Protein AF-0000000084541317 (afdb_homodimer)

Secondary structure (DSSP, 8-state):
--TTTTTTTT----------PPP--PPP-PPPPS-HHHHHHHHHHHHHHHHHTTT--SEEEEES--EE--TT---TTTSPPPSEEEEESS-----SSEEGGGTTTPPPSEEEEEP-TTTHHHHHTHHHHIIIIII--SEEEEE-TTT--EEEEEEETTEEEEPPP-TTS-EEETTTTEEEEEETTEEEEE-TTSPBPPPHHHHHHHHHHHHHHHHHHHHHHHHHHHHHHHHHHHTT--GGG-/--TTGGGSTT----------PPP--PPP-PPPPS-HHHHHHHHHHHHHHHHHTTT--SEEEEES--EE--TT---TTTSPPPSEEEEESS-----SSEEGGGTTTPPPSEEEEEP-TTTHHHHHTHHHHHIIIII--SEEEEE-TTT--EEEEEEETTEEEEPPP-TTS-EEETTTTEEEEEETTEEEEE-TTSPBPPPHHHHHHHHHHHHHHHHHHHHHHHHHHHHHHHHHHHTT--GGG-

Organism: NCBI:txid376219

Structure (mmCIF, N/CA/C/O backbone):
data_AF-0000000084541317-model_v1
#
loop_
_entity.id
_entity.type
_entity.pdbx_description
1 polymer 'Putative restriction endonuclease domain-containing protein'
#
loop_
_atom_site.group_PDB
_atom_site.id
_atom_site.type_symbol
_atom_site.label_atom_id
_atom_site.label_alt_id
_atom_site.label_comp_id
_atom_site.label_asym_id
_atom_site.label_entity_id
_atom_site.label_seq_id
_atom_site.pdbx_PDB_ins_code
_atom_site.Cartn_x
_atom_site.Cartn_y
_atom_site.Cartn_z
_atom_site.occupancy
_atom_site.B_iso_or_equiv
_atom_site.auth_seq_id
_atom_site.auth_comp_id
_atom_site.auth_asym_id
_atom_site.auth_atom_id
_atom_site.pdbx_PDB_model_num
ATOM 1 N N . MET A 1 1 ? 57.562 1.769 51.062 1 34.16 1 MET A N 1
ATOM 2 C CA . MET A 1 1 ? 56.156 1.991 50.75 1 34.16 1 MET A CA 1
ATOM 3 C C . MET A 1 1 ? 55.938 2.207 49.25 1 34.16 1 MET A C 1
ATOM 5 O O . MET A 1 1 ? 56.438 3.178 48.688 1 34.16 1 MET A O 1
ATOM 9 N N . THR A 1 2 ? 55.688 1.133 48.312 1 41.94 2 THR A N 1
ATOM 10 C CA . THR A 1 2 ? 55.938 0.982 46.875 1 41.94 2 THR A CA 1
ATOM 11 C C . THR A 1 2 ? 54.875 1.698 46.062 1 41.94 2 THR A C 1
ATOM 13 O O . THR A 1 2 ? 53.75 1.873 46.531 1 41.94 2 THR A O 1
ATOM 16 N N . VAL A 1 3 ? 55.281 2.383 44.969 1 52.28 3 VAL A N 1
ATOM 17 C CA . VAL A 1 3 ? 54.562 3.154 43.938 1 52.28 3 VAL A CA 1
ATOM 18 C C . VAL A 1 3 ? 53.281 2.406 43.531 1 52.28 3 VAL A C 1
ATOM 20 O O . VAL A 1 3 ? 52.344 3.006 43 1 52.28 3 VAL A O 1
ATOM 23 N N . THR A 1 4 ? 53.188 1.137 43.75 1 49.69 4 THR A N 1
ATOM 24 C CA . THR A 1 4 ? 52.031 0.348 43.312 1 49.69 4 THR A CA 1
ATOM 25 C C . THR A 1 4 ? 50.781 0.716 44.125 1 49.69 4 THR A C 1
ATOM 27 O O . THR A 1 4 ? 49.688 0.708 43.594 1 49.69 4 THR A O 1
ATOM 30 N N . GLU A 1 5 ? 50.938 1.056 45.406 1 45.59 5 GLU A N 1
ATOM 31 C CA . GLU A 1 5 ? 49.781 1.326 46.25 1 45.59 5 GLU A CA 1
ATOM 32 C C . GLU A 1 5 ? 49.125 2.652 45.875 1 45.59 5 GLU A C 1
ATOM 34 O O . GLU A 1 5 ? 47.938 2.852 46.125 1 45.59 5 GLU A O 1
ATOM 39 N N . GLN A 1 6 ? 49.938 3.633 45.344 1 43.5 6 GLN A N 1
ATOM 40 C CA . GLN A 1 6 ? 49.375 4.945 45.031 1 43.5 6 GLN A CA 1
ATOM 41 C C . GLN A 1 6 ? 48.5 4.902 43.812 1 43.5 6 GLN A C 1
ATOM 43 O O . GLN A 1 6 ? 47.719 5.82 43.562 1 43.5 6 GLN A O 1
ATOM 48 N N . LEU A 1 7 ? 48.781 3.881 42.875 1 42.06 7 LEU A N 1
ATOM 49 C CA . LEU A 1 7 ? 47.969 3.941 41.656 1 42.06 7 LEU A CA 1
ATOM 50 C C . LEU A 1 7 ? 46.562 3.459 41.938 1 42.06 7 LEU A C 1
ATOM 52 O O . LEU A 1 7 ? 45.656 3.605 41.094 1 42.06 7 LEU A O 1
ATOM 56 N N . ALA A 1 8 ? 46.312 2.744 43 1 47.12 8 ALA A N 1
ATOM 57 C CA . ALA A 1 8 ? 44.969 2.248 43.281 1 47.12 8 ALA A CA 1
ATOM 58 C C . ALA A 1 8 ? 44 3.398 43.562 1 47.12 8 ALA A C 1
ATOM 60 O O . ALA A 1 8 ? 42.781 3.256 43.406 1 47.12 8 ALA A O 1
ATOM 61 N N . SER A 1 9 ? 44.469 4.465 44.25 1 43.25 9 SER A N 1
ATOM 62 C CA . SER A 1 9 ? 43.5 5.48 44.594 1 43.25 9 SER A CA 1
ATOM 63 C C . SER A 1 9 ? 43 6.207 43.344 1 43.25 9 SER A C 1
ATOM 65 O O . SER A 1 9 ? 41.969 6.91 43.406 1 43.25 9 SER A O 1
ATOM 67 N N . LEU A 1 10 ? 43.906 6.312 42.375 1 39.75 10 LEU A N 1
ATOM 68 C CA . LEU A 1 10 ? 43.438 7.105 41.219 1 39.75 10 LEU A CA 1
ATOM 69 C C . LEU A 1 10 ? 42.406 6.344 40.406 1 39.75 10 LEU A C 1
ATOM 71 O O . LEU A 1 10 ? 42.031 6.766 39.312 1 39.75 10 LEU A O 1
ATOM 75 N N . GLU A 1 11 ? 42.125 5.098 40.781 1 40.47 11 GLU A N 1
ATOM 76 C CA . GLU A 1 11 ? 41.062 4.441 40.031 1 40.47 11 GLU A CA 1
ATOM 77 C C . GLU A 1 11 ? 39.719 5.168 40.188 1 40.47 11 GLU A C 1
ATOM 79 O O . GLU A 1 11 ? 38.688 4.535 40.375 1 40.47 11 GLU A O 1
ATOM 84 N N . THR A 1 12 ? 39.719 6.312 40.875 1 39.41 12 THR A N 1
ATOM 85 C CA . THR A 1 12 ? 38.375 6.891 40.812 1 39.41 12 THR A CA 1
ATOM 86 C C . THR A 1 12 ? 37.938 7.074 39.344 1 39.41 12 THR A C 1
ATOM 88 O O . THR A 1 12 ? 38.531 7.875 38.625 1 39.41 12 THR A O 1
ATOM 91 N N . SER A 1 13 ? 37.625 6 38.688 1 41.31 13 SER A N 1
ATOM 92 C CA . SER A 1 13 ? 37 6.16 37.406 1 41.31 13 SER A CA 1
ATOM 93 C C . SER A 1 13 ? 36.094 7.387 37.375 1 41.31 13 SER A C 1
ATOM 95 O O . SER A 1 13 ? 35.344 7.621 38.312 1 41.31 13 SER A O 1
ATOM 97 N N . PRO A 1 14 ? 36.5 8.555 36.875 1 41.47 14 PRO A N 1
ATOM 98 C CA . PRO A 1 14 ? 35.531 9.641 36.719 1 41.47 14 PRO A CA 1
ATOM 99 C C . PRO A 1 14 ? 34.094 9.141 36.531 1 41.47 14 PRO A C 1
ATOM 101 O O . PRO A 1 14 ? 33.875 8.133 35.875 1 41.47 14 PRO A O 1
ATOM 104 N N . GLU A 1 15 ? 33.312 9.016 37.562 1 40.59 15 GLU A N 1
ATOM 105 C CA . GLU A 1 15 ? 31.875 8.82 37.375 1 40.59 15 GLU A CA 1
ATOM 106 C C . GLU A 1 15 ? 31.359 9.555 36.125 1 40.59 15 GLU A C 1
ATOM 108 O O . GLU A 1 15 ? 31.5 10.773 36.031 1 40.59 15 GLU A O 1
ATOM 113 N N . TRP A 1 16 ? 31.656 9.078 34.938 1 38.72 16 TRP A N 1
ATOM 114 C CA . TRP A 1 16 ? 30.953 9.617 33.781 1 38.72 16 TRP A CA 1
ATOM 115 C C . TRP A 1 16 ? 29.594 10.164 34.156 1 38.72 16 TRP A C 1
ATOM 117 O O . TRP A 1 16 ? 28.797 9.469 34.812 1 38.72 16 TRP A O 1
ATOM 127 N N . GLU A 1 17 ? 29.453 11.328 34.656 1 40.94 17 GLU A N 1
ATOM 128 C CA . GLU A 1 17 ? 28.188 12.016 34.812 1 40.94 17 GLU A CA 1
ATOM 129 C C . GLU A 1 17 ? 27.141 11.5 33.844 1 40.94 17 GLU A C 1
ATOM 131 O O . GLU A 1 17 ? 27.453 11.203 32.688 1 40.94 17 GLU A O 1
ATOM 136 N N . ASP A 1 18 ? 26.094 10.938 34.344 1 40.31 18 ASP A N 1
ATOM 137 C CA . ASP A 1 18 ? 24.922 10.477 33.625 1 40.31 18 ASP A CA 1
ATOM 138 C C . ASP A 1 18 ? 24.484 11.5 32.594 1 40.31 18 ASP A C 1
ATOM 140 O O . ASP A 1 18 ? 24.172 12.648 32.906 1 40.31 18 ASP A O 1
ATOM 144 N N . ILE A 1 19 ? 25.219 11.648 31.484 1 47.38 19 ILE A N 1
ATOM 145 C CA . ILE A 1 19 ? 24.766 12.484 30.391 1 47.38 19 ILE A CA 1
ATOM 146 C C . ILE A 1 19 ? 23.266 12.32 30.203 1 47.38 19 ILE A C 1
ATOM 148 O O . ILE A 1 19 ? 22.75 11.195 30.109 1 47.38 19 ILE A O 1
ATOM 152 N N . GLU A 1 20 ? 22.531 13.312 30.688 1 51.38 20 GLU A N 1
ATOM 153 C CA . GLU A 1 20 ? 21.094 13.336 30.422 1 51.38 20 GLU A CA 1
ATOM 154 C C . GLU A 1 20 ? 20.812 13.336 28.922 1 51.38 20 GLU A C 1
ATOM 156 O O . GLU A 1 20 ? 21.234 14.242 28.203 1 51.38 20 GLU A O 1
ATOM 161 N N . PHE A 1 21 ? 20.5 12.219 28.484 1 57.28 21 PHE A N 1
ATOM 162 C CA . PHE A 1 21 ? 20.125 12.156 27.078 1 57.28 21 PHE A CA 1
ATOM 163 C C . PHE A 1 21 ? 18.766 12.812 26.844 1 57.28 21 PHE A C 1
ATOM 165 O O . PHE A 1 21 ? 17.906 12.797 27.734 1 57.28 21 PHE A O 1
ATOM 172 N N . PRO A 1 22 ? 18.688 13.609 25.797 1 62.09 22 PRO A N 1
ATOM 173 C CA . PRO A 1 22 ? 17.375 14.188 25.484 1 62.09 22 PRO A CA 1
ATOM 174 C C . PRO A 1 22 ? 16.281 13.141 25.328 1 62.09 22 PRO A C 1
ATOM 176 O O . PRO A 1 22 ? 16.578 11.953 25.141 1 62.09 22 PRO A O 1
ATOM 179 N N . PRO A 1 23 ? 15.008 13.594 25.562 1 64.69 23 PRO A N 1
ATOM 180 C CA . PRO A 1 23 ? 13.914 12.633 25.406 1 64.69 23 PRO A CA 1
ATOM 181 C C . PRO A 1 23 ? 13.938 11.945 24.031 1 64.69 23 PRO A C 1
ATOM 183 O O . PRO A 1 23 ? 14.344 12.555 23.047 1 64.69 23 PRO A O 1
ATOM 186 N N . GLY A 1 24 ? 13.805 10.641 24.047 1 67.38 24 GLY A N 1
ATOM 187 C CA . GLY A 1 24 ? 13.906 9.852 22.828 1 67.38 24 GLY A CA 1
ATOM 188 C C . GLY A 1 24 ? 12.555 9.5 22.234 1 67.38 24 GLY A C 1
ATOM 189 O O . GLY A 1 24 ? 12.469 9.125 21.062 1 67.38 24 GLY A O 1
ATOM 190 N N . ASP A 1 25 ? 11.516 9.547 22.922 1 68.38 25 ASP A N 1
ATOM 191 C CA . ASP A 1 25 ? 10.195 9.188 22.406 1 68.38 25 ASP A CA 1
ATOM 192 C C . ASP A 1 25 ? 9.492 10.406 21.812 1 68.38 25 ASP A C 1
ATOM 194 O O . ASP A 1 25 ? 8.602 10.984 22.453 1 68.38 25 ASP A O 1
ATOM 198 N N . LEU A 1 26 ? 10.031 10.844 20.625 1 70.69 26 LEU A N 1
ATOM 199 C CA . LEU A 1 26 ? 9.531 12.047 19.969 1 70.69 26 LEU A CA 1
ATOM 200 C C . LEU A 1 26 ? 8.578 11.703 18.828 1 70.69 26 LEU A C 1
ATOM 202 O O . LEU A 1 26 ? 8.852 10.789 18.047 1 70.69 26 LEU A O 1
ATOM 206 N N . GLU A 1 27 ? 7.445 12.391 18.844 1 67.19 27 GLU A N 1
ATOM 207 C CA . GLU A 1 27 ? 6.469 12.227 17.766 1 67.19 27 GLU A CA 1
ATOM 208 C C . GLU A 1 27 ? 6.926 12.938 16.5 1 67.19 27 GLU A C 1
ATOM 210 O O . GLU A 1 27 ? 7.504 14.023 16.562 1 67.19 27 GLU A O 1
ATOM 215 N N . SER A 1 28 ? 6.699 12.234 15.375 1 68.62 28 SER A N 1
ATOM 216 C CA . SER A 1 28 ? 6.941 12.906 14.102 1 68.62 28 SER A CA 1
ATOM 217 C C . SER A 1 28 ? 6.121 14.188 13.984 1 68.62 28 SER A C 1
ATOM 219 O O . SER A 1 28 ? 4.957 14.227 14.398 1 68.62 28 SER A O 1
ATOM 221 N N . GLN A 1 29 ? 6.738 15.242 13.445 1 63.72 29 GLN A N 1
ATOM 222 C CA . GLN A 1 29 ? 6.082 16.531 13.312 1 63.72 29 GLN A CA 1
ATOM 223 C C . GLN A 1 29 ? 5.82 16.875 11.852 1 63.72 29 GLN A C 1
ATOM 225 O O . GLN A 1 29 ? 5.598 18.047 11.508 1 63.72 29 GLN A O 1
ATOM 230 N N . GLU A 1 30 ? 5.949 15.812 11.07 1 61.16 30 GLU A N 1
ATOM 231 C CA . GLU A 1 30 ? 5.801 16.078 9.641 1 61.16 30 GLU A CA 1
ATOM 232 C C . GLU A 1 30 ? 4.371 16.5 9.305 1 61.16 30 GLU A C 1
ATOM 234 O O . GLU A 1 30 ? 3.416 16 9.906 1 61.16 30 GLU A O 1
ATOM 239 N N . LEU A 1 31 ? 4.305 17.578 8.461 1 56.78 31 LEU A N 1
ATOM 240 C CA . LEU A 1 31 ? 3.01 18.047 7.977 1 56.78 31 LEU A CA 1
ATOM 241 C C . LEU A 1 31 ? 2.422 17.062 6.969 1 56.78 31 LEU A C 1
ATOM 243 O O . LEU A 1 31 ? 3.143 16.234 6.402 1 56.78 31 LEU A O 1
ATOM 247 N N . PRO A 1 32 ? 1.072 17.281 6.859 1 56.97 32 PRO A N 1
ATOM 248 C CA . PRO A 1 32 ? 0.408 16.453 5.848 1 56.97 32 PRO A CA 1
ATOM 249 C C . PRO A 1 32 ? 1.089 16.531 4.484 1 56.97 32 PRO A C 1
ATOM 251 O O . PRO A 1 32 ? 1.666 17.562 4.137 1 56.97 32 PRO A O 1
ATOM 254 N N . LEU A 1 33 ? 1.168 15.469 3.936 1 57.31 33 LEU A N 1
ATOM 255 C CA . LEU A 1 33 ? 1.811 15.367 2.629 1 57.31 33 LEU A CA 1
ATOM 256 C C . LEU A 1 33 ? 1.279 16.438 1.678 1 57.31 33 LEU A C 1
ATOM 258 O O . LEU A 1 33 ? 0.141 16.891 1.818 1 57.31 33 LEU A O 1
ATOM 262 N N . GLU A 1 34 ? 2.164 17.047 0.888 1 56.44 34 GLU A N 1
ATOM 263 C CA . GLU A 1 34 ? 1.919 18.141 -0.046 1 56.44 34 GLU A CA 1
ATOM 264 C C . GLU A 1 34 ? 0.723 17.844 -0.945 1 56.44 34 GLU A C 1
ATOM 266 O O . GLU A 1 34 ? -0.094 18.719 -1.214 1 56.44 34 GLU A O 1
ATOM 271 N N . SER A 1 35 ? 0.787 16.625 -1.48 1 68.69 35 SER A N 1
ATOM 272 C CA . SER A 1 35 ? -0.271 16.219 -2.4 1 68.69 35 SER A CA 1
ATOM 273 C C . SER A 1 35 ? -0.503 14.711 -2.348 1 68.69 35 SER A C 1
ATOM 275 O O . SER A 1 35 ? 0.321 13.969 -1.811 1 68.69 35 SER A O 1
ATOM 277 N N . TYR A 1 36 ? -1.607 14.375 -2.82 1 72.88 36 TYR A N 1
ATOM 278 C CA . TYR A 1 36 ? -1.908 12.953 -2.939 1 72.88 36 TYR A CA 1
ATOM 279 C C . TYR A 1 36 ? -0.879 12.25 -3.816 1 72.88 36 TYR A C 1
ATOM 281 O O . TYR A 1 36 ? -0.5 11.109 -3.545 1 72.88 36 TYR A O 1
ATOM 289 N N . LEU A 1 37 ? -0.427 12.969 -4.797 1 79.88 37 LEU A N 1
ATOM 290 C CA . LEU A 1 37 ? 0.583 12.414 -5.695 1 79.88 37 LEU A CA 1
ATOM 291 C C . LEU A 1 37 ? 1.885 12.148 -4.949 1 79.88 37 LEU A C 1
ATOM 293 O O . LEU A 1 37 ? 2.545 11.133 -5.191 1 79.88 37 LEU A O 1
ATOM 297 N N . HIS A 1 38 ? 2.242 12.93 -4.02 1 84.75 38 HIS A N 1
ATOM 298 C CA . HIS A 1 38 ? 3.43 12.742 -3.195 1 84.75 38 HIS A CA 1
ATOM 299 C C . HIS A 1 38 ? 3.281 11.523 -2.291 1 84.75 38 HIS A C 1
ATOM 301 O O . HIS A 1 38 ? 4.203 10.711 -2.182 1 84.75 38 HIS A O 1
ATOM 307 N N . LEU A 1 39 ? 2.145 11.508 -1.729 1 82.06 39 LEU A N 1
ATOM 308 C CA . LEU A 1 39 ? 1.882 10.367 -0.858 1 82.06 39 LEU A CA 1
ATOM 309 C C . LEU A 1 39 ? 1.967 9.055 -1.638 1 82.06 39 LEU A C 1
ATOM 311 O O . LEU A 1 39 ? 2.6 8.102 -1.185 1 82.06 39 LEU A O 1
ATOM 315 N N . GLN A 1 40 ? 1.367 9.008 -2.818 1 85.5 40 GLN A N 1
ATOM 316 C CA . GLN A 1 40 ? 1.369 7.805 -3.65 1 85.5 40 GLN A CA 1
ATOM 317 C C . GLN A 1 40 ? 2.793 7.383 -4.004 1 85.5 40 GLN A C 1
ATOM 319 O O . GLN A 1 40 ? 3.119 6.195 -3.971 1 85.5 40 GLN A O 1
ATOM 324 N N . GLN A 1 41 ? 3.596 8.352 -4.316 1 92.75 41 GLN A N 1
ATOM 325 C CA . GLN A 1 41 ? 4.977 8.055 -4.68 1 92.75 41 GLN A CA 1
ATOM 326 C C . GLN A 1 41 ? 5.754 7.508 -3.488 1 92.75 41 GLN A C 1
ATOM 328 O O . GLN A 1 41 ? 6.52 6.551 -3.629 1 92.75 41 GLN A O 1
ATOM 333 N N . ILE A 1 42 ? 5.555 8.086 -2.344 1 92.56 42 ILE A N 1
ATOM 334 C CA . ILE A 1 42 ? 6.23 7.637 -1.13 1 92.56 42 ILE A CA 1
ATOM 335 C C . ILE A 1 42 ? 5.832 6.195 -0.825 1 92.56 42 ILE A C 1
ATOM 337 O O . ILE A 1 42 ? 6.691 5.336 -0.615 1 92.56 42 ILE A O 1
ATOM 341 N N . LEU A 1 43 ? 4.578 5.961 -0.872 1 90.5 43 LEU A N 1
ATOM 342 C CA . LEU A 1 43 ? 4.062 4.637 -0.546 1 90.5 43 LEU A CA 1
ATOM 343 C C . LEU A 1 43 ? 4.547 3.6 -1.555 1 90.5 43 LEU A C 1
ATOM 345 O O . LEU A 1 43 ? 4.809 2.449 -1.194 1 90.5 43 LEU A O 1
ATOM 349 N N . LEU A 1 44 ? 4.637 4.027 -2.764 1 95.69 44 LEU A N 1
ATOM 350 C CA . LEU A 1 44 ? 5.133 3.139 -3.809 1 95.69 44 LEU A CA 1
ATOM 351 C C . LEU A 1 44 ? 6.555 2.68 -3.506 1 95.69 44 LEU A C 1
ATOM 353 O O . LEU A 1 44 ? 6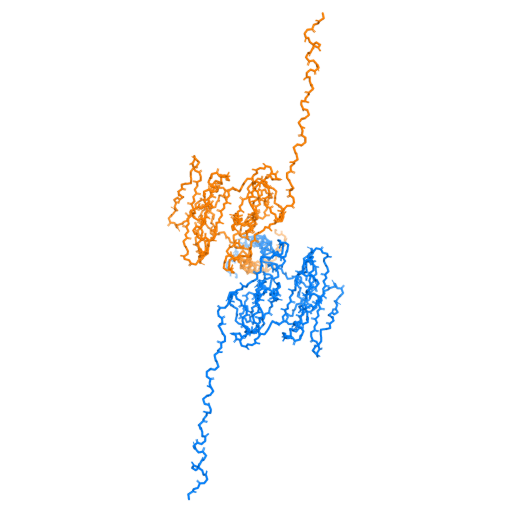.863 1.49 -3.607 1 95.69 44 LEU A O 1
ATOM 357 N N . LEU A 1 45 ? 7.383 3.566 -3.113 1 97.75 45 LEU A N 1
ATOM 358 C CA . LEU A 1 45 ? 8.766 3.225 -2.793 1 97.75 45 LEU A CA 1
ATOM 359 C C . LEU A 1 45 ? 8.828 2.293 -1.587 1 97.75 45 LEU A C 1
ATOM 361 O O . LEU A 1 45 ? 9.539 1.289 -1.609 1 97.75 45 LEU A O 1
ATOM 365 N N . ILE A 1 46 ? 8.055 2.607 -0.638 1 95.69 46 ILE A N 1
ATOM 366 C CA . ILE A 1 46 ? 8.055 1.817 0.588 1 95.69 46 ILE A CA 1
ATOM 367 C C . ILE A 1 46 ? 7.559 0.405 0.292 1 95.69 46 ILE A C 1
ATOM 369 O O . ILE A 1 46 ? 8.211 -0.578 0.656 1 95.69 46 ILE A O 1
ATOM 373 N N . LYS A 1 47 ? 6.453 0.288 -0.397 1 95.06 47 LYS A N 1
ATOM 374 C CA . LYS A 1 47 ? 5.852 -1.021 -0.636 1 95.06 47 LYS A CA 1
ATOM 375 C C . LYS A 1 47 ? 6.758 -1.89 -1.507 1 95.06 47 LYS A C 1
ATOM 377 O O . LYS A 1 47 ? 6.863 -3.098 -1.287 1 95.06 47 LYS A O 1
ATOM 382 N N . CYS A 1 48 ? 7.41 -1.319 -2.5 1 97.88 48 CYS A N 1
ATOM 383 C CA . CYS A 1 48 ? 8.305 -2.07 -3.375 1 97.88 48 CYS A CA 1
ATOM 384 C C . CYS A 1 48 ? 9.508 -2.596 -2.605 1 97.88 48 CYS A C 1
ATOM 386 O O . CYS A 1 48 ? 9.859 -3.771 -2.721 1 97.88 48 CYS A O 1
ATOM 388 N N . LEU A 1 49 ? 10.07 -1.745 -1.834 1 98.12 49 LEU A N 1
ATOM 389 C CA . LEU A 1 49 ? 11.266 -2.146 -1.101 1 98.12 49 LEU A CA 1
ATOM 390 C C . LEU A 1 49 ? 10.922 -3.182 -0.033 1 98.12 49 LEU A C 1
ATOM 392 O O . LEU A 1 49 ? 11.625 -4.184 0.113 1 98.12 49 LEU A O 1
ATOM 396 N N . ASP A 1 50 ? 9.828 -2.949 0.659 1 96.44 50 ASP A N 1
ATOM 397 C CA . ASP A 1 50 ? 9.398 -3.885 1.693 1 96.44 50 ASP A CA 1
ATOM 398 C C . ASP A 1 50 ? 9.102 -5.262 1.1 1 96.44 50 ASP A C 1
ATOM 400 O O . ASP A 1 50 ? 9.375 -6.285 1.729 1 96.44 50 ASP A O 1
ATOM 404 N N . TRP A 1 51 ? 8.5 -5.188 -0.037 1 97 51 TRP A N 1
ATOM 405 C CA . TRP A 1 51 ? 8.188 -6.449 -0.7 1 97 51 TRP A CA 1
ATOM 406 C C . TRP A 1 51 ? 9.461 -7.156 -1.151 1 97 51 TRP A C 1
ATOM 408 O O . TRP A 1 51 ? 9.625 -8.359 -0.93 1 97 51 TRP A O 1
ATOM 418 N N . LEU A 1 52 ? 10.375 -6.441 -1.722 1 97.81 52 LEU A N 1
ATOM 419 C CA . LEU A 1 52 ? 11.641 -6.996 -2.188 1 97.81 52 LEU A CA 1
ATOM 420 C C . LEU A 1 52 ? 12.438 -7.578 -1.025 1 97.81 52 LEU A C 1
ATOM 422 O O . LEU A 1 52 ? 13.039 -8.648 -1.152 1 97.81 52 LEU A O 1
ATOM 426 N N . TRP A 1 53 ? 12.406 -6.848 0.09 1 97.75 53 TRP A N 1
ATOM 427 C CA . TRP A 1 53 ? 13.227 -7.211 1.244 1 97.75 53 TRP A CA 1
ATOM 428 C C . TRP A 1 53 ? 12.367 -7.824 2.346 1 97.75 53 TRP A C 1
ATOM 430 O O . TRP A 1 53 ? 12.633 -7.625 3.533 1 97.75 53 TRP A O 1
ATOM 440 N N . GLN A 1 54 ? 11.32 -8.484 2.004 1 94.81 54 GLN A N 1
ATOM 441 C CA . GLN A 1 54 ? 10.336 -8.969 2.965 1 94.81 54 GLN A CA 1
ATOM 442 C C . GLN A 1 54 ? 10.953 -9.969 3.939 1 94.81 54 GLN A C 1
ATOM 444 O O . GLN A 1 54 ? 10.477 -10.117 5.066 1 94.81 54 GLN A O 1
ATOM 449 N N . ASP A 1 55 ? 12.062 -10.609 3.584 1 95.44 55 ASP A N 1
ATOM 450 C CA . ASP A 1 55 ? 12.703 -11.602 4.438 1 95.44 55 ASP A CA 1
ATOM 451 C C . ASP A 1 55 ? 13.836 -10.984 5.25 1 95.44 55 ASP A C 1
ATOM 453 O O . ASP A 1 55 ? 14.492 -11.672 6.039 1 95.44 55 ASP A O 1
ATOM 457 N N . ARG A 1 56 ? 14.07 -9.688 5.059 1 96.19 56 ARG A N 1
ATOM 458 C CA . ARG A 1 56 ? 15.133 -8.984 5.766 1 96.19 56 ARG A CA 1
ATOM 459 C C . ARG A 1 56 ? 14.602 -8.305 7.023 1 96.19 56 ARG A C 1
ATOM 461 O O . ARG A 1 56 ? 13.461 -7.832 7.043 1 96.19 56 ARG A O 1
ATOM 468 N N . ASN A 1 57 ? 15.453 -8.188 8.039 1 96.62 57 ASN A N 1
ATOM 469 C CA . ASN A 1 57 ? 15.094 -7.504 9.273 1 96.62 57 ASN A CA 1
ATOM 470 C C . ASN A 1 57 ? 16.156 -6.488 9.68 1 96.62 57 ASN A C 1
ATOM 472 O O . ASN A 1 57 ? 16.172 -6.023 10.82 1 96.62 57 ASN A O 1
ATOM 476 N N . ASP A 1 58 ? 17.016 -6.137 8.781 1 98.19 58 ASP A N 1
ATOM 477 C CA . ASP A 1 58 ? 18.188 -5.32 9.117 1 98.19 58 ASP A CA 1
ATOM 478 C C . ASP A 1 58 ? 18.109 -3.957 8.438 1 98.19 58 ASP A C 1
ATOM 480 O O . ASP A 1 58 ? 19.141 -3.42 8 1 98.19 58 ASP A O 1
ATOM 484 N N . TYR A 1 59 ? 16.938 -3.473 8.281 1 98.12 59 TYR A N 1
ATOM 485 C CA . TYR A 1 59 ? 16.781 -2.137 7.715 1 98.12 59 TYR A CA 1
ATOM 486 C C . TYR A 1 59 ? 15.523 -1.463 8.242 1 98.12 59 TYR A C 1
ATOM 488 O O . TYR A 1 59 ? 14.703 -2.102 8.898 1 98.12 59 TYR A O 1
ATOM 496 N N . PHE A 1 60 ? 15.469 -0.179 8 1 96.62 60 PHE A N 1
ATOM 497 C CA . PHE A 1 60 ? 14.289 0.633 8.281 1 96.62 60 PHE A CA 1
ATOM 498 C C . PHE A 1 60 ? 14.055 1.65 7.172 1 96.62 60 PHE A C 1
ATOM 500 O O . PHE A 1 60 ? 15 2.293 6.703 1 96.62 60 PHE A O 1
ATOM 507 N N . ASP A 1 61 ? 12.867 1.63 6.633 1 96.31 61 ASP A N 1
ATOM 508 C CA . ASP A 1 61 ? 12.484 2.668 5.68 1 96.31 61 ASP A CA 1
ATOM 509 C C . ASP A 1 61 ? 11.227 3.406 6.145 1 96.31 61 ASP A C 1
ATOM 511 O O . ASP A 1 61 ? 10.43 2.863 6.91 1 96.31 61 ASP A O 1
ATOM 515 N N . ALA A 1 62 ? 11.195 4.629 5.762 1 90.38 62 ALA A N 1
ATOM 516 C CA . ALA A 1 62 ? 10.047 5.441 6.156 1 90.38 62 ALA A CA 1
ATOM 517 C C . ALA A 1 62 ? 9.805 6.57 5.156 1 90.38 62 ALA A C 1
ATOM 519 O O . ALA A 1 62 ? 10.695 6.926 4.387 1 90.38 62 ALA A O 1
ATOM 520 N N . GLY A 1 63 ? 8.547 6.926 5.152 1 87.75 63 GLY A N 1
ATOM 521 C CA . GLY A 1 63 ? 8.125 8.094 4.387 1 87.75 63 GLY A CA 1
ATOM 522 C C . GLY A 1 63 ? 7.574 9.211 5.254 1 87.75 63 GLY A C 1
ATOM 523 O O . GLY A 1 63 ? 6.754 8.969 6.137 1 87.75 63 GLY A O 1
ATOM 524 N N . ASN A 1 64 ? 8.117 10.359 4.961 1 83 64 ASN A N 1
ATOM 525 C CA . ASN A 1 64 ? 7.59 11.539 5.645 1 83 64 ASN A CA 1
ATOM 526 C C . ASN A 1 64 ? 7.699 11.406 7.16 1 83 64 ASN A C 1
ATOM 528 O O . ASN A 1 64 ? 6.719 11.617 7.875 1 83 64 ASN A O 1
ATOM 532 N N . LEU A 1 65 ? 8.773 11.039 7.668 1 84.12 65 LEU A N 1
ATOM 533 C CA . LEU A 1 65 ? 9.07 10.859 9.086 1 84.12 65 LEU A CA 1
ATOM 534 C C . LEU A 1 65 ? 10.18 11.812 9.539 1 84.12 65 LEU A C 1
ATOM 536 O O . LEU A 1 65 ? 11.219 11.906 8.883 1 84.12 65 LEU A O 1
ATOM 540 N N . THR A 1 66 ? 9.953 12.398 10.633 1 84.25 66 THR A N 1
ATOM 541 C CA . THR A 1 66 ? 10.922 13.375 11.133 1 84.25 66 THR A CA 1
ATOM 542 C C . THR A 1 66 ? 12.203 12.672 11.586 1 84.25 66 THR A C 1
ATOM 544 O O . THR A 1 66 ? 12.156 11.617 12.219 1 84.25 66 THR A O 1
ATOM 547 N N . ILE A 1 67 ? 13.305 13.258 11.219 1 88.62 67 ILE A N 1
ATOM 548 C CA . ILE A 1 67 ? 14.609 12.844 11.734 1 88.62 67 ILE A CA 1
ATOM 549 C C . ILE A 1 67 ? 15.117 13.883 12.734 1 88.62 67 ILE A C 1
ATOM 551 O O . ILE A 1 67 ? 15.359 15.039 12.367 1 88.62 67 ILE A O 1
ATOM 555 N N . TYR A 1 68 ? 15.203 13.492 13.945 1 84.69 68 TYR A N 1
ATOM 556 C CA . TYR A 1 68 ? 15.789 14.344 14.977 1 84.69 68 TYR A CA 1
ATOM 557 C C . TYR A 1 68 ? 17.281 14.094 15.109 1 84.69 68 TYR A C 1
ATOM 559 O O . TYR A 1 68 ? 17.703 13.008 15.484 1 84.69 68 TYR A O 1
ATOM 567 N N . TYR A 1 69 ? 18.094 15.094 14.797 1 86.56 69 TYR A N 1
ATOM 568 C CA . TYR A 1 69 ? 19.547 14.891 14.805 1 86.56 69 TYR A CA 1
ATOM 569 C C . TYR A 1 69 ? 20.219 15.805 15.82 1 86.56 69 TYR A C 1
ATOM 571 O O . TYR A 1 69 ? 21.406 15.656 16.109 1 86.56 69 TYR A O 1
ATOM 579 N N . SER A 1 70 ? 19.484 16.766 16.391 1 77.56 70 SER A N 1
ATOM 580 C CA . SER A 1 70 ? 20.016 17.641 17.438 1 77.56 70 SER A CA 1
ATOM 581 C C . SER A 1 70 ? 18.953 17.984 18.469 1 77.56 70 SER A C 1
ATOM 583 O O . SER A 1 70 ? 17.797 18.266 18.094 1 77.56 70 SER A O 1
ATOM 585 N N . PRO A 1 71 ? 19.312 17.906 19.719 1 69.12 71 PRO A N 1
ATOM 586 C CA . PRO A 1 71 ? 18.344 18.344 20.734 1 69.12 71 PRO A CA 1
ATOM 587 C C . PRO A 1 71 ? 17.984 19.828 20.594 1 69.12 71 PRO A C 1
ATOM 589 O O . PRO A 1 71 ? 16.953 20.266 21.141 1 69.12 71 PRO A O 1
ATOM 592 N N . HIS A 1 72 ? 18.891 20.562 20.016 1 65.81 72 HIS A N 1
ATOM 593 C CA . HIS A 1 72 ? 18.703 22 19.891 1 65.81 72 HIS A CA 1
ATOM 594 C C . HIS A 1 72 ? 18.094 22.359 18.531 1 65.81 72 HIS A C 1
ATOM 596 O O . HIS A 1 72 ? 18.047 23.547 18.156 1 65.81 72 HIS A O 1
ATOM 602 N N . GLN A 1 73 ? 17.859 21.188 17.875 1 61 73 GLN A N 1
ATOM 603 C CA . GLN A 1 73 ? 17.297 21.422 16.547 1 61 73 GLN A CA 1
ATOM 604 C C . GLN A 1 73 ? 16.031 22.281 16.641 1 61 73 GLN A C 1
ATOM 606 O O . GLN A 1 73 ? 15.234 22.125 17.562 1 61 73 GLN A O 1
ATOM 611 N N . LYS A 1 74 ? 16.156 23.5 16.062 1 51.38 74 LYS A N 1
ATOM 612 C CA . LYS A 1 74 ? 14.969 24.344 15.992 1 51.38 74 LYS A CA 1
ATOM 613 C C . LYS A 1 74 ? 13.727 23.516 15.664 1 51.38 74 LYS A C 1
ATOM 615 O O . LYS A 1 74 ? 13.828 22.453 15.055 1 51.38 74 LYS A O 1
ATOM 620 N N . LYS A 1 75 ? 12.633 24 16.078 1 51.38 75 LYS A N 1
ATOM 621 C CA . LYS A 1 75 ? 11.312 23.406 15.867 1 51.38 75 LYS A CA 1
ATOM 622 C C . LYS A 1 75 ? 11.188 22.828 14.461 1 51.38 75 LYS A C 1
ATOM 624 O O . LYS A 1 75 ? 11.859 23.281 13.531 1 51.38 75 LYS A O 1
ATOM 629 N N . SER A 1 76 ? 10.672 21.641 14.32 1 49.94 76 SER A N 1
ATOM 630 C CA . SER A 1 76 ? 10.359 20.844 13.141 1 49.94 76 SER A CA 1
ATOM 631 C C . SER A 1 76 ? 10.055 21.734 11.938 1 49.94 76 SER A C 1
ATOM 633 O O . SER A 1 76 ? 10.234 21.328 10.789 1 49.94 76 SER A O 1
ATOM 635 N N . SER A 1 77 ? 9.609 22.953 12.328 1 49.25 77 SER A N 1
ATOM 636 C CA . SER A 1 77 ? 9.234 23.828 11.227 1 49.25 77 SER A CA 1
ATOM 637 C C . SER A 1 77 ? 10.43 24.141 10.328 1 49.25 77 SER A C 1
ATOM 639 O O . SER A 1 77 ? 10.266 24.422 9.141 1 49.25 77 SER A O 1
ATOM 641 N N . ASP A 1 78 ? 11.523 24.078 10.93 1 53.66 78 ASP A N 1
ATOM 642 C CA . ASP A 1 78 ? 12.633 24.547 10.109 1 53.66 78 ASP A CA 1
ATOM 643 C C . ASP A 1 78 ? 13.242 23.406 9.305 1 53.66 78 ASP A C 1
ATOM 645 O O . ASP A 1 78 ? 13.961 23.625 8.328 1 53.66 78 ASP A O 1
ATOM 649 N N . PHE A 1 79 ? 13.094 22.203 9.859 1 60.41 79 PHE A N 1
ATOM 650 C CA . PHE A 1 79 ? 13.594 21.109 9.016 1 60.41 79 PHE A CA 1
ATOM 651 C C . PHE A 1 79 ? 12.594 19.969 8.961 1 60.41 79 PHE A C 1
ATOM 653 O O . PHE A 1 79 ? 12.461 19.203 9.922 1 60.41 79 PHE A O 1
ATOM 660 N N . ARG A 1 80 ? 11.883 20.016 7.879 1 66.94 80 ARG A N 1
ATOM 661 C CA . ARG A 1 80 ? 10.961 18.922 7.621 1 66.94 80 ARG A CA 1
ATOM 662 C C . ARG A 1 80 ? 11.711 17.641 7.23 1 66.94 80 ARG A C 1
ATOM 664 O O . ARG A 1 80 ? 12.773 17.719 6.605 1 66.94 80 ARG A O 1
ATOM 671 N N . GLY A 1 81 ? 11.281 16.531 7.777 1 80.5 81 GLY A N 1
ATOM 672 C CA . GLY A 1 81 ? 11.875 15.242 7.457 1 80.5 81 GLY A CA 1
ATOM 673 C C . GLY A 1 81 ? 11.789 14.891 5.984 1 80.5 81 GLY A C 1
ATOM 674 O O . GLY A 1 81 ? 11.062 15.539 5.227 1 80.5 81 GLY A O 1
ATOM 675 N N . PRO A 1 82 ? 12.664 14.016 5.551 1 91.44 82 PRO A N 1
ATOM 676 C CA . PRO A 1 82 ? 12.664 13.586 4.148 1 91.44 82 PRO A CA 1
ATOM 677 C C . PRO A 1 82 ? 11.383 12.867 3.748 1 91.44 82 PRO A C 1
ATOM 679 O O . PRO A 1 82 ? 10.688 12.312 4.602 1 91.44 82 PRO A O 1
ATOM 682 N N . ASP A 1 83 ? 11.086 12.906 2.455 1 90.81 83 ASP A N 1
ATOM 683 C CA . ASP A 1 83 ? 9.914 12.219 1.927 1 90.81 83 ASP A CA 1
ATOM 684 C C . ASP A 1 83 ? 10.094 10.703 1.979 1 90.81 83 ASP A C 1
ATOM 686 O O . ASP A 1 83 ? 9.133 9.961 2.189 1 90.81 83 ASP A O 1
ATOM 690 N N . PHE A 1 84 ? 11.227 10.266 1.736 1 95.75 84 PHE A N 1
ATOM 691 C CA . PHE A 1 84 ? 11.555 8.852 1.82 1 95.75 84 PHE A CA 1
ATOM 692 C C . PHE A 1 84 ? 13.008 8.648 2.227 1 95.75 84 PHE A C 1
ATOM 694 O O . PHE A 1 84 ? 13.891 9.359 1.743 1 95.75 84 PHE A O 1
ATOM 701 N N . PHE A 1 85 ? 13.242 7.66 3.176 1 97.44 85 PHE A N 1
ATOM 702 C CA . PHE A 1 85 ? 14.633 7.348 3.49 1 97.44 85 PHE A CA 1
ATOM 703 C C . PHE A 1 85 ? 14.766 5.91 3.973 1 97.44 85 PHE A C 1
ATOM 705 O O . PHE A 1 85 ? 13.781 5.281 4.355 1 97.44 85 PHE A O 1
ATOM 712 N N . VAL A 1 86 ? 15.969 5.422 3.84 1 98.5 86 VAL A N 1
ATOM 713 C CA . VAL A 1 86 ? 16.297 4.066 4.266 1 98.5 86 VAL A CA 1
ATOM 714 C C . VAL A 1 86 ? 17.531 4.098 5.172 1 98.5 86 VAL A C 1
ATOM 716 O O . VAL A 1 86 ? 18.5 4.809 4.895 1 98.5 86 VAL A O 1
ATOM 719 N N . VAL A 1 87 ? 17.406 3.412 6.25 1 98.38 87 VAL A N 1
ATOM 720 C CA . VAL A 1 87 ? 18.562 3.166 7.125 1 98.38 87 VAL A CA 1
ATOM 721 C C . VAL A 1 87 ? 18.891 1.678 7.121 1 98.38 87 VAL A C 1
ATOM 723 O O . VAL A 1 87 ? 18.031 0.833 7.355 1 98.38 87 VAL A O 1
ATOM 726 N N . LEU A 1 88 ? 20.141 1.38 6.801 1 98.44 88 LEU A N 1
ATOM 727 C CA . LEU A 1 88 ? 20.578 -0.008 6.777 1 98.44 88 LEU A CA 1
ATOM 728 C C . LEU A 1 88 ? 21.219 -0.399 8.109 1 98.44 88 LEU A C 1
ATOM 730 O O . LEU A 1 88 ? 21.562 0.469 8.914 1 98.44 88 LEU A O 1
ATOM 734 N N . ASP A 1 89 ? 21.297 -1.717 8.391 1 97.5 89 ASP A N 1
ATOM 735 C CA . ASP A 1 89 ? 21.906 -2.291 9.586 1 97.5 89 ASP A CA 1
ATOM 736 C C . ASP A 1 89 ? 21.219 -1.778 10.852 1 97.5 89 ASP A C 1
ATOM 738 O O . ASP A 1 89 ? 21.891 -1.296 11.766 1 97.5 89 ASP A O 1
ATOM 742 N N . THR A 1 90 ? 19.984 -1.729 10.82 1 97.44 90 THR A N 1
ATOM 743 C CA . THR A 1 90 ? 19.125 -1.43 11.961 1 97.44 90 THR A CA 1
ATOM 744 C C . THR A 1 90 ? 17.938 -2.391 12.023 1 97.44 90 THR A C 1
ATOM 746 O O . THR A 1 90 ? 17.719 -3.166 11.094 1 97.44 90 THR A O 1
ATOM 749 N N . GLU A 1 91 ? 17.203 -2.33 13.086 1 96 91 GLU A N 1
ATOM 750 C CA . GLU A 1 91 ? 16.078 -3.242 13.266 1 96 91 GLU A CA 1
ATOM 751 C C . GLU A 1 91 ? 14.852 -2.775 12.484 1 96 91 GLU A C 1
ATOM 753 O O . GLU A 1 91 ? 14.523 -1.589 12.484 1 96 91 GLU A O 1
ATOM 758 N N . ARG A 1 92 ? 14.312 -3.742 11.812 1 94.12 92 ARG A N 1
ATOM 759 C CA . ARG A 1 92 ? 13.062 -3.471 11.109 1 94.12 92 ARG A CA 1
ATOM 760 C C . ARG A 1 92 ? 11.883 -3.443 12.078 1 94.12 92 ARG A C 1
ATOM 762 O O . ARG A 1 92 ? 11.312 -4.488 12.398 1 94.12 92 ARG A O 1
ATOM 769 N N . ARG A 1 93 ? 11.539 -2.312 12.508 1 89.38 93 ARG A N 1
ATOM 770 C CA . ARG A 1 93 ? 10.422 -2.117 13.43 1 89.38 93 ARG A CA 1
ATOM 771 C C . ARG A 1 93 ? 9.766 -0.755 13.219 1 89.38 93 ARG A C 1
ATOM 773 O O . ARG A 1 93 ? 10.383 0.151 12.648 1 89.38 93 ARG A O 1
ATOM 780 N N . SER A 1 94 ? 8.602 -0.604 13.672 1 82.81 94 SER A N 1
ATOM 781 C CA . SER A 1 94 ? 7.891 0.664 13.555 1 82.81 94 SER A CA 1
ATOM 782 C C . SER A 1 94 ? 8.492 1.721 14.477 1 82.81 94 SER A C 1
ATOM 784 O O . SER A 1 94 ? 9.008 1.396 15.547 1 82.81 94 SER A O 1
ATOM 786 N N . ARG A 1 95 ? 8.492 2.979 13.984 1 83.5 95 ARG A N 1
ATOM 787 C CA . ARG A 1 95 ? 8.961 4.121 14.758 1 83.5 95 ARG A CA 1
ATOM 788 C C . ARG A 1 95 ? 8.023 5.312 14.602 1 83.5 95 ARG A C 1
ATOM 790 O O . ARG A 1 95 ? 7.434 5.512 13.539 1 83.5 95 ARG A O 1
ATOM 797 N N . LYS A 1 96 ? 7.957 6.121 15.609 1 75.69 96 LYS A N 1
ATOM 798 C CA . LYS A 1 96 ? 7.227 7.383 15.539 1 75.69 96 LYS A CA 1
ATOM 799 C C . LYS A 1 96 ? 8.047 8.453 14.812 1 75.69 96 LYS A C 1
ATOM 801 O O . LYS A 1 96 ? 7.484 9.383 14.234 1 75.69 96 LYS A O 1
ATOM 806 N N . SER A 1 97 ? 9.242 8.336 14.945 1 83.31 97 SER A N 1
ATOM 807 C CA . SER A 1 97 ? 10.242 9.211 14.344 1 83.31 97 SER A CA 1
ATOM 808 C C . SER A 1 97 ? 11.617 8.547 14.328 1 83.31 97 SER A C 1
ATOM 810 O O . SER A 1 97 ? 11.797 7.473 14.898 1 83.31 97 SER A O 1
ATOM 812 N N . TRP A 1 98 ? 12.516 9.141 13.625 1 89.06 98 TRP A N 1
ATOM 813 C CA . TRP A 1 98 ? 13.898 8.672 13.695 1 89.06 98 TRP A CA 1
ATOM 814 C C . TRP A 1 98 ? 14.742 9.609 14.547 1 89.06 98 TRP A C 1
ATOM 816 O O . TRP A 1 98 ? 15.125 10.695 14.109 1 89.06 98 TRP A O 1
ATOM 826 N N . VAL A 1 99 ? 14.977 9.148 15.742 1 88 99 VAL A N 1
ATOM 827 C CA . VAL A 1 99 ? 15.789 9.922 16.672 1 88 99 VAL A CA 1
ATOM 828 C C . VAL A 1 99 ? 17.219 9.414 16.656 1 88 99 VAL A C 1
ATOM 830 O O . VAL A 1 99 ? 17.531 8.391 17.266 1 88 99 VAL A O 1
ATOM 833 N N . VAL A 1 100 ? 18.141 10.164 16.109 1 90.06 100 VAL A N 1
ATOM 834 C CA . VAL A 1 100 ? 19.484 9.719 15.781 1 90.06 100 VAL A CA 1
ATOM 835 C C . VAL A 1 100 ? 20.188 9.211 17.031 1 90.06 100 VAL A C 1
ATOM 837 O O . VAL A 1 100 ? 20.828 8.148 17.016 1 90.06 100 VAL A O 1
ATOM 840 N N . TRP A 1 101 ? 20.062 9.867 18.188 1 87.44 101 TRP A N 1
ATOM 841 C CA . TRP A 1 101 ? 20.781 9.477 19.391 1 87.44 101 TRP A CA 1
ATOM 842 C C . TRP A 1 101 ? 20.125 8.281 20.062 1 87.44 101 TRP A C 1
ATOM 844 O O . TRP A 1 101 ? 20.719 7.621 20.906 1 87.44 101 TRP A O 1
ATOM 854 N N . GLU A 1 102 ? 18.922 7.984 19.641 1 88.81 102 GLU A N 1
ATOM 855 C CA . GLU A 1 102 ? 18.266 6.781 20.156 1 88.81 102 GLU A CA 1
ATOM 856 C C . GLU A 1 102 ? 18.5 5.594 19.219 1 88.81 102 GLU A C 1
ATOM 858 O O . GLU A 1 102 ? 18.188 4.453 19.562 1 88.81 102 GLU A O 1
ATOM 863 N N . GLU A 1 103 ? 19.094 5.957 18.047 1 93.44 103 GLU A N 1
ATOM 864 C CA . GLU A 1 103 ? 19.328 4.938 17.031 1 93.44 103 GLU A CA 1
ATOM 865 C C . GLU A 1 103 ? 20.812 4.707 16.812 1 93.44 103 GLU A C 1
ATOM 867 O O . GLU A 1 103 ? 21.25 4.469 15.68 1 93.44 103 GLU A O 1
ATOM 872 N N . GLY A 1 104 ? 21.562 4.883 17.891 1 91.94 104 GLY A N 1
ATOM 873 C CA . GLY A 1 104 ? 22.984 4.613 17.859 1 91.94 104 GLY A CA 1
ATOM 874 C C . GLY A 1 104 ? 23.766 5.621 17.031 1 91.94 104 GLY A C 1
ATOM 875 O O . GLY A 1 104 ? 24.828 5.309 16.5 1 91.94 104 GLY A O 1
ATOM 876 N N . GLY A 1 105 ? 23.141 6.742 16.781 1 92.31 105 GLY A N 1
ATOM 877 C CA . GLY A 1 105 ? 23.812 7.785 16.016 1 92.31 105 GLY A CA 1
ATOM 878 C C . GLY A 1 105 ? 23.703 7.598 14.516 1 92.31 105 GLY A C 1
ATOM 879 O O . GLY A 1 105 ? 24.359 8.305 13.75 1 92.31 105 GLY A O 1
ATOM 880 N N . LYS A 1 106 ? 22.859 6.711 14.062 1 95.69 106 LYS A N 1
ATOM 881 C CA . LYS A 1 106 ? 22.797 6.363 12.641 1 95.69 106 LYS A CA 1
ATOM 882 C C . LYS A 1 106 ? 21.922 7.355 11.875 1 95.69 106 LYS A C 1
ATOM 884 O O . LYS A 1 106 ? 20.859 7.75 12.344 1 95.69 106 LYS A O 1
ATOM 889 N N . TYR A 1 107 ? 22.469 7.734 10.812 1 96.19 107 TYR A N 1
ATOM 890 C CA . TYR A 1 107 ? 21.734 8.539 9.844 1 96.19 107 TYR A CA 1
ATOM 891 C C . TYR A 1 107 ? 21.297 7.695 8.648 1 96.19 107 TYR A C 1
ATOM 893 O O . TYR A 1 107 ? 21.766 6.57 8.477 1 96.19 107 TYR A O 1
ATOM 901 N N . PRO A 1 108 ? 20.422 8.219 7.824 1 97.81 108 PRO A N 1
ATOM 902 C CA . PRO A 1 108 ? 19.969 7.457 6.66 1 97.81 108 PRO A CA 1
ATOM 903 C C . PRO A 1 108 ? 21.094 7.172 5.668 1 97.81 108 PRO A C 1
ATOM 905 O O . PRO A 1 108 ? 21.984 8 5.484 1 97.81 108 PRO A O 1
ATOM 908 N N . ASN A 1 109 ? 20.953 6.023 5.078 1 98.69 109 ASN A N 1
ATOM 909 C CA . ASN A 1 109 ? 21.891 5.656 4.012 1 98.69 109 ASN A CA 1
ATOM 910 C C . ASN A 1 109 ? 21.484 6.281 2.68 1 98.69 109 ASN A C 1
ATOM 912 O O . ASN A 1 109 ? 22.328 6.586 1.846 1 98.69 109 ASN A O 1
ATOM 916 N N . ILE A 1 110 ? 20.172 6.41 2.508 1 98.75 110 ILE A N 1
ATOM 917 C CA . ILE A 1 110 ? 19.641 7.023 1.301 1 98.75 110 ILE A CA 1
ATOM 918 C C . ILE A 1 110 ? 18.438 7.902 1.659 1 98.75 110 ILE A C 1
ATOM 920 O O . ILE A 1 110 ? 17.656 7.559 2.541 1 98.75 110 ILE A O 1
ATOM 924 N N . ILE A 1 111 ? 18.344 9.016 1.003 1 98.44 111 ILE A N 1
ATOM 925 C CA . ILE A 1 111 ? 17.203 9.914 1.116 1 98.44 111 ILE A CA 1
ATOM 926 C C . ILE A 1 111 ? 16.672 10.266 -0.275 1 98.44 111 ILE A C 1
ATOM 928 O O . ILE A 1 111 ? 17.469 10.516 -1.194 1 98.44 111 ILE A O 1
ATOM 932 N N . VAL A 1 112 ? 15.383 10.211 -0.449 1 98.44 112 VAL A N 1
ATOM 933 C CA . VAL A 1 112 ? 14.695 10.672 -1.654 1 98.44 112 VAL A CA 1
ATOM 934 C C . VAL A 1 112 ? 13.711 11.781 -1.297 1 98.44 112 VAL A C 1
ATOM 936 O O . VAL A 1 112 ? 12.828 11.594 -0.456 1 98.44 112 VAL A O 1
ATOM 939 N N . GLU A 1 113 ? 13.883 12.945 -1.845 1 96.38 113 GLU A N 1
ATOM 940 C CA . GLU A 1 113 ? 12.922 14.039 -1.698 1 96.38 113 GLU A CA 1
ATOM 941 C C . GLU A 1 113 ? 12 14.133 -2.908 1 96.38 113 GLU A C 1
ATOM 943 O O . GLU A 1 113 ? 12.438 13.961 -4.047 1 96.38 113 GLU A O 1
ATOM 948 N N . LEU A 1 114 ? 10.805 14.297 -2.691 1 94.69 114 LEU A N 1
ATOM 949 C CA . LEU A 1 114 ? 9.844 14.57 -3.75 1 94.69 114 LEU A CA 1
ATOM 950 C C . LEU A 1 114 ? 9.594 16.078 -3.889 1 94.69 114 LEU A C 1
ATOM 952 O O . LEU A 1 114 ? 9.078 16.703 -2.969 1 94.69 114 LEU A O 1
ATOM 956 N N . LEU A 1 115 ? 9.945 16.547 -5.023 1 93.75 115 LEU A N 1
ATOM 957 C CA . LEU A 1 115 ? 9.867 17.984 -5.258 1 93.75 115 LEU A CA 1
ATOM 958 C C . LEU A 1 115 ? 8.414 18.406 -5.469 1 93.75 115 LEU A C 1
ATOM 960 O O . LEU A 1 115 ? 7.594 17.625 -5.949 1 93.75 115 LEU A O 1
ATOM 964 N N . SER A 1 116 ? 8.156 19.594 -5.027 1 86.5 116 SER A N 1
ATOM 965 C CA . SER A 1 116 ? 6.906 20.312 -5.309 1 86.5 116 SER A CA 1
ATOM 966 C C . SER A 1 116 ? 7.156 21.797 -5.527 1 86.5 116 SER A C 1
ATOM 968 O O . SER A 1 116 ? 8.273 22.281 -5.352 1 86.5 116 SER A O 1
ATOM 970 N N . SER A 1 117 ? 6.09 22.484 -5.93 1 83.38 117 SER A N 1
ATOM 971 C CA . SER A 1 117 ? 6.238 23.922 -6.121 1 83.38 117 SER A CA 1
ATOM 972 C C . SER A 1 117 ? 6.641 24.625 -4.824 1 83.38 117 SER A C 1
ATOM 974 O O . SER A 1 117 ? 7.391 25.594 -4.844 1 83.38 117 SER A O 1
ATOM 976 N N . SER A 1 118 ? 6.238 24.078 -3.707 1 79 118 SER A N 1
ATOM 977 C CA . SER A 1 118 ? 6.449 24.734 -2.418 1 79 118 SER A CA 1
ATOM 978 C C . SER A 1 118 ? 7.789 24.328 -1.81 1 79 118 SER A C 1
ATOM 980 O O . SER A 1 118 ? 8.359 25.078 -1.006 1 79 118 SER A O 1
ATOM 982 N N . THR A 1 119 ? 8.383 23.172 -2.262 1 83.69 119 THR A N 1
ATOM 983 C CA . THR A 1 119 ? 9.531 22.672 -1.502 1 83.69 119 THR A CA 1
ATOM 984 C C . THR A 1 119 ? 10.75 22.516 -2.404 1 83.69 119 THR A C 1
ATOM 986 O O . THR A 1 119 ? 11.867 22.328 -1.92 1 83.69 119 THR A O 1
ATOM 989 N N . ALA A 1 120 ? 10.555 22.672 -3.66 1 90.25 120 ALA A N 1
ATOM 990 C CA . ALA A 1 120 ? 11.609 22.375 -4.617 1 90.25 120 ALA A CA 1
ATOM 991 C C . ALA A 1 120 ? 12.883 23.156 -4.297 1 90.25 120 ALA A C 1
ATOM 993 O O . ALA A 1 120 ? 13.977 22.594 -4.281 1 90.25 120 ALA A O 1
ATOM 994 N N . LYS A 1 121 ? 12.766 24.406 -4.102 1 91.44 121 LYS A N 1
ATOM 995 C CA . LYS A 1 121 ? 13.938 25.234 -3.814 1 91.44 121 LYS A CA 1
ATOM 996 C C . LYS A 1 121 ? 14.641 24.766 -2.543 1 91.44 121 LYS A C 1
ATOM 998 O O . LYS A 1 121 ? 15.859 24.594 -2.531 1 91.44 121 LYS A O 1
ATOM 1003 N N . THR A 1 122 ? 13.922 24.562 -1.505 1 90.62 122 THR A N 1
ATOM 1004 C CA . THR A 1 122 ? 14.469 24.141 -0.225 1 90.62 122 THR A CA 1
ATOM 1005 C C . THR A 1 122 ? 15.148 22.781 -0.36 1 90.62 122 THR A C 1
ATOM 1007 O O . THR A 1 122 ? 16.219 22.547 0.199 1 90.62 122 THR A O 1
ATOM 1010 N N . ASP A 1 123 ? 14.617 21.844 -1.135 1 92 123 ASP A N 1
ATOM 1011 C CA . ASP A 1 123 ? 15.141 20.5 -1.307 1 92 123 ASP A CA 1
ATOM 1012 C C . ASP A 1 123 ? 16.422 20.5 -2.131 1 92 123 ASP A C 1
ATOM 1014 O O . ASP A 1 123 ? 17.344 19.734 -1.858 1 92 123 ASP A O 1
ATOM 1018 N N . ARG A 1 124 ? 16.453 21.422 -2.994 1 94.69 124 ARG A N 1
ATOM 1019 C CA . ARG A 1 124 ? 17.594 21.5 -3.891 1 94.69 124 ARG A CA 1
ATOM 1020 C C . ARG A 1 124 ? 18.766 22.219 -3.229 1 94.69 124 ARG A C 1
ATOM 1022 O O . ARG A 1 124 ? 19.906 22.109 -3.691 1 94.69 124 ARG A O 1
ATOM 1029 N N . THR A 1 125 ? 18.469 22.969 -2.182 1 94 125 THR A N 1
ATOM 1030 C CA . THR A 1 125 ? 19.516 23.797 -1.62 1 94 125 THR A CA 1
ATOM 1031 C C . THR A 1 125 ? 19.75 23.469 -0.151 1 94 125 THR A C 1
ATOM 1033 O O . THR A 1 125 ? 20.531 22.547 0.166 1 94 125 THR A O 1
ATOM 1036 N N . GLU A 1 126 ? 18.859 23.984 0.706 1 91.69 126 GLU A N 1
ATOM 1037 C CA . GLU A 1 126 ? 19.078 23.875 2.146 1 91.69 126 GLU A CA 1
ATOM 1038 C C . GLU A 1 126 ? 19.109 22.422 2.6 1 91.69 126 GLU A C 1
ATOM 1040 O O . GLU A 1 126 ? 20 22.016 3.354 1 91.69 126 GLU A O 1
ATOM 1045 N N . LYS A 1 127 ? 18.172 21.688 2.133 1 93.94 127 LYS A N 1
ATOM 1046 C CA . LYS A 1 127 ? 18.125 20.281 2.566 1 93.94 127 LYS A CA 1
ATOM 1047 C C . LYS A 1 127 ? 19.312 19.5 2.02 1 93.94 127 LYS A C 1
ATOM 1049 O O . LYS A 1 127 ? 19.922 18.688 2.73 1 93.94 127 LYS A O 1
ATOM 1054 N N . LYS A 1 128 ? 19.594 19.766 0.796 1 96 128 LYS A N 1
ATOM 1055 C CA . LYS A 1 128 ? 20.75 19.109 0.222 1 96 128 LYS A CA 1
ATOM 1056 C C . LYS A 1 128 ? 22.016 19.406 1.041 1 96 128 LYS A C 1
ATOM 1058 O O . LYS A 1 128 ? 22.812 18.5 1.294 1 96 128 LYS A O 1
ATOM 1063 N N . LYS A 1 129 ? 22.156 20.609 1.467 1 94.94 129 LYS A N 1
ATOM 1064 C CA . LYS A 1 129 ? 23.297 21 2.275 1 94.94 129 LYS A CA 1
ATOM 1065 C C . LYS A 1 129 ? 23.312 20.266 3.611 1 94.94 129 LYS A C 1
ATOM 1067 O O . LYS A 1 129 ? 24.359 19.797 4.055 1 94.94 129 LYS A O 1
ATOM 1072 N N . ILE A 1 130 ? 22.219 20.141 4.223 1 93.25 130 ILE A N 1
ATOM 1073 C CA . ILE A 1 130 ? 22.094 19.453 5.504 1 93.25 130 ILE A CA 1
ATOM 1074 C C . ILE A 1 130 ? 22.453 17.984 5.34 1 93.25 130 ILE A C 1
ATOM 1076 O O . ILE A 1 130 ? 23.219 17.438 6.133 1 93.25 130 ILE A O 1
ATOM 1080 N N . TYR A 1 131 ? 21.984 17.375 4.262 1 97 131 TYR A N 1
ATOM 1081 C CA . TYR A 1 131 ? 22.234 15.953 4.023 1 97 131 TYR A CA 1
ATOM 1082 C C . TYR A 1 131 ? 23.688 15.711 3.674 1 97 131 TYR A C 1
ATOM 1084 O O . TYR A 1 131 ? 24.25 14.664 4.02 1 97 131 TYR A O 1
ATOM 1092 N N . GLN A 1 132 ? 24.25 16.75 3.076 1 97.31 132 GLN A N 1
ATOM 1093 C CA . GLN A 1 132 ? 25.656 16.641 2.703 1 97.31 132 GLN A CA 1
ATOM 1094 C C . GLN A 1 132 ? 26.562 16.891 3.906 1 97.31 132 GLN A C 1
ATOM 1096 O O . GLN A 1 132 ? 27.469 16.094 4.18 1 97.31 132 GLN A O 1
ATOM 1101 N N . GLU A 1 133 ? 26.297 17.875 4.691 1 95.69 133 GLU A N 1
ATOM 1102 C CA . GLU A 1 133 ? 27.266 18.391 5.645 1 95.69 133 GLU A CA 1
ATOM 1103 C C . GLU A 1 133 ? 27.016 17.859 7.047 1 95.69 133 GLU A C 1
ATOM 1105 O O . GLU A 1 133 ? 27.938 17.672 7.832 1 95.69 133 GLU A O 1
ATOM 1110 N N . ILE A 1 134 ? 25.797 17.672 7.297 1 92.19 134 ILE A N 1
ATOM 1111 C CA . ILE A 1 134 ? 25.438 17.297 8.656 1 92.19 134 ILE A CA 1
ATOM 1112 C C . ILE A 1 134 ? 25.156 15.789 8.719 1 92.19 134 ILE A C 1
ATOM 1114 O O . ILE A 1 134 ? 25.859 15.039 9.391 1 92.19 134 ILE A O 1
ATOM 1118 N N . PHE A 1 135 ? 24.219 15.344 7.879 1 95.44 135 PHE A N 1
ATOM 1119 C CA . PHE A 1 135 ? 23.844 13.938 7.914 1 95.44 135 PHE A CA 1
ATOM 1120 C C . PHE A 1 135 ? 24.938 13.07 7.297 1 95.44 135 PHE A C 1
ATOM 1122 O O . PHE A 1 135 ? 25.125 11.922 7.703 1 95.44 135 PHE A O 1
ATOM 1129 N N . ARG A 1 136 ? 25.562 13.68 6.262 1 97.5 136 ARG A N 1
ATOM 1130 C CA . ARG A 1 136 ? 26.516 12.945 5.441 1 97.5 136 ARG A CA 1
ATOM 1131 C C . ARG A 1 136 ? 25.891 11.68 4.867 1 97.5 136 ARG A C 1
ATOM 1133 O O . ARG A 1 136 ? 26.484 10.602 4.926 1 97.5 136 ARG A O 1
ATOM 1140 N N . THR A 1 137 ? 24.719 11.844 4.441 1 98.38 137 THR A N 1
ATOM 1141 C CA . THR A 1 137 ? 24 10.75 3.803 1 98.38 137 THR A CA 1
ATOM 1142 C C . THR A 1 137 ? 24.719 10.289 2.539 1 98.38 137 THR A C 1
ATOM 1144 O O . THR A 1 137 ? 25 11.094 1.651 1 98.38 137 THR A O 1
ATOM 1147 N N . PRO A 1 138 ? 24.969 9.055 2.406 1 98.75 138 PRO A N 1
ATOM 1148 C CA . PRO A 1 138 ? 25.766 8.562 1.281 1 98.75 138 PRO A CA 1
ATOM 1149 C C . PRO A 1 138 ? 25.141 8.867 -0.072 1 98.75 138 PRO A C 1
ATOM 1151 O O . PRO A 1 138 ? 25.844 9.172 -1.036 1 98.75 138 PRO A O 1
ATOM 1154 N N . GLU A 1 139 ? 23.828 8.797 -0.149 1 98.88 139 GLU A N 1
ATOM 1155 C CA . GLU A 1 139 ? 23.156 9.016 -1.425 1 98.88 139 GLU A CA 1
ATOM 1156 C C . GLU A 1 139 ? 21.906 9.875 -1.248 1 98.88 139 GLU A C 1
ATOM 1158 O O . GLU A 1 139 ? 21.078 9.609 -0.373 1 98.88 139 GLU A O 1
ATOM 1163 N N . TYR A 1 140 ? 21.766 10.883 -2.066 1 98.81 140 TYR A N 1
ATOM 1164 C CA . TYR A 1 140 ? 20.625 11.797 -2.062 1 98.81 140 TYR A CA 1
ATOM 1165 C C . TYR A 1 140 ? 20 11.875 -3.445 1 98.81 140 TYR A C 1
ATOM 1167 O O . TYR A 1 140 ? 20.688 12.094 -4.441 1 98.81 140 TYR A O 1
ATOM 1175 N N . PHE A 1 141 ? 18.672 11.602 -3.51 1 98.81 141 PHE A N 1
ATOM 1176 C CA . PHE A 1 141 ? 17.922 11.711 -4.754 1 98.81 141 PHE A CA 1
ATOM 1177 C C . PHE A 1 141 ? 16.766 12.703 -4.605 1 98.81 141 PHE A C 1
ATOM 1179 O O . PHE A 1 141 ? 16.234 12.883 -3.506 1 98.81 141 PHE A O 1
ATOM 1186 N N . TRP A 1 142 ? 16.406 13.336 -5.668 1 98.25 142 TRP A N 1
ATOM 1187 C CA . TRP A 1 142 ? 15.117 14.008 -5.691 1 98.25 142 TRP A CA 1
ATOM 1188 C C . TRP A 1 142 ? 14.336 13.656 -6.957 1 98.25 142 TRP A C 1
ATOM 1190 O O . TRP A 1 142 ? 14.922 13.211 -7.945 1 98.25 142 TRP A O 1
ATOM 1200 N N . PHE A 1 143 ? 13.055 13.719 -6.879 1 98.31 143 PHE A N 1
ATOM 1201 C CA . PHE A 1 143 ? 12.141 13.398 -7.961 1 98.31 143 PHE A CA 1
ATOM 1202 C C . PHE A 1 143 ? 10.914 14.305 -7.926 1 98.31 143 PHE A C 1
ATOM 1204 O O . PHE A 1 143 ? 10.352 14.555 -6.855 1 98.31 143 PHE A O 1
ATOM 1211 N N . ASP A 1 144 ? 10.57 14.812 -9.047 1 96.38 144 ASP A N 1
ATOM 1212 C CA . ASP A 1 144 ? 9.359 15.602 -9.188 1 96.38 144 ASP A CA 1
ATOM 1213 C C . ASP A 1 144 ? 8.242 14.797 -9.844 1 96.38 144 ASP A C 1
ATOM 1215 O O . ASP A 1 144 ? 8.289 14.531 -11.047 1 96.38 144 ASP A O 1
ATOM 1219 N N . PRO A 1 145 ? 7.262 14.5 -9.102 1 92.69 145 PRO A N 1
ATOM 1220 C CA . PRO A 1 145 ? 6.199 13.664 -9.672 1 92.69 145 PRO A CA 1
ATOM 1221 C C . PRO A 1 145 ? 5.441 14.359 -10.797 1 92.69 145 PRO A C 1
ATOM 1223 O O . PRO A 1 145 ? 4.777 13.695 -11.602 1 92.69 145 PRO A O 1
ATOM 1226 N N . GLU A 1 146 ? 5.488 15.648 -10.891 1 89.62 146 GLU A N 1
ATOM 1227 C CA . GLU A 1 146 ? 4.766 16.391 -11.922 1 89.62 146 GLU A CA 1
ATOM 1228 C C . GLU A 1 146 ? 5.621 16.562 -13.172 1 89.62 146 GLU A C 1
ATOM 1230 O O . GLU A 1 146 ? 5.262 16.094 -14.25 1 89.62 146 GLU A O 1
ATOM 1235 N N . SER A 1 147 ? 6.746 17.109 -13.039 1 94.5 147 SER A N 1
ATOM 1236 C CA . SER A 1 147 ? 7.605 17.391 -14.18 1 94.5 147 SER A CA 1
ATOM 1237 C C . SER A 1 147 ? 8.484 16.203 -14.539 1 94.5 147 SER A C 1
ATOM 1239 O O . SER A 1 147 ? 9.086 16.172 -15.609 1 94.5 147 SER A O 1
ATOM 1241 N N . LEU A 1 148 ? 8.688 15.242 -13.68 1 96.75 148 LEU A N 1
ATOM 1242 C CA . LEU A 1 148 ? 9.484 14.031 -13.82 1 96.75 148 LEU A CA 1
ATOM 1243 C C . LEU A 1 148 ? 10.977 14.352 -13.781 1 96.75 148 LEU A C 1
ATOM 1245 O O . LEU A 1 148 ? 11.805 13.547 -14.219 1 96.75 148 LEU A O 1
ATOM 1249 N N . GLU A 1 149 ? 11.281 15.531 -13.328 1 97.25 149 GLU A N 1
ATOM 1250 C CA . GLU A 1 149 ? 12.688 15.797 -13.031 1 97.25 149 GLU A CA 1
ATOM 1251 C C . GLU A 1 149 ? 13.234 14.789 -12.023 1 97.25 149 GLU A C 1
ATOM 1253 O O . GLU A 1 149 ? 12.594 14.508 -11.008 1 97.25 149 GLU A O 1
ATOM 1258 N N . PHE A 1 150 ? 14.391 14.219 -12.344 1 98.31 150 PHE A N 1
ATOM 1259 C CA . PHE A 1 150 ? 14.992 13.195 -11.5 1 98.31 150 PHE A CA 1
ATOM 1260 C C . PHE A 1 150 ? 16.516 13.336 -11.477 1 98.31 150 PHE A C 1
ATOM 1262 O O . PHE A 1 150 ? 17.156 13.383 -12.531 1 98.31 150 PHE A O 1
ATOM 1269 N N . GLN A 1 151 ? 17.047 13.43 -10.234 1 98.38 151 GLN A N 1
ATOM 1270 C CA . GLN A 1 151 ? 18.484 13.539 -10.055 1 98.38 151 GLN A CA 1
ATOM 1271 C C . GLN A 1 151 ? 18.953 12.789 -8.812 1 98.38 151 GLN A C 1
ATOM 1273 O O . GLN A 1 151 ? 18.188 12.633 -7.855 1 98.38 151 GLN A O 1
ATOM 1278 N N . GLY A 1 152 ? 20.141 12.32 -8.875 1 98.75 152 GLY A N 1
ATOM 1279 C CA . GLY A 1 152 ? 20.766 11.633 -7.75 1 98.75 152 GLY A CA 1
ATOM 1280 C C . GLY A 1 152 ? 22.203 12.055 -7.516 1 98.75 152 GLY A C 1
ATOM 1281 O O . GLY A 1 152 ? 22.906 12.422 -8.461 1 98.75 152 GLY A O 1
ATOM 1282 N N . PHE A 1 153 ? 22.609 11.969 -6.285 1 98.88 153 PHE A N 1
ATOM 1283 C CA . PHE A 1 153 ? 23.953 12.367 -5.879 1 98.88 153 PHE A CA 1
ATOM 1284 C C . PHE A 1 153 ? 24.547 11.344 -4.93 1 98.88 153 PHE A C 1
ATOM 1286 O O . PHE A 1 153 ? 23.859 10.812 -4.062 1 98.88 153 PHE A O 1
ATOM 1293 N N . ALA A 1 154 ? 25.812 11.133 -5.102 1 98.81 154 ALA A N 1
ATOM 1294 C CA . ALA A 1 154 ? 26.594 10.328 -4.172 1 98.81 154 ALA A CA 1
ATOM 1295 C C . ALA A 1 154 ? 27.578 11.195 -3.389 1 98.81 154 ALA A C 1
ATOM 1297 O O . ALA A 1 154 ? 28.203 12.094 -3.949 1 98.81 154 ALA A O 1
ATOM 1298 N N . LEU A 1 155 ? 27.656 10.906 -2.129 1 98.75 155 LEU A N 1
ATOM 1299 C CA . LEU A 1 155 ? 28.609 11.641 -1.309 1 98.75 155 LEU A CA 1
ATOM 1300 C C . LEU A 1 155 ? 30.016 11.109 -1.517 1 98.75 155 LEU A C 1
ATOM 1302 O O . LEU A 1 155 ? 30.328 9.977 -1.123 1 98.75 155 LEU A O 1
ATOM 1306 N N . ILE A 1 156 ? 30.859 11.891 -2.131 1 98.06 156 ILE A N 1
ATOM 1307 C CA . ILE A 1 156 ? 32.25 11.531 -2.396 1 98.06 156 ILE A CA 1
ATOM 1308 C C . ILE A 1 156 ? 33.188 12.547 -1.734 1 98.06 156 ILE A C 1
ATOM 1310 O O . ILE A 1 156 ? 33.188 13.727 -2.088 1 98.06 156 ILE A O 1
ATOM 1314 N N . GLN A 1 157 ? 33.938 12.078 -0.771 1 96.88 157 GLN A N 1
ATOM 1315 C CA . GLN A 1 157 ? 34.875 12.914 -0.03 1 96.88 157 GLN A CA 1
ATOM 1316 C C . GLN A 1 157 ? 34.188 14.172 0.504 1 96.88 157 GLN A C 1
ATOM 1318 O O . GLN A 1 157 ? 34.688 15.281 0.329 1 96.88 157 GLN A O 1
ATOM 1323 N N . GLY A 1 158 ? 33 14.047 0.898 1 96.94 158 GLY A N 1
ATOM 1324 C CA . GLY A 1 158 ? 32.312 15.086 1.637 1 96.94 158 GLY A CA 1
ATOM 1325 C C . GLY A 1 158 ? 31.469 15.984 0.748 1 96.94 158 GLY A C 1
ATOM 1326 O O . GLY A 1 158 ? 30.812 16.906 1.233 1 96.94 158 GLY A O 1
ATOM 1327 N N . THR A 1 159 ? 31.484 15.648 -0.511 1 98.12 159 THR A N 1
ATOM 1328 C CA . THR A 1 159 ? 30.719 16.484 -1.432 1 98.12 159 THR A CA 1
ATOM 1329 C C . THR A 1 159 ? 29.812 15.625 -2.32 1 98.12 159 THR A C 1
ATOM 1331 O O . THR A 1 159 ? 30.25 14.586 -2.828 1 98.12 159 THR A O 1
ATOM 1334 N N . TYR A 1 160 ? 28.609 16.094 -2.488 1 98.56 160 TYR A N 1
ATOM 1335 C CA . TYR A 1 160 ? 27.688 15.391 -3.375 1 98.56 160 TYR A CA 1
ATOM 1336 C C . TYR A 1 160 ? 28.109 15.547 -4.832 1 98.56 160 TYR A C 1
ATOM 1338 O O . TYR A 1 160 ? 28.312 16.672 -5.312 1 98.56 160 TYR A O 1
ATOM 1346 N N . GLN A 1 161 ? 28.312 14.453 -5.469 1 98.75 161 GLN A N 1
ATOM 1347 C CA . GLN A 1 161 ? 28.578 14.406 -6.902 1 98.75 161 GLN A CA 1
ATOM 1348 C C . GLN A 1 161 ? 27.422 13.734 -7.648 1 98.75 161 GLN A C 1
ATOM 1350 O O . GLN A 1 161 ? 26.875 12.734 -7.18 1 98.75 161 GLN A O 1
ATOM 1355 N N . PRO A 1 162 ? 27.078 14.289 -8.781 1 98.62 162 PRO A N 1
ATOM 1356 C CA . PRO A 1 162 ? 25.984 13.672 -9.531 1 98.62 162 PRO A CA 1
ATOM 1357 C C . PRO A 1 162 ? 26.266 12.227 -9.93 1 98.62 162 PRO A C 1
ATOM 1359 O O . PRO A 1 162 ? 27.406 11.906 -10.297 1 98.62 162 PRO A O 1
ATOM 1362 N N . ILE A 1 163 ? 25.266 11.383 -9.773 1 98.75 163 ILE A N 1
ATOM 1363 C CA . ILE A 1 163 ? 25.359 10 -10.227 1 98.75 163 ILE A CA 1
ATOM 1364 C C . ILE A 1 163 ? 25.125 9.93 -11.727 1 98.75 163 ILE A C 1
ATOM 1366 O O . ILE A 1 163 ? 24.156 10.516 -12.234 1 98.75 163 ILE A O 1
ATOM 1370 N N . THR A 1 164 ? 25.984 9.25 -12.445 1 98.19 164 THR A N 1
ATOM 1371 C CA . THR A 1 164 ? 25.844 9.109 -13.891 1 98.19 164 THR A CA 1
ATOM 1372 C C . THR A 1 164 ? 24.781 8.062 -14.234 1 98.19 164 THR A C 1
ATOM 1374 O O . THR A 1 164 ? 24.844 6.934 -13.742 1 98.19 164 THR A O 1
ATOM 1377 N N . PRO A 1 165 ? 23.859 8.422 -15.016 1 98.19 165 PRO A N 1
ATOM 1378 C CA . PRO A 1 165 ? 22.844 7.445 -15.398 1 98.19 165 PRO A CA 1
ATOM 1379 C C . PRO A 1 165 ? 23.375 6.367 -16.344 1 98.19 165 PRO A C 1
ATOM 1381 O O . PRO A 1 165 ? 24.344 6.605 -17.062 1 98.19 165 PRO A O 1
ATOM 1384 N N . ASN A 1 166 ? 22.766 5.258 -16.266 1 97.75 166 ASN A N 1
ATOM 1385 C CA . ASN A 1 166 ? 23.047 4.254 -17.281 1 97.75 166 ASN A CA 1
ATOM 1386 C C . ASN A 1 166 ? 22.297 4.551 -18.578 1 97.75 166 ASN A C 1
ATOM 1388 O O . ASN A 1 166 ? 21.703 5.617 -18.719 1 97.75 166 ASN A O 1
ATOM 1392 N N . ASP A 1 167 ? 22.312 3.59 -19.5 1 96.38 167 ASP A N 1
ATOM 1393 C CA . ASP A 1 167 ? 21.766 3.797 -20.828 1 96.38 167 ASP A CA 1
ATOM 1394 C C . ASP A 1 167 ? 20.25 3.973 -20.766 1 96.38 167 ASP A C 1
ATOM 1396 O O . ASP A 1 167 ? 19.656 4.602 -21.656 1 96.38 167 ASP A O 1
ATOM 1400 N N . MET A 1 168 ? 19.672 3.52 -19.734 1 96.62 168 MET A N 1
ATOM 1401 C CA . MET A 1 168 ? 18.219 3.596 -19.594 1 96.62 168 MET A CA 1
ATOM 1402 C C . MET A 1 168 ? 17.812 4.789 -18.75 1 96.62 168 MET A C 1
ATOM 1404 O O . MET A 1 168 ? 16.641 4.961 -18.438 1 96.62 168 MET A O 1
ATOM 1408 N N . GLY A 1 169 ? 18.812 5.543 -18.312 1 97.19 169 GLY A N 1
ATOM 1409 C CA . GLY A 1 169 ? 18.531 6.715 -17.5 1 97.19 169 GLY A CA 1
ATOM 1410 C C . GLY A 1 169 ? 18.375 6.395 -16.031 1 97.19 169 GLY A C 1
ATOM 1411 O O . GLY A 1 169 ? 17.938 7.242 -15.25 1 97.19 169 GLY A O 1
ATOM 1412 N N . HIS A 1 170 ? 18.688 5.211 -15.672 1 98.62 170 HIS A N 1
ATOM 1413 C CA . HIS A 1 170 ? 18.594 4.797 -14.281 1 98.62 170 HIS A CA 1
ATOM 1414 C C . HIS A 1 170 ? 19.828 5.203 -13.484 1 98.62 170 HIS A C 1
ATOM 1416 O O . HIS A 1 170 ? 20.938 5.246 -14.031 1 98.62 170 HIS A O 1
ATOM 1422 N N . LEU A 1 171 ? 19.625 5.508 -12.227 1 98.88 171 LEU A N 1
ATOM 1423 C CA . LEU A 1 171 ? 20.719 5.879 -11.328 1 98.88 171 LEU A CA 1
ATOM 1424 C C . LEU A 1 171 ? 20.969 4.781 -10.305 1 98.88 171 LEU A C 1
ATOM 1426 O O . LEU A 1 171 ? 20.047 4.316 -9.641 1 98.88 171 LEU A O 1
ATOM 1430 N N . TRP A 1 172 ? 22.203 4.43 -10.125 1 98.75 172 TRP A N 1
ATOM 1431 C CA . TRP A 1 172 ? 22.594 3.311 -9.273 1 98.75 172 TRP A CA 1
ATOM 1432 C C . TRP A 1 172 ? 22.703 3.748 -7.812 1 98.75 172 TRP A C 1
ATOM 1434 O O . TRP A 1 172 ? 23.297 4.785 -7.512 1 98.75 172 TRP A O 1
ATOM 1444 N N . SER A 1 173 ? 22.078 3 -6.973 1 98.88 173 SER A N 1
ATOM 1445 C CA . SER A 1 173 ? 22.281 3.125 -5.531 1 98.88 173 SER A CA 1
ATOM 1446 C C . SER A 1 173 ? 23.156 1.994 -4.996 1 98.88 173 SER A C 1
ATOM 1448 O O . SER A 1 173 ? 22.719 0.843 -4.934 1 98.88 173 SER A O 1
ATOM 1450 N N . GLU A 1 174 ? 24.344 2.363 -4.602 1 98.62 174 GLU A N 1
ATOM 1451 C CA . GLU A 1 174 ? 25.234 1.38 -3.984 1 98.62 174 GLU A CA 1
ATOM 1452 C C . GLU A 1 174 ? 24.688 0.903 -2.645 1 98.62 174 GLU A C 1
ATOM 1454 O O . GLU A 1 174 ? 24.828 -0.267 -2.285 1 98.62 174 GLU A O 1
ATOM 1459 N N . GLN A 1 175 ? 24.031 1.757 -1.924 1 98.62 175 GLN A N 1
ATOM 1460 C CA . GLN A 1 175 ? 23.5 1.444 -0.605 1 98.62 175 GLN A CA 1
ATOM 1461 C C . GLN A 1 175 ? 22.391 0.39 -0.697 1 98.62 175 GLN A C 1
ATOM 1463 O O . GLN A 1 175 ? 22.359 -0.552 0.097 1 98.62 175 GLN A O 1
ATOM 1468 N N . LEU A 1 176 ? 21.547 0.504 -1.737 1 98.69 176 LEU A N 1
ATOM 1469 C CA . LEU A 1 176 ? 20.422 -0.405 -1.86 1 98.69 176 LEU A CA 1
ATOM 1470 C C . LEU A 1 176 ? 20.75 -1.557 -2.805 1 98.69 176 LEU A C 1
ATOM 1472 O O . LEU A 1 176 ? 20.031 -2.562 -2.834 1 98.69 176 LEU A O 1
ATOM 1476 N N . GLN A 1 177 ? 21.797 -1.395 -3.553 1 98.69 177 GLN A N 1
ATOM 1477 C CA . GLN A 1 177 ? 22.109 -2.336 -4.621 1 98.69 177 GLN A CA 1
ATOM 1478 C C . GLN A 1 177 ? 20.938 -2.473 -5.598 1 98.69 177 GLN A C 1
ATOM 1480 O O . GLN A 1 177 ? 20.547 -3.586 -5.949 1 98.69 177 GLN A O 1
ATOM 1485 N N . LEU A 1 178 ? 20.391 -1.342 -5.945 1 98.88 178 LEU A N 1
ATOM 1486 C CA . LEU A 1 178 ? 19.297 -1.2 -6.891 1 98.88 178 LEU A CA 1
ATOM 1487 C C . LEU A 1 178 ? 19.484 0.033 -7.77 1 98.88 178 LEU A C 1
ATOM 1489 O O . LEU A 1 178 ? 20.172 0.978 -7.379 1 98.88 178 LEU A O 1
ATOM 1493 N N . PHE A 1 179 ? 18.922 0.001 -8.883 1 98.88 179 PHE A N 1
ATOM 1494 C CA . PHE A 1 179 ? 18.766 1.213 -9.68 1 98.88 179 PHE A CA 1
ATOM 1495 C C . PHE A 1 179 ? 17.484 1.937 -9.32 1 98.88 179 PHE A C 1
ATOM 1497 O O . PHE A 1 179 ? 16.484 1.302 -8.977 1 98.88 179 PHE A O 1
ATOM 1504 N N . LEU A 1 180 ? 17.516 3.217 -9.344 1 98.88 180 LEU A N 1
ATOM 1505 C CA . LEU A 1 180 ? 16.312 4.043 -9.352 1 98.88 180 LEU A CA 1
ATOM 1506 C C . LEU A 1 180 ? 16.078 4.637 -10.734 1 98.88 180 LEU A C 1
ATOM 1508 O O . LEU A 1 180 ? 17.016 5.074 -11.406 1 98.88 180 LEU A O 1
ATOM 1512 N N . GLY A 1 181 ? 14.898 4.59 -11.18 1 98.81 181 GLY A N 1
ATOM 1513 C CA . GLY A 1 181 ? 14.531 5.133 -12.477 1 98.81 181 GLY A CA 1
ATOM 1514 C C . GLY A 1 181 ? 13.047 5.402 -12.617 1 98.81 181 GLY A C 1
ATOM 1515 O O . GLY A 1 181 ? 12.266 5.109 -11.703 1 98.81 181 GLY A O 1
ATOM 1516 N N . ILE A 1 182 ? 12.695 5.992 -13.742 1 98.56 182 ILE A N 1
ATOM 1517 C CA . ILE A 1 182 ? 11.305 6.379 -13.953 1 98.56 182 ILE A CA 1
ATOM 1518 C C . ILE A 1 182 ? 10.609 5.348 -14.836 1 98.56 182 ILE A C 1
ATOM 1520 O O . ILE A 1 182 ? 11.125 4.984 -15.898 1 98.56 182 ILE A O 1
ATOM 1524 N N . GLU A 1 183 ? 9.539 4.832 -14.398 1 97.88 183 GLU A N 1
ATOM 1525 C CA . GLU A 1 183 ? 8.648 3.926 -15.125 1 97.88 183 GLU A CA 1
ATOM 1526 C C . GLU A 1 183 ? 7.191 4.352 -14.984 1 97.88 183 GLU A C 1
ATOM 1528 O O . GLU A 1 183 ? 6.688 4.504 -13.875 1 97.88 183 GLU A O 1
ATOM 1533 N N . ASN A 1 184 ? 6.488 4.617 -16.125 1 96 184 ASN A N 1
ATOM 1534 C CA . ASN A 1 184 ? 5.094 5.047 -16.125 1 96 184 ASN A CA 1
ATOM 1535 C C . ASN A 1 184 ? 4.891 6.281 -15.25 1 96 184 ASN A C 1
ATOM 1537 O O . ASN A 1 184 ? 4.008 6.301 -14.383 1 96 184 ASN A O 1
ATOM 1541 N N . ARG A 1 185 ? 5.828 7.188 -15.328 1 96.31 185 ARG A N 1
ATOM 1542 C CA . ARG A 1 185 ? 5.801 8.508 -14.703 1 96.31 185 ARG A CA 1
ATOM 1543 C C . ARG A 1 185 ? 5.98 8.406 -13.195 1 96.31 185 ARG A C 1
ATOM 1545 O O . ARG A 1 185 ? 5.625 9.328 -12.461 1 96.31 185 ARG A O 1
ATOM 1552 N N . GLN A 1 186 ? 6.434 7.285 -12.711 1 97.75 186 GLN A N 1
ATOM 1553 C CA . GLN A 1 186 ? 6.707 7.086 -11.289 1 97.75 186 GLN A CA 1
ATOM 1554 C C . GLN A 1 186 ? 8.172 6.727 -11.055 1 97.75 186 GLN A C 1
ATOM 1556 O O . GLN A 1 186 ? 8.812 6.109 -11.914 1 97.75 186 GLN A O 1
ATOM 1561 N N . LEU A 1 187 ? 8.711 7.148 -9.953 1 98.62 187 LEU A N 1
ATOM 1562 C CA . LEU A 1 187 ? 10.039 6.695 -9.547 1 98.62 187 LEU A CA 1
ATOM 1563 C C . LEU A 1 187 ? 9.984 5.266 -9.016 1 98.62 187 LEU A C 1
ATOM 1565 O O . LEU A 1 187 ? 9.242 4.973 -8.078 1 98.62 187 LEU A O 1
ATOM 1569 N N . ARG A 1 188 ? 10.75 4.379 -9.602 1 98.75 188 ARG A N 1
ATOM 1570 C CA . ARG A 1 188 ? 10.719 2.953 -9.297 1 98.75 188 ARG A CA 1
ATOM 1571 C C . ARG A 1 188 ? 12.117 2.41 -9.039 1 98.75 188 ARG A C 1
ATOM 1573 O O . ARG A 1 188 ? 13.109 3.086 -9.32 1 98.75 188 ARG A O 1
ATOM 1580 N N . PHE A 1 189 ? 12.133 1.233 -8.492 1 98.88 189 PHE A N 1
ATOM 1581 C CA . PHE A 1 189 ? 13.383 0.507 -8.297 1 98.88 189 PHE A CA 1
ATOM 1582 C C . PHE A 1 189 ? 13.578 -0.531 -9.398 1 98.88 189 PHE A C 1
ATOM 1584 O O . PHE A 1 189 ? 12.609 -1.123 -9.883 1 98.88 189 PHE A O 1
ATOM 1591 N N . PHE A 1 190 ? 14.82 -0.724 -9.727 1 98.81 190 PHE A N 1
ATOM 1592 C CA . PHE A 1 190 ? 15.234 -1.771 -10.656 1 98.81 190 PHE A CA 1
ATOM 1593 C C . PHE A 1 190 ? 16.375 -2.59 -10.078 1 98.81 190 PHE A C 1
ATOM 1595 O O . PHE A 1 190 ? 17.266 -2.045 -9.414 1 98.81 190 PHE A O 1
ATOM 1602 N N . SER A 1 191 ? 16.359 -3.854 -10.398 1 98.31 191 SER A N 1
ATOM 1603 C CA . SER A 1 191 ? 17.453 -4.723 -9.992 1 98.31 191 SER A CA 1
ATOM 1604 C C . SER A 1 191 ? 18.734 -4.387 -10.75 1 98.31 191 SER A C 1
ATOM 1606 O O . SER A 1 191 ? 18.703 -3.627 -11.719 1 98.31 191 SER A O 1
ATOM 1608 N N . PRO A 1 192 ? 19.844 -4.941 -10.273 1 97.94 192 PRO A N 1
ATOM 1609 C CA . PRO A 1 192 ? 21.125 -4.672 -10.953 1 97.94 192 PRO A CA 1
ATOM 1610 C C . PRO A 1 192 ? 21.094 -5.082 -12.43 1 97.94 192 PRO A C 1
ATOM 1612 O O . PRO A 1 192 ? 21.766 -4.457 -13.258 1 97.94 192 PRO A O 1
ATOM 1615 N N . ASP A 1 193 ? 20.281 -6.035 -12.719 1 97.25 193 ASP A N 1
ATOM 1616 C CA . ASP A 1 193 ? 20.203 -6.504 -14.094 1 97.25 193 ASP A CA 1
ATOM 1617 C C . ASP A 1 193 ? 19.172 -5.719 -14.883 1 97.25 193 ASP A C 1
ATOM 1619 O O . ASP A 1 193 ? 18.875 -6.047 -16.031 1 97.25 193 ASP A O 1
ATOM 1623 N N . GLY A 1 194 ? 18.594 -4.734 -14.273 1 96.06 194 GLY A N 1
ATOM 1624 C CA . GLY A 1 194 ? 17.734 -3.812 -14.984 1 96.06 194 GLY A CA 1
ATOM 1625 C C . GLY A 1 194 ? 16.266 -4.23 -14.953 1 96.06 194 GLY A C 1
ATOM 1626 O O . GLY A 1 194 ? 15.445 -3.664 -15.672 1 96.06 194 GLY A O 1
ATOM 1627 N N . VAL A 1 195 ? 15.977 -5.125 -14.117 1 97.75 195 VAL A N 1
ATOM 1628 C CA . VAL A 1 195 ? 14.602 -5.617 -14.047 1 97.75 195 VAL A CA 1
ATOM 1629 C C . VAL A 1 195 ? 13.805 -4.785 -13.039 1 97.75 195 VAL A C 1
ATOM 1631 O O . VAL A 1 195 ? 14.289 -4.508 -11.938 1 97.75 195 VAL A O 1
ATOM 1634 N N . LEU A 1 196 ? 12.602 -4.426 -13.422 1 98.56 196 LEU A N 1
ATOM 1635 C CA . LEU A 1 196 ? 11.719 -3.645 -12.562 1 98.56 196 LEU A CA 1
ATOM 1636 C C . LEU A 1 196 ? 11.383 -4.414 -11.289 1 98.56 196 LEU A C 1
ATOM 1638 O O . LEU A 1 196 ? 11.016 -5.594 -11.352 1 98.56 196 LEU A O 1
ATOM 1642 N N . VAL A 1 197 ? 11.562 -3.766 -10.18 1 98.56 197 VAL A N 1
ATOM 1643 C CA . VAL A 1 197 ? 11.125 -4.348 -8.914 1 98.56 197 VAL A CA 1
ATOM 1644 C C . VAL A 1 197 ? 9.609 -4.227 -8.789 1 98.56 197 VAL A C 1
ATOM 1646 O O . VAL A 1 197 ? 9.07 -3.117 -8.734 1 98.56 197 VAL A O 1
ATOM 1649 N N . PRO A 1 198 ? 8.938 -5.32 -8.688 1 98.06 198 PRO A N 1
ATOM 1650 C CA . PRO A 1 198 ? 7.473 -5.234 -8.719 1 98.06 198 PRO A CA 1
ATOM 1651 C C . PRO A 1 198 ? 6.887 -4.789 -7.379 1 98.06 198 PRO A C 1
ATOM 1653 O O . PRO A 1 198 ? 7.508 -4.984 -6.332 1 98.06 198 PRO A O 1
ATOM 1656 N N . THR A 1 199 ? 5.711 -4.199 -7.445 1 97.38 199 THR A N 1
ATOM 1657 C CA . THR A 1 199 ? 4.871 -4.027 -6.266 1 97.38 199 THR A CA 1
ATOM 1658 C C . THR A 1 199 ? 4.25 -5.359 -5.848 1 97.38 199 THR A C 1
ATOM 1660 O O . THR A 1 199 ? 4.246 -6.316 -6.621 1 97.38 199 THR A O 1
ATOM 1663 N N . PRO A 1 200 ? 3.713 -5.391 -4.621 1 96.44 200 PRO A N 1
ATOM 1664 C CA . PRO A 1 200 ? 2.982 -6.602 -4.246 1 96.44 200 PRO A CA 1
ATOM 1665 C C . PRO A 1 200 ? 1.816 -6.902 -5.188 1 96.44 200 PRO A C 1
ATOM 1667 O O . PRO A 1 200 ? 1.556 -8.062 -5.5 1 96.44 200 PRO A O 1
ATOM 1670 N N . GLU A 1 201 ? 1.133 -5.895 -5.609 1 96.12 201 GLU A N 1
ATOM 1671 C CA . GLU A 1 201 ? 0.028 -6.066 -6.547 1 96.12 201 GLU A CA 1
ATOM 1672 C C . GLU A 1 201 ? 0.504 -6.699 -7.852 1 96.12 201 GLU A C 1
ATOM 1674 O O . GLU A 1 201 ? -0.108 -7.648 -8.344 1 96.12 201 GLU A O 1
ATOM 1679 N N . GLU A 1 202 ? 1.585 -6.164 -8.336 1 97.06 202 GLU A N 1
ATOM 1680 C CA . GLU A 1 202 ? 2.152 -6.68 -9.578 1 97.06 202 GLU A CA 1
ATOM 1681 C C . GLU A 1 202 ? 2.631 -8.117 -9.406 1 97.06 202 GLU A C 1
ATOM 1683 O O . GLU A 1 202 ? 2.438 -8.953 -10.297 1 97.06 202 GLU A O 1
ATOM 1688 N N . SER A 1 203 ? 3.221 -8.375 -8.312 1 96.69 203 SER A N 1
ATOM 1689 C CA . SER A 1 203 ? 3.686 -9.719 -8.008 1 96.69 203 SER A CA 1
ATOM 1690 C C . SER A 1 203 ? 2.52 -10.695 -7.891 1 96.69 203 SER A C 1
ATOM 1692 O O . SER A 1 203 ? 2.592 -11.82 -8.398 1 96.69 203 SER A O 1
ATOM 1694 N N . ALA A 1 204 ? 1.531 -10.25 -7.234 1 96.5 204 ALA A N 1
ATOM 1695 C CA . ALA A 1 204 ? 0.353 -11.102 -7.07 1 96.5 204 ALA A CA 1
ATOM 1696 C C . ALA A 1 204 ? -0.273 -11.438 -8.422 1 96.5 204 ALA A C 1
ATOM 1698 O O . ALA A 1 204 ? -0.604 -12.594 -8.688 1 96.5 204 ALA A O 1
ATOM 1699 N N . THR A 1 205 ? -0.402 -10.461 -9.195 1 96.62 205 THR A N 1
ATOM 1700 C CA . THR A 1 205 ? -0.99 -10.648 -10.516 1 96.62 205 THR A CA 1
ATOM 1701 C C . THR A 1 205 ? -0.161 -11.625 -11.344 1 96.62 205 THR A C 1
ATOM 1703 O O . THR A 1 205 ? -0.707 -12.531 -11.969 1 96.62 205 THR A O 1
ATOM 1706 N N . GLU A 1 206 ? 1.1 -11.414 -11.352 1 96.5 206 GLU A N 1
ATOM 1707 C CA . GLU A 1 206 ? 1.985 -12.297 -12.102 1 96.5 206 GLU A CA 1
ATOM 1708 C C . GLU A 1 206 ? 1.947 -13.719 -11.555 1 96.5 206 GLU A C 1
ATOM 1710 O O . GLU A 1 206 ? 1.914 -14.68 -12.32 1 96.5 206 GLU A O 1
ATOM 1715 N N . ALA A 1 207 ? 1.964 -13.82 -10.305 1 96.12 207 ALA A N 1
ATOM 1716 C CA . ALA A 1 207 ? 1.922 -15.141 -9.68 1 96.12 207 ALA A CA 1
ATOM 1717 C C . ALA A 1 207 ? 0.625 -15.867 -10.023 1 96.12 207 ALA A C 1
ATOM 1719 O O . ALA A 1 207 ? 0.632 -17.078 -10.297 1 96.12 207 ALA A O 1
ATOM 1720 N N . GLN A 1 208 ? -0.413 -15.156 -9.977 1 95.31 208 GLN A N 1
ATOM 1721 C CA . GLN A 1 208 ? -1.703 -15.742 -10.32 1 95.31 208 GLN A CA 1
ATOM 1722 C C . GLN A 1 208 ? -1.732 -16.188 -11.781 1 95.31 208 GLN A C 1
ATOM 1724 O O . GLN A 1 208 ? -2.266 -17.25 -12.109 1 95.31 208 GLN A O 1
ATOM 1729 N N . ARG A 1 209 ? -1.208 -15.391 -12.609 1 96.62 209 ARG A N 1
ATOM 1730 C CA . ARG A 1 209 ? -1.117 -15.75 -14.016 1 96.62 209 ARG A CA 1
ATOM 1731 C C . ARG A 1 209 ? -0.301 -17.016 -14.211 1 96.62 209 ARG A C 1
ATOM 1733 O O . ARG A 1 209 ? -0.729 -17.938 -14.914 1 96.62 209 ARG A O 1
ATOM 1740 N N . GLN A 1 210 ? 0.81 -17.078 -13.602 1 96.75 210 GLN A N 1
ATOM 1741 C CA . GLN A 1 210 ? 1.672 -18.25 -13.703 1 96.75 210 GLN A CA 1
ATOM 1742 C C . GLN A 1 210 ? 0.987 -19.484 -13.125 1 96.75 210 GLN A C 1
ATOM 1744 O O . GLN A 1 210 ? 1.161 -20.594 -13.633 1 96.75 210 GLN A O 1
ATOM 1749 N N . LEU A 1 211 ? 0.319 -19.25 -12.102 1 96.31 211 LEU A N 1
ATOM 1750 C CA . LEU A 1 211 ? -0.431 -20.344 -11.508 1 96.31 211 LEU A CA 1
ATOM 1751 C C . LEU A 1 211 ? -1.469 -20.891 -12.492 1 96.31 211 LEU A C 1
ATOM 1753 O O . LEU A 1 211 ? -1.623 -22.109 -12.625 1 96.31 211 LEU A O 1
ATOM 1757 N N . GLY A 1 212 ? -2.148 -19.984 -13.094 1 96.06 212 GLY A N 1
ATOM 1758 C CA . GLY A 1 212 ? -3.094 -20.422 -14.109 1 96.06 212 GLY A CA 1
ATOM 1759 C C . GLY A 1 212 ? -2.453 -21.25 -15.211 1 96.06 212 GLY A C 1
ATOM 1760 O O . GLY A 1 212 ? -2.998 -22.281 -15.617 1 96.06 212 GLY A O 1
ATOM 1761 N N . ILE A 1 213 ? -1.396 -20.859 -15.633 1 96.69 213 ILE A N 1
ATOM 1762 C CA . ILE A 1 213 ? -0.656 -21.562 -16.672 1 96.69 213 ILE A CA 1
ATOM 1763 C C . ILE A 1 213 ? -0.25 -22.938 -16.172 1 96.69 213 ILE A C 1
ATOM 1765 O O . ILE A 1 213 ? -0.447 -23.953 -16.859 1 96.69 213 ILE A O 1
ATOM 1769 N N . ALA A 1 214 ? 0.275 -22.953 -15.031 1 96.56 214 ALA A N 1
ATOM 1770 C CA . ALA A 1 214 ? 0.733 -24.203 -14.438 1 96.56 214 ALA A CA 1
ATOM 1771 C C . ALA A 1 214 ? -0.424 -25.188 -14.266 1 96.56 214 ALA A C 1
ATOM 1773 O O . ALA A 1 214 ? -0.272 -26.391 -14.5 1 96.56 214 ALA A O 1
ATOM 1774 N N . GLN A 1 215 ? -1.448 -24.656 -13.852 1 96.31 215 GLN A N 1
ATOM 1775 C CA . GLN A 1 215 ? -2.621 -25.5 -13.664 1 96.31 215 GLN A CA 1
ATOM 1776 C C . GLN A 1 215 ? -3.105 -26.078 -14.992 1 96.31 215 GLN A C 1
ATOM 1778 O O . GLN A 1 215 ? -3.508 -27.25 -15.055 1 96.31 215 GLN A O 1
ATOM 1783 N N . ASN A 1 216 ? -3.078 -25.281 -15.938 1 97.12 216 ASN A N 1
ATOM 1784 C CA . ASN A 1 216 ? -3.445 -25.75 -17.266 1 97.12 216 ASN A CA 1
ATOM 1785 C C . ASN A 1 216 ? -2.48 -26.828 -17.766 1 97.12 216 ASN A C 1
ATOM 1787 O O . ASN A 1 216 ? -2.904 -27.844 -18.328 1 97.12 216 ASN A O 1
ATOM 1791 N N . GLU A 1 217 ? -1.264 -26.547 -17.594 1 96.88 217 GLU A N 1
ATOM 1792 C CA . GLU A 1 217 ? -0.255 -27.531 -17.984 1 96.88 217 GLU A CA 1
ATOM 1793 C C . GLU A 1 217 ? -0.429 -28.828 -17.203 1 96.88 217 GLU A C 1
ATOM 1795 O O . GLU A 1 217 ? -0.276 -29.922 -17.75 1 96.88 217 GLU A O 1
ATOM 1800 N N . LEU A 1 218 ? -0.676 -28.719 -16.016 1 96.69 218 LEU A N 1
ATOM 1801 C CA . LEU A 1 218 ? -0.906 -29.875 -15.18 1 96.69 218 LEU A CA 1
ATOM 1802 C C . LEU A 1 218 ? -2.084 -30.703 -15.688 1 96.69 218 LEU A C 1
ATOM 1804 O O . LEU A 1 218 ? -2.016 -31.922 -15.734 1 96.69 218 LEU A O 1
ATOM 1808 N N . ALA A 1 219 ? -3.119 -30.047 -16.016 1 96.94 219 ALA A N 1
ATOM 1809 C CA . ALA A 1 219 ? -4.293 -30.734 -16.562 1 96.94 219 ALA A CA 1
ATOM 1810 C C . ALA A 1 219 ? -3.951 -31.484 -17.844 1 96.94 219 ALA A C 1
ATOM 1812 O O . ALA A 1 219 ? -4.391 -32.625 -18.047 1 96.94 219 ALA A O 1
ATOM 1813 N N . ILE A 1 220 ? -3.209 -30.859 -18.641 1 96.5 220 ILE A N 1
ATOM 1814 C CA . ILE A 1 220 ? -2.801 -31.469 -19.906 1 96.5 220 ILE A CA 1
ATOM 1815 C C . ILE A 1 220 ? -1.946 -32.719 -19.641 1 96.5 220 ILE A C 1
ATOM 1817 O O . ILE A 1 220 ? -2.186 -33.781 -20.219 1 96.5 220 ILE A O 1
ATOM 1821 N N . GLU A 1 221 ? -0.976 -32.562 -18.781 1 95.75 221 GLU A N 1
ATOM 1822 C CA . GLU A 1 221 ? -0.076 -33.656 -18.453 1 95.75 221 GLU A CA 1
ATOM 1823 C C . GLU A 1 221 ? -0.838 -34.812 -17.828 1 95.75 221 GLU A C 1
ATOM 1825 O O . GLU A 1 221 ? -0.545 -36 -18.109 1 95.75 221 GLU A O 1
ATOM 1830 N N . ARG A 1 222 ? -1.781 -34.531 -17.047 1 96.25 222 ARG A N 1
ATOM 1831 C CA . ARG A 1 222 ? -2.596 -35.562 -16.406 1 96.25 222 ARG A CA 1
ATOM 1832 C C . ARG A 1 222 ? -3.42 -36.312 -17.453 1 96.25 222 ARG A C 1
ATOM 1834 O O . ARG A 1 222 ? -3.537 -37.531 -17.375 1 96.25 222 ARG A O 1
ATOM 1841 N N . GLN A 1 223 ? -3.908 -35.625 -18.312 1 96.06 223 GLN A N 1
ATOM 1842 C CA . GLN A 1 223 ? -4.691 -36.25 -19.375 1 96.06 223 GLN A CA 1
ATOM 1843 C C . GLN A 1 223 ? -3.824 -37.156 -20.219 1 96.06 223 GLN A C 1
ATOM 1845 O O . GLN A 1 223 ? -4.234 -38.281 -20.562 1 96.06 223 GLN A O 1
ATOM 1850 N N . GLN A 1 224 ? -2.684 -36.656 -20.562 1 95.44 224 GLN A N 1
ATOM 1851 C CA . GLN A 1 224 ? -1.757 -37.469 -21.344 1 95.44 224 GLN A CA 1
ATOM 1852 C C . GLN A 1 224 ? -1.329 -38.719 -20.578 1 95.44 224 GLN A C 1
ATOM 1854 O O . GLN A 1 224 ? -1.26 -39.812 -21.141 1 95.44 224 GLN A O 1
ATOM 1859 N N . LYS A 1 225 ? -1.065 -38.531 -19.359 1 95.81 225 LYS A N 1
ATOM 1860 C CA . LYS A 1 225 ? -0.685 -39.656 -18.5 1 95.81 225 LYS A CA 1
ATOM 1861 C C . LYS A 1 225 ? -1.802 -40.688 -18.438 1 95.81 225 LYS A C 1
ATOM 1863 O O . LYS A 1 225 ? -1.547 -41.875 -18.516 1 95.81 225 LYS A O 1
ATOM 1868 N N . ASP A 1 226 ? -2.912 -40.156 -18.281 1 95.81 226 ASP A N 1
ATOM 1869 C CA . ASP A 1 226 ? -4.062 -41.062 -18.203 1 95.81 226 ASP A CA 1
ATOM 1870 C C . ASP A 1 226 ? -4.238 -41.844 -19.5 1 95.81 226 ASP A C 1
ATOM 1872 O O . ASP A 1 226 ? -4.602 -43.031 -19.469 1 95.81 226 ASP A O 1
ATOM 1876 N N . GLN A 1 227 ? -3.996 -41.219 -20.609 1 95.88 227 GLN A N 1
ATOM 1877 C CA . GLN A 1 227 ? -4.09 -41.906 -21.891 1 95.88 227 GLN A CA 1
ATOM 1878 C C . GLN A 1 227 ? -3.047 -43 -22.016 1 95.88 227 GLN A C 1
ATOM 1880 O O . GLN A 1 227 ? -3.354 -44.094 -22.484 1 95.88 227 GLN A O 1
ATOM 1885 N N . LEU A 1 228 ? -1.88 -42.719 -21.594 1 95.81 228 LEU A N 1
ATOM 1886 C CA . LEU A 1 228 ? -0.809 -43.719 -21.625 1 95.81 228 LEU A CA 1
ATOM 1887 C C . LEU A 1 228 ? -1.108 -44.875 -20.688 1 95.81 228 LEU A C 1
ATOM 1889 O O . LEU A 1 228 ? -0.889 -46.031 -21.047 1 95.81 228 LEU A O 1
ATOM 1893 N N . ALA A 1 229 ? -1.599 -44.531 -19.547 1 96.25 229 ALA A N 1
ATOM 1894 C CA . ALA A 1 229 ? -1.949 -45.562 -18.578 1 96.25 229 ALA A CA 1
ATOM 1895 C C . ALA A 1 229 ? -3.059 -46.469 -19.094 1 96.25 229 ALA A C 1
ATOM 1897 O O . ALA A 1 229 ? -3.031 -47.688 -18.891 1 96.25 229 ALA A O 1
ATOM 1898 N N . ALA A 1 230 ? -3.986 -45.875 -19.703 1 96.12 230 ALA A N 1
ATOM 1899 C CA . ALA A 1 230 ? -5.094 -46.625 -20.281 1 96.12 230 ALA A CA 1
ATOM 1900 C C . ALA A 1 230 ? -4.594 -47.625 -21.328 1 96.12 230 ALA A C 1
ATOM 1902 O O . ALA A 1 230 ? -5.059 -48.75 -21.391 1 96.12 230 ALA A O 1
ATOM 1903 N N . LYS A 1 231 ? -3.693 -47.188 -22.188 1 95.31 231 LYS A N 1
ATOM 1904 C CA . LYS A 1 231 ? -3.135 -48.062 -23.219 1 95.31 231 LYS A CA 1
ATOM 1905 C C . LYS A 1 231 ? -2.365 -49.219 -22.609 1 95.31 231 LYS A C 1
ATOM 1907 O O . LYS A 1 231 ? -2.447 -50.344 -23.109 1 95.31 231 LYS A O 1
ATOM 1912 N N . LEU A 1 232 ? -1.661 -48.969 -21.594 1 95.38 232 LEU A N 1
ATOM 1913 C CA . LEU A 1 232 ? -0.914 -50.031 -20.922 1 95.38 232 LEU A CA 1
ATOM 1914 C C . LEU A 1 232 ? -1.859 -51.062 -20.281 1 95.38 232 LEU A C 1
ATOM 1916 O O . LEU A 1 232 ? -1.604 -52.25 -20.344 1 95.38 232 LEU A O 1
ATOM 1920 N N . ARG A 1 233 ? -2.906 -50.562 -19.734 1 95.44 233 ARG A N 1
ATOM 1921 C CA . ARG A 1 233 ? -3.9 -51.469 -19.172 1 95.44 233 ARG A CA 1
ATOM 1922 C C . ARG A 1 233 ? -4.512 -52.375 -20.25 1 95.44 233 ARG A C 1
ATOM 1924 O O . ARG A 1 233 ? -4.809 -53.531 -19.984 1 95.44 233 ARG A O 1
ATOM 1931 N N . GLU A 1 234 ? -4.742 -51.781 -21.375 1 95 234 GLU A N 1
ATOM 1932 C CA . GLU A 1 234 ? -5.238 -52.562 -22.516 1 95 234 GLU A CA 1
ATOM 1933 C C . GLU A 1 234 ? -4.281 -53.688 -22.875 1 95 234 GLU A C 1
ATOM 1935 O O . GLU A 1 234 ? -4.711 -54.719 -23.375 1 95 234 GLU A O 1
ATOM 1940 N N . LEU A 1 235 ? -3.029 -53.5 -22.625 1 93 235 LEU A N 1
ATOM 1941 C CA . LEU A 1 235 ? -1.996 -54.469 -22.969 1 93 235 LEU A CA 1
ATOM 1942 C C . LEU A 1 235 ? -1.718 -55.406 -21.797 1 93 235 LEU A C 1
ATOM 1944 O O . LEU A 1 235 ? -0.812 -56.25 -21.875 1 93 235 LEU A O 1
ATOM 1948 N N . GLY A 1 236 ? -2.457 -55.219 -20.672 1 93.19 236 GLY A N 1
ATOM 1949 C CA . GLY A 1 236 ? -2.375 -56.125 -19.531 1 93.19 236 GLY A CA 1
ATOM 1950 C C . GLY A 1 236 ? -1.314 -55.719 -18.531 1 93.19 236 GLY A C 1
ATOM 1951 O O . GLY A 1 236 ? -0.888 -56.531 -17.703 1 93.19 236 GLY A O 1
ATOM 1952 N N . ILE A 1 237 ? -0.82 -54.469 -18.656 1 94.12 237 ILE A N 1
ATOM 1953 C CA . ILE A 1 237 ? 0.223 -53.969 -17.766 1 94.12 237 ILE A CA 1
ATOM 1954 C C . ILE A 1 237 ? -0.375 -53 -16.75 1 94.12 237 ILE A C 1
ATOM 1956 O O . ILE A 1 237 ? -1.126 -52.094 -17.125 1 94.12 237 ILE A O 1
ATOM 1960 N N . ASP A 1 238 ? -0.054 -53.125 -15.438 1 94.38 238 ASP A N 1
ATOM 1961 C CA . ASP A 1 238 ? -0.515 -52.219 -14.391 1 94.38 238 ASP A CA 1
ATOM 1962 C C . ASP A 1 238 ? 0.373 -50.969 -14.312 1 94.38 238 ASP A C 1
ATOM 1964 O O . ASP A 1 238 ? 1.52 -51.031 -13.867 1 94.38 238 ASP A O 1
ATOM 1968 N N . PRO A 1 239 ? -0.186 -49.875 -14.602 1 93.5 239 PRO A N 1
ATOM 1969 C CA . PRO A 1 239 ? 0.626 -48.656 -14.625 1 93.5 239 PRO A CA 1
ATOM 1970 C C . PRO A 1 239 ? 1.111 -48.219 -13.242 1 93.5 239 PRO A C 1
ATOM 1972 O O . PRO A 1 239 ? 2.098 -47.5 -13.117 1 93.5 239 PRO A O 1
ATOM 1975 N N . GLU A 1 240 ? 0.487 -48.719 -12.188 1 89.62 240 GLU A N 1
ATOM 1976 C CA . GLU A 1 240 ? 0.85 -48.312 -10.836 1 89.62 240 GLU A CA 1
ATOM 1977 C C . GLU A 1 240 ? 2.049 -49.094 -10.32 1 89.62 240 GLU A C 1
ATOM 1979 O O . GLU A 1 240 ? 2.67 -48.719 -9.328 1 89.62 240 GLU A O 1
ATOM 1984 N N . GLN A 1 241 ? 2.416 -50.188 -11.062 1 84.62 241 GLN A N 1
ATOM 1985 C CA . GLN A 1 241 ? 3.496 -51.062 -10.625 1 84.62 241 GLN A CA 1
ATOM 1986 C C . GLN A 1 241 ? 4.777 -50.781 -11.414 1 84.62 241 GLN A C 1
ATOM 1988 O O . GLN A 1 241 ? 5.758 -51.531 -11.281 1 84.62 241 GLN A O 1
ATOM 1993 N N . LEU A 1 242 ? 4.727 -49.625 -11.961 1 78.12 242 LEU A N 1
ATOM 1994 C CA . LEU A 1 242 ? 5.914 -49.344 -12.75 1 78.12 242 LEU A CA 1
ATOM 1995 C C . LEU A 1 242 ? 6.902 -48.5 -11.945 1 78.12 242 LEU A C 1
ATOM 1997 O O . LEU A 1 242 ? 6.5 -47.688 -11.102 1 78.12 242 LEU A O 1
ATOM 2001 N N . MET B 1 1 ? -58.375 36.656 -33.438 1 33.78 1 MET B N 1
ATOM 2002 C CA . MET B 1 1 ? -56.938 36.625 -33.125 1 33.78 1 MET B CA 1
ATOM 2003 C C . MET B 1 1 ? -56.688 35.656 -31.938 1 33.78 1 MET B C 1
ATOM 2005 O O . MET B 1 1 ? -57.219 35.875 -30.844 1 33.78 1 MET B O 1
ATOM 2009 N N . THR B 1 2 ? -56.344 34.25 -32.094 1 40.12 2 THR B N 1
ATOM 2010 C CA . THR B 1 2 ? -56.531 33.062 -31.281 1 40.12 2 THR B CA 1
ATOM 2011 C C . THR B 1 2 ? -55.469 33 -30.203 1 40.12 2 THR B C 1
ATOM 2013 O O . THR B 1 2 ? -54.375 33.531 -30.375 1 40.12 2 THR B O 1
ATOM 2016 N N . VAL B 1 3 ? -55.875 32.562 -28.953 1 51.69 3 VAL B N 1
ATOM 2017 C CA . VAL B 1 3 ? -55.156 32.312 -27.703 1 51.69 3 VAL B CA 1
ATOM 2018 C C . VAL B 1 3 ? -53.844 31.578 -27.984 1 51.69 3 VAL B C 1
ATOM 2020 O O . VAL B 1 3 ? -52.938 31.594 -27.156 1 51.69 3 VAL B O 1
ATOM 2023 N N . THR B 1 4 ? -53.688 30.938 -29.078 1 49.12 4 THR B N 1
ATOM 2024 C CA . THR B 1 4 ? -52.469 30.188 -29.406 1 49.12 4 THR B CA 1
ATOM 2025 C C . THR B 1 4 ? -51.312 31.125 -29.625 1 49.12 4 THR B C 1
ATOM 2027 O O . THR B 1 4 ? -50.156 30.797 -29.281 1 49.12 4 THR B O 1
ATOM 2030 N N . GLU B 1 5 ? -51.5 32.281 -30.203 1 44.97 5 GLU B N 1
ATOM 2031 C CA . GLU B 1 5 ? -50.375 33.188 -30.531 1 44.97 5 GLU B CA 1
ATOM 2032 C C . GLU B 1 5 ? -49.781 33.781 -29.266 1 44.97 5 GLU B C 1
ATOM 2034 O O . GLU B 1 5 ? -48.625 34.156 -29.25 1 44.97 5 GLU B O 1
ATOM 2039 N N . GLN B 1 6 ? -50.625 34 -28.188 1 42.78 6 GLN B N 1
ATOM 2040 C CA . GLN B 1 6 ? -50.094 34.656 -27 1 42.78 6 GLN B CA 1
ATOM 2041 C C . GLN B 1 6 ? -49.188 33.75 -26.203 1 42.78 6 GLN B C 1
ATOM 2043 O O . GLN B 1 6 ? -48.438 34.188 -25.328 1 42.78 6 GLN B O 1
ATOM 2048 N N . LEU B 1 7 ? -49.438 32.344 -26.328 1 41.62 7 LEU B N 1
ATOM 2049 C CA . LEU B 1 7 ? -48.594 31.531 -25.484 1 41.62 7 LEU B CA 1
ATOM 2050 C C . LEU B 1 7 ? -47.156 31.469 -26.031 1 41.62 7 LEU B C 1
ATOM 2052 O O . LEU B 1 7 ? -46.281 30.922 -25.375 1 41.62 7 LEU B O 1
ATOM 2056 N N . ALA B 1 8 ? -46.906 31.781 -27.266 1 46 8 ALA B N 1
ATOM 2057 C CA . ALA B 1 8 ? -45.562 31.703 -27.812 1 46 8 ALA B CA 1
ATOM 2058 C C . ALA B 1 8 ? -44.656 32.719 -27.125 1 46 8 ALA B C 1
ATOM 2060 O O . ALA B 1 8 ? -43.438 32.562 -27.141 1 46 8 ALA B O 1
ATOM 2061 N N . SER B 1 9 ? -45.125 33.906 -26.75 1 42.16 9 SER B N 1
ATOM 2062 C CA . SER B 1 9 ? -44.188 34.875 -26.203 1 42.16 9 SER B CA 1
ATOM 2063 C C . SER B 1 9 ? -43.688 34.438 -24.812 1 42.16 9 SER B C 1
ATOM 2065 O O . SER B 1 9 ? -42.75 35 -24.281 1 42.16 9 SER B O 1
ATOM 2067 N N . LEU B 1 10 ? -44.594 33.75 -24.109 1 39.41 10 LEU B N 1
ATOM 2068 C CA . LEU B 1 10 ? -44.156 33.375 -22.75 1 39.41 10 LEU B CA 1
ATOM 2069 C C . LEU B 1 10 ? -43.062 32.312 -22.797 1 39.41 10 LEU B C 1
ATOM 2071 O O . LEU B 1 10 ? -42.688 31.75 -21.766 1 39.41 10 LEU B O 1
ATOM 2075 N N . GLU B 1 11 ? -42.75 31.812 -23.969 1 39.69 11 GLU B N 1
ATOM 2076 C CA . GLU B 1 11 ? -41.656 30.844 -23.984 1 39.69 11 GLU B CA 1
ATOM 2077 C C . GLU B 1 11 ? -40.344 31.484 -23.516 1 39.69 11 GLU B C 1
ATOM 2079 O O . GLU B 1 11 ? -39.281 31.234 -24.094 1 39.69 11 GLU B O 1
ATOM 2084 N N . THR B 1 12 ? -40.375 32.75 -23.109 1 39.19 12 THR B N 1
ATOM 2085 C CA . THR B 1 12 ? -39.062 33.125 -22.609 1 39.19 12 THR B CA 1
ATOM 2086 C C . THR B 1 12 ? -38.625 32.156 -21.5 1 39.19 12 THR B C 1
ATOM 2088 O O . THR B 1 12 ? -39.219 32.125 -20.422 1 39.19 12 THR B O 1
ATOM 2091 N N . SER B 1 13 ? -38.219 31 -21.875 1 40.81 13 SER B N 1
ATOM 2092 C CA . SER B 1 13 ? -37.562 30.156 -20.875 1 40.81 13 SER B CA 1
ATOM 2093 C C . SER B 1 13 ? -36.719 31 -19.906 1 40.81 13 SER B C 1
ATOM 2095 O O . SER B 1 13 ? -36 31.906 -20.328 1 40.81 13 SER B O 1
ATOM 2097 N N . PRO B 1 14 ? -37.219 31.328 -18.703 1 41.16 14 PRO B N 1
ATOM 2098 C CA . PRO B 1 14 ? -36.312 32 -17.766 1 41.16 14 PRO B CA 1
ATOM 2099 C C . PRO B 1 14 ? -34.844 31.641 -17.984 1 41.16 14 PRO B C 1
ATOM 2101 O O . PRO B 1 14 ? -34.531 30.484 -18.297 1 41.16 14 PRO B O 1
ATOM 2104 N N . GLU B 1 15 ? -34.094 32.375 -18.703 1 40.59 15 GLU B N 1
ATOM 2105 C CA . GLU B 1 15 ? -32.656 32.219 -18.703 1 40.59 15 GLU B CA 1
ATOM 2106 C C . GLU B 1 15 ? -32.156 31.781 -17.328 1 40.59 15 GLU B C 1
ATOM 2108 O O . GLU B 1 15 ? -32.344 32.5 -16.344 1 40.59 15 GLU B O 1
ATOM 2113 N N . TRP B 1 16 ? -32.375 30.547 -16.891 1 38.97 16 TRP B N 1
ATOM 2114 C CA . TRP B 1 16 ? -31.688 30.078 -15.695 1 38.97 16 TRP B CA 1
ATOM 2115 C C . TRP B 1 16 ? -30.359 30.797 -15.523 1 38.97 16 TRP B C 1
ATOM 2117 O O . TRP B 1 16 ? -29.547 30.859 -16.453 1 38.97 16 TRP B O 1
ATOM 2127 N N . GLU B 1 17 ? -30.281 31.938 -14.977 1 40.59 17 GLU B N 1
ATOM 2128 C CA . GLU B 1 17 ? -29.047 32.594 -14.555 1 40.59 17 GLU B CA 1
ATOM 2129 C C . GLU B 1 17 ? -27.953 31.562 -14.281 1 40.59 17 GLU B C 1
ATOM 2131 O O . GLU B 1 17 ? -28.219 30.484 -13.773 1 40.59 17 GLU B O 1
ATOM 2136 N N . ASP B 1 18 ? -26.875 31.641 -15.016 1 39.94 18 ASP B N 1
ATOM 2137 C CA . ASP B 1 18 ? -25.672 30.859 -14.852 1 39.94 18 ASP B CA 1
ATOM 2138 C C . ASP B 1 18 ? -25.266 30.766 -13.375 1 39.94 18 ASP B C 1
ATOM 2140 O O . ASP B 1 18 ? -25.047 31.781 -12.719 1 39.94 18 ASP B O 1
ATOM 2144 N N . ILE B 1 19 ? -26 29.984 -12.586 1 47.09 19 ILE B N 1
ATOM 2145 C CA . ILE B 1 19 ? -25.562 29.734 -11.219 1 47.09 19 ILE B CA 1
ATOM 2146 C C . ILE B 1 19 ? -24.047 29.562 -11.18 1 47.09 19 ILE B C 1
ATOM 2148 O O . ILE B 1 19 ? -23.484 28.781 -11.953 1 47.09 19 ILE B O 1
ATOM 2152 N N . GLU B 1 20 ? -23.375 30.609 -10.742 1 50.91 20 GLU B N 1
ATOM 2153 C CA . GLU B 1 20 ? -21.938 30.5 -10.508 1 50.91 20 GLU B CA 1
ATOM 2154 C C . GLU B 1 20 ? -21.641 29.375 -9.523 1 50.91 20 GLU B C 1
ATOM 2156 O O . GLU B 1 20 ? -22.109 29.391 -8.383 1 50.91 20 GLU B O 1
ATOM 2161 N N . PHE B 1 21 ? -21.266 28.344 -10.078 1 56.91 21 PHE B N 1
ATOM 2162 C CA . PHE B 1 21 ? -20.844 27.25 -9.195 1 56.91 21 PHE B CA 1
ATOM 2163 C C . PHE B 1 21 ? -19.531 27.578 -8.508 1 56.91 21 PHE B C 1
ATOM 2165 O O . PHE B 1 21 ? -18.688 28.266 -9.078 1 56.91 21 PHE B O 1
ATOM 2172 N N . PRO B 1 22 ? -19.469 27.312 -7.223 1 61.47 22 PRO B N 1
ATOM 2173 C CA . PRO B 1 22 ? -18.203 27.516 -6.531 1 61.47 22 PRO B CA 1
ATOM 2174 C C . PRO B 1 22 ? -17.047 26.766 -7.199 1 61.47 22 PRO B C 1
ATOM 2176 O O . PRO B 1 22 ? -17.266 25.844 -7.977 1 61.47 22 PRO B O 1
ATOM 2179 N N . PRO B 1 23 ? -15.812 27.328 -6.977 1 64.12 23 PRO B N 1
ATOM 2180 C CA . PRO B 1 23 ? -14.664 26.641 -7.566 1 64.12 23 PRO B CA 1
ATOM 2181 C C . PRO B 1 23 ? -14.602 25.172 -7.188 1 64.12 23 PRO B C 1
ATOM 2183 O O . PRO B 1 23 ? -15.016 2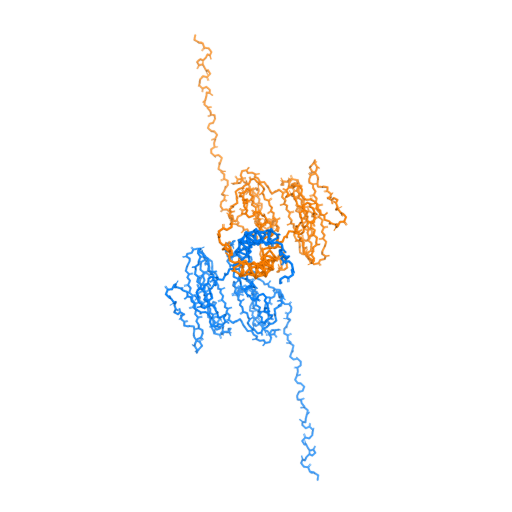4.797 -6.086 1 64.12 23 PRO B O 1
ATOM 2186 N N . GLY B 1 24 ? -14.406 24.328 -8.172 1 67 24 GLY B N 1
ATOM 2187 C CA . GLY B 1 24 ? -14.43 22.891 -7.98 1 67 24 GLY B CA 1
ATOM 2188 C C . GLY B 1 24 ? -13.055 22.281 -7.812 1 67 24 GLY B C 1
ATOM 2189 O O . GLY B 1 24 ? -12.914 21.156 -7.328 1 67 24 GLY B O 1
ATOM 2190 N N . ASP B 1 25 ? -12.039 22.891 -8.195 1 68.44 25 ASP B N 1
ATOM 2191 C CA . ASP B 1 25 ? -10.688 22.344 -8.094 1 68.44 25 ASP B CA 1
ATOM 2192 C C . ASP B 1 25 ? -10.039 22.734 -6.766 1 68.44 25 ASP B C 1
ATOM 2194 O O . ASP B 1 25 ? -9.211 23.656 -6.719 1 68.44 25 ASP B O 1
ATOM 2198 N N . LEU B 1 26 ? -10.57 22.094 -5.668 1 70.44 26 LEU B N 1
ATOM 2199 C CA . LEU B 1 26 ? -10.117 22.422 -4.32 1 70.44 26 LEU B CA 1
ATOM 2200 C C . LEU B 1 26 ? -9.117 21.391 -3.811 1 70.44 26 LEU B C 1
ATOM 2202 O O . LEU B 1 26 ? -9.312 20.188 -3.994 1 70.44 26 LEU B O 1
ATOM 2206 N N . GLU B 1 27 ? -8.023 21.938 -3.254 1 67 27 GLU B N 1
ATOM 2207 C CA . GLU B 1 27 ? -7.016 21.062 -2.652 1 67 27 GLU B CA 1
ATOM 2208 C C . GLU B 1 27 ? -7.473 20.547 -1.293 1 67 27 GLU B C 1
ATOM 2210 O O . GLU B 1 27 ? -8.117 21.266 -0.531 1 67 27 GLU B O 1
ATOM 2215 N N . SER B 1 28 ? -7.164 19.266 -1.077 1 68.56 28 SER B N 1
ATOM 2216 C CA . SER B 1 28 ? -7.41 18.719 0.258 1 68.56 28 SER B CA 1
ATOM 2217 C C . SER B 1 28 ? -6.664 19.531 1.321 1 68.56 28 SER B C 1
ATOM 2219 O O . SER B 1 28 ? -5.52 19.922 1.112 1 68.56 28 SER B O 1
ATOM 2221 N N . GLN B 1 29 ? -7.34 19.766 2.447 1 63.59 29 GLN B N 1
ATOM 2222 C CA . GLN B 1 29 ? -6.758 20.547 3.525 1 63.59 29 GLN B CA 1
ATOM 2223 C C . GLN B 1 29 ? -6.469 19.688 4.75 1 63.59 29 GLN B C 1
ATOM 2225 O O . GLN B 1 29 ? -6.297 20.203 5.855 1 63.59 29 GLN B O 1
ATOM 2230 N N . GLU B 1 30 ? -6.535 18.406 4.453 1 61.28 30 GLU B N 1
ATOM 2231 C CA . GLU B 1 30 ? -6.355 17.516 5.594 1 61.28 30 GLU B CA 1
ATOM 2232 C C . GLU B 1 30 ? -4.941 17.609 6.152 1 61.28 30 GLU B C 1
ATOM 2234 O O . GLU B 1 30 ? -3.98 17.781 5.398 1 61.28 30 GLU B O 1
ATOM 2239 N N . LEU B 1 31 ? -4.914 17.688 7.523 1 56.69 31 LEU B N 1
ATOM 2240 C CA . LEU B 1 31 ? -3.635 17.703 8.219 1 56.69 31 LEU B CA 1
ATOM 2241 C C . LEU B 1 31 ? -2.967 16.328 8.172 1 56.69 31 LEU B C 1
ATOM 2243 O O . LEU B 1 31 ? -3.629 15.328 7.918 1 56.69 31 LEU B O 1
ATOM 2247 N N . PRO B 1 32 ? -1.623 16.469 8.438 1 57.03 32 PRO B N 1
ATOM 2248 C CA . PRO B 1 32 ? -0.887 15.203 8.508 1 57.03 32 PRO B CA 1
ATOM 2249 C C . PRO B 1 32 ? -1.534 14.195 9.461 1 57.03 32 PRO B C 1
ATOM 2251 O O . PRO B 1 32 ? -2.162 14.594 10.445 1 57.03 32 PRO B O 1
ATOM 2254 N N . LEU B 1 33 ? -1.532 13.07 9.023 1 57.25 33 LEU B N 1
ATOM 2255 C CA . LEU B 1 33 ? -2.139 11.984 9.789 1 57.25 33 LEU B CA 1
ATOM 2256 C C . LEU B 1 33 ? -1.646 12 11.234 1 57.25 33 LEU B C 1
ATOM 2258 O O . LEU B 1 33 ? -0.539 12.469 11.508 1 57.25 33 LEU B O 1
ATOM 2262 N N . GLU B 1 34 ? -2.543 11.766 12.195 1 56.53 34 GLU B N 1
ATOM 2263 C CA . GLU B 1 34 ? -2.336 11.789 13.641 1 56.53 34 GLU B CA 1
ATOM 2264 C C . GLU B 1 34 ? -1.101 10.992 14.031 1 56.53 34 GLU B C 1
ATOM 2266 O O . GLU B 1 34 ? -0.327 11.414 14.898 1 56.53 34 GLU B O 1
ATOM 2271 N N . SER B 1 35 ? -1.081 9.773 13.469 1 68.81 35 SER B N 1
ATOM 2272 C CA . SER B 1 35 ? 0.024 8.883 13.789 1 68.81 35 SER B CA 1
ATOM 2273 C C . SER B 1 35 ? 0.338 7.945 12.633 1 68.81 35 SER B C 1
ATOM 2275 O O . SER B 1 35 ? -0.461 7.816 11.703 1 68.81 35 SER B O 1
ATOM 2277 N N . TYR B 1 36 ? 1.471 7.441 12.711 1 73.06 36 TYR B N 1
ATOM 2278 C CA . TYR B 1 36 ? 1.852 6.438 11.727 1 73.06 36 TYR B CA 1
ATOM 2279 C C . TYR B 1 36 ? 0.89 5.254 11.75 1 73.06 36 TYR B C 1
ATOM 2281 O O . TYR B 1 36 ? 0.565 4.688 10.703 1 73.06 36 TYR B O 1
ATOM 2289 N N . LEU B 1 37 ? 0.434 4.949 12.914 1 79.69 37 LEU B N 1
ATOM 2290 C CA . LEU B 1 37 ? -0.519 3.854 13.07 1 79.69 37 LEU B CA 1
ATOM 2291 C C . LEU B 1 37 ? -1.823 4.16 12.344 1 79.69 37 LEU B C 1
ATOM 2293 O O . LEU B 1 37 ? -2.416 3.275 11.719 1 79.69 37 LEU B O 1
ATOM 2297 N N . HIS B 1 38 ? -2.256 5.352 12.32 1 84.62 38 HIS B N 1
ATOM 2298 C CA . HIS B 1 38 ? -3.453 5.773 11.609 1 84.62 38 HIS B CA 1
ATOM 2299 C C . HIS B 1 38 ? -3.26 5.668 10.094 1 84.62 38 HIS B C 1
ATOM 2301 O O . HIS B 1 38 ? -4.137 5.168 9.391 1 84.62 38 HIS B O 1
ATOM 2307 N N . LEU B 1 39 ? -2.139 6.156 9.734 1 82.06 39 LEU B N 1
ATOM 2308 C CA . LEU B 1 39 ? -1.834 6.078 8.312 1 82.06 39 LEU B CA 1
ATOM 2309 C C . LEU B 1 39 ? -1.822 4.629 7.836 1 82.06 39 LEU B C 1
ATOM 2311 O O . LEU B 1 39 ? -2.41 4.305 6.801 1 82.06 39 LEU B O 1
ATOM 2315 N N . GLN B 1 40 ? -1.193 3.736 8.594 1 85.44 40 GLN B N 1
ATOM 2316 C CA . GLN B 1 40 ? -1.104 2.324 8.234 1 85.44 40 GLN B CA 1
ATOM 2317 C C . GLN B 1 40 ? -2.49 1.699 8.109 1 85.44 40 GLN B C 1
ATOM 2319 O O . GLN B 1 40 ? -2.748 0.925 7.188 1 85.44 40 GLN B O 1
ATOM 2324 N N . GLN B 1 41 ? -3.334 2.051 9.031 1 92.69 41 GLN B N 1
ATOM 2325 C CA . GLN B 1 41 ? -4.688 1.504 9.008 1 92.69 41 GLN B CA 1
ATOM 2326 C C . GLN B 1 41 ? -5.461 1.993 7.789 1 92.69 41 GLN B C 1
ATOM 2328 O O . GLN B 1 41 ? -6.168 1.216 7.145 1 92.69 41 GLN B O 1
ATOM 2333 N N . ILE B 1 42 ? -5.336 3.246 7.477 1 92.44 42 ILE B N 1
ATOM 2334 C CA . ILE B 1 42 ? -6.012 3.822 6.32 1 92.44 42 ILE B CA 1
ATOM 2335 C C . ILE B 1 42 ? -5.535 3.129 5.047 1 92.44 42 ILE B C 1
ATOM 2337 O O . ILE B 1 42 ? -6.348 2.674 4.238 1 92.44 42 ILE B O 1
ATOM 2341 N N . LEU B 1 43 ? -4.266 3.018 4.938 1 90.5 43 LEU B N 1
ATOM 2342 C CA . LEU B 1 43 ? -3.684 2.422 3.738 1 90.5 43 LEU B CA 1
ATOM 2343 C C . LEU B 1 43 ? -4.082 0.956 3.611 1 90.5 43 LEU B C 1
ATOM 2345 O O . LEU B 1 43 ? -4.281 0.457 2.502 1 90.5 43 LEU B O 1
ATOM 2349 N N . LEU B 1 44 ? -4.16 0.325 4.727 1 95.56 44 LEU B N 1
ATOM 2350 C CA . LEU B 1 44 ? -4.57 -1.074 4.734 1 95.56 44 LEU B CA 1
ATOM 2351 C C . LEU B 1 44 ? -5.973 -1.23 4.152 1 95.56 44 LEU B C 1
ATOM 2353 O O . LEU B 1 44 ? -6.207 -2.107 3.316 1 95.56 44 LEU B O 1
ATOM 2357 N N . LEU B 1 45 ? -6.859 -0.406 4.535 1 97.75 45 LEU B N 1
ATOM 2358 C CA . LEU B 1 45 ? -8.227 -0.471 4.031 1 97.75 45 LEU B CA 1
ATOM 2359 C C . LEU B 1 45 ? -8.266 -0.177 2.535 1 97.75 45 LEU B C 1
ATOM 2361 O O . LEU B 1 45 ? -8.922 -0.894 1.774 1 97.75 45 LEU B O 1
ATOM 2365 N N . ILE B 1 46 ? -7.547 0.792 2.164 1 95.62 46 ILE B N 1
ATOM 2366 C CA . ILE B 1 46 ? -7.531 1.197 0.763 1 95.62 46 ILE B CA 1
ATOM 2367 C C . ILE B 1 46 ? -6.945 0.077 -0.093 1 95.62 46 ILE B C 1
ATOM 2369 O O . ILE B 1 46 ? -7.551 -0.334 -1.087 1 95.62 46 ILE B O 1
ATOM 2373 N N . LYS B 1 47 ? -5.812 -0.448 0.299 1 95.06 47 LYS B N 1
ATOM 2374 C CA . LYS B 1 47 ? -5.133 -1.449 -0.517 1 95.06 47 LYS B CA 1
ATOM 2375 C C . LYS B 1 47 ? -5.961 -2.729 -0.62 1 95.06 47 LYS B C 1
ATOM 2377 O O . LYS B 1 47 ? -6.004 -3.361 -1.678 1 95.06 47 LYS B O 1
ATOM 2382 N N . CYS B 1 48 ? -6.613 -3.143 0.45 1 97.81 48 CYS B N 1
ATOM 2383 C CA . CYS B 1 48 ? -7.438 -4.348 0.438 1 97.81 48 CYS B CA 1
ATOM 2384 C C . CYS B 1 48 ? -8.633 -4.184 -0.497 1 97.81 48 CYS B C 1
ATOM 2386 O O . CYS B 1 48 ? -8.906 -5.062 -1.316 1 97.81 48 CYS B O 1
ATOM 2388 N N . LEU B 1 49 ? -9.266 -3.078 -0.376 1 98.12 49 LEU B N 1
ATOM 2389 C CA . LEU B 1 49 ? -10.453 -2.859 -1.192 1 98.12 49 LEU B CA 1
ATOM 2390 C C . LEU B 1 49 ? -10.078 -2.717 -2.664 1 98.12 49 LEU B C 1
ATOM 2392 O O . LEU B 1 49 ? -10.727 -3.307 -3.533 1 98.12 49 LEU B O 1
ATOM 2396 N N . ASP B 1 50 ? -9.023 -1.981 -2.926 1 96.44 50 ASP B N 1
ATOM 2397 C CA . ASP B 1 50 ? -8.57 -1.79 -4.301 1 96.44 50 ASP B CA 1
ATOM 2398 C C . ASP B 1 50 ? -8.172 -3.119 -4.938 1 96.44 50 ASP B C 1
ATOM 2400 O O . ASP B 1 50 ? -8.398 -3.334 -6.129 1 96.44 50 ASP B O 1
ATOM 2404 N N . TRP B 1 51 ? -7.539 -3.891 -4.117 1 97 51 TRP B N 1
ATOM 2405 C CA . TRP B 1 51 ? -7.137 -5.199 -4.625 1 97 51 TRP B CA 1
ATOM 2406 C C . TRP B 1 51 ? -8.352 -6.078 -4.895 1 97 51 TRP B C 1
ATOM 2408 O O . TRP B 1 51 ? -8.445 -6.711 -5.949 1 97 51 TRP B O 1
ATOM 2418 N N . LEU B 1 52 ? -9.289 -6.094 -4.008 1 97.81 52 LEU B N 1
ATOM 2419 C CA . LEU B 1 52 ? -10.516 -6.883 -4.152 1 97.81 52 LEU B CA 1
ATOM 2420 C C . LEU B 1 52 ? -11.305 -6.438 -5.379 1 97.81 52 LEU B C 1
ATOM 2422 O O . LEU B 1 52 ? -11.828 -7.273 -6.117 1 97.81 52 LEU B O 1
ATOM 2426 N N . TRP B 1 53 ? -11.336 -5.113 -5.559 1 97.69 53 TRP B N 1
ATOM 2427 C CA . TRP B 1 53 ? -12.164 -4.527 -6.609 1 97.69 53 TRP B CA 1
ATOM 2428 C C . TRP B 1 53 ? -11.305 -4.055 -7.777 1 97.69 53 TRP B C 1
ATOM 2430 O O . TRP B 1 53 ? -11.617 -3.049 -8.422 1 97.69 53 TRP B O 1
ATOM 2440 N N . GLN B 1 54 ? -10.219 -4.691 -8.023 1 94.81 54 GLN B N 1
ATOM 2441 C CA . GLN B 1 54 ? -9.227 -4.23 -8.992 1 94.81 54 GLN B CA 1
ATOM 2442 C C . GLN B 1 54 ? -9.812 -4.184 -10.398 1 94.81 54 GLN B C 1
ATOM 2444 O O . GLN B 1 54 ? -9.359 -3.406 -11.242 1 94.81 54 GLN B O 1
ATOM 2449 N N . ASP B 1 55 ? -10.867 -4.93 -10.688 1 95.44 55 ASP B N 1
ATOM 2450 C CA . ASP B 1 55 ? -11.469 -4.977 -12.016 1 95.44 55 ASP B CA 1
ATOM 2451 C C . ASP B 1 55 ? -12.656 -4.02 -12.109 1 95.44 55 ASP B C 1
ATOM 2453 O O . ASP B 1 55 ? -13.289 -3.912 -13.164 1 95.44 55 ASP B O 1
ATOM 2457 N N . ARG B 1 56 ? -12.961 -3.328 -11.008 1 96.19 56 ARG B N 1
ATOM 2458 C CA . ARG B 1 56 ? -14.078 -2.395 -10.969 1 96.19 56 ARG B CA 1
ATOM 2459 C C . ARG B 1 56 ? -13.617 -0.972 -11.273 1 96.19 56 ARG B C 1
ATOM 2461 O O . ARG B 1 56 ? -12.508 -0.584 -10.906 1 96.19 56 ARG B O 1
ATOM 2468 N N . ASN B 1 57 ? -14.5 -0.184 -11.875 1 96.62 57 ASN B N 1
ATOM 2469 C CA . ASN B 1 57 ? -14.219 1.218 -12.164 1 96.62 57 ASN B CA 1
ATOM 2470 C C . ASN B 1 57 ? -15.352 2.129 -11.695 1 96.62 57 ASN B C 1
ATOM 2472 O O . ASN B 1 57 ? -15.414 3.293 -12.094 1 96.62 57 ASN B O 1
ATOM 2476 N N . ASP B 1 58 ? -16.203 1.644 -10.875 1 98.12 58 ASP B N 1
ATOM 2477 C CA . ASP B 1 58 ? -17.422 2.363 -10.516 1 98.12 58 ASP B CA 1
ATOM 2478 C C . ASP B 1 58 ? -17.422 2.752 -9.039 1 98.12 58 ASP B C 1
ATOM 2480 O O . ASP B 1 58 ? -18.453 2.717 -8.375 1 98.12 58 ASP B O 1
ATOM 2484 N N . TYR B 1 59 ? -16.266 3.012 -8.539 1 98.06 59 TYR B N 1
ATOM 2485 C CA . TYR B 1 59 ? -16.188 3.469 -7.152 1 98.06 59 TYR B CA 1
ATOM 2486 C C . TYR B 1 59 ? -14.977 4.379 -6.957 1 98.06 59 TYR B C 1
ATOM 2488 O O . TYR B 1 59 ? -14.133 4.508 -7.848 1 98.06 59 TYR B O 1
ATOM 2496 N N . PHE B 1 60 ? -15 5.043 -5.828 1 96.5 60 PHE B N 1
ATOM 2497 C CA . PHE B 1 60 ? -13.875 5.852 -5.367 1 96.5 60 PHE B CA 1
ATOM 2498 C C . PHE B 1 60 ? -13.68 5.699 -3.861 1 96.5 60 PHE B C 1
ATOM 2500 O O . PHE B 1 60 ? -14.648 5.707 -3.1 1 96.5 60 PHE B O 1
ATOM 2507 N N . ASP B 1 61 ? -12.469 5.348 -3.492 1 96.31 61 ASP B N 1
ATOM 2508 C CA . ASP B 1 61 ? -12.125 5.336 -2.074 1 96.31 61 ASP B CA 1
ATOM 2509 C C . ASP B 1 61 ? -10.938 6.242 -1.787 1 96.31 61 ASP B C 1
ATOM 2511 O O . ASP B 1 61 ? -10.125 6.516 -2.68 1 96.31 61 ASP B O 1
ATOM 2515 N N . ALA B 1 62 ? -10.961 6.758 -0.606 1 90.38 62 ALA B N 1
ATOM 2516 C CA . ALA B 1 62 ? -9.875 7.652 -0.224 1 90.38 62 ALA B CA 1
ATOM 2517 C C . ALA B 1 62 ? -9.672 7.652 1.288 1 90.38 62 ALA B C 1
ATOM 2519 O O . ALA B 1 62 ? -10.562 7.258 2.041 1 90.38 62 ALA B O 1
ATOM 2520 N N . GLY B 1 63 ? -8.43 7.961 1.598 1 87.69 63 GLY B N 1
ATOM 2521 C CA . GLY B 1 63 ? -8.055 8.172 2.988 1 87.69 63 GLY B CA 1
ATOM 2522 C C . GLY B 1 63 ? -7.594 9.586 3.273 1 87.69 63 GLY B C 1
ATOM 2523 O O . GLY B 1 63 ? -6.77 10.141 2.541 1 87.69 63 GLY B O 1
ATOM 2524 N N . ASN B 1 64 ? -8.195 10.094 4.309 1 82.88 64 ASN B N 1
ATOM 2525 C CA . ASN B 1 64 ? -7.766 11.414 4.762 1 82.88 64 ASN B CA 1
ATOM 2526 C C . ASN B 1 64 ? -7.902 12.461 3.658 1 82.88 64 ASN B C 1
ATOM 2528 O O . ASN B 1 64 ? -6.957 13.195 3.375 1 82.88 64 ASN B O 1
ATOM 2532 N N . LEU B 1 65 ? -8.969 12.539 3.016 1 84.06 65 LEU B N 1
ATOM 2533 C CA . LEU B 1 65 ? -9.289 13.469 1.94 1 84.06 65 LEU B CA 1
ATOM 2534 C C . LEU B 1 65 ? -10.461 14.367 2.332 1 84.06 65 LEU B C 1
ATOM 2536 O O . LEU B 1 65 ? -11.492 13.883 2.801 1 84.06 65 LEU B O 1
ATOM 2540 N N . THR B 1 66 ? -10.305 15.594 2.062 1 84.19 66 THR B N 1
ATOM 2541 C CA . THR B 1 66 ? -11.336 16.547 2.439 1 84.19 66 THR B CA 1
ATOM 2542 C C . THR B 1 66 ? -12.586 16.359 1.582 1 84.19 66 THR B C 1
ATOM 2544 O O . THR B 1 66 ? -12.484 16.172 0.369 1 84.19 66 THR B O 1
ATOM 2547 N N . ILE B 1 67 ? -13.711 16.406 2.234 1 88.44 67 ILE B N 1
ATOM 2548 C CA . ILE B 1 67 ? -15 16.453 1.555 1 88.44 67 ILE B CA 1
ATOM 2549 C C . ILE B 1 67 ? -15.594 17.859 1.668 1 88.44 67 ILE B C 1
ATOM 2551 O O . ILE B 1 67 ? -15.891 18.328 2.77 1 88.44 67 ILE B O 1
ATOM 2555 N N . TYR B 1 68 ? -15.688 18.5 0.571 1 84.56 68 TYR B N 1
ATOM 2556 C CA . TYR B 1 68 ? -16.344 19.797 0.516 1 84.56 68 TYR B CA 1
ATOM 2557 C C . TYR B 1 68 ? -17.828 19.656 0.208 1 84.56 68 TYR B C 1
ATOM 2559 O O . TYR B 1 68 ? -18.203 19.203 -0.876 1 84.56 68 TYR B O 1
ATOM 2567 N N . TYR B 1 69 ? -18.703 20.016 1.132 1 86.38 69 TYR B N 1
ATOM 2568 C CA . TYR B 1 69 ? -20.125 19.812 0.932 1 86.38 69 TYR B CA 1
ATOM 2569 C C . TYR B 1 69 ? -20.875 21.141 0.939 1 86.38 69 TYR B C 1
ATOM 2571 O O . TYR B 1 69 ? -22.062 21.188 0.604 1 86.38 69 TYR B O 1
ATOM 2579 N N . SER B 1 70 ? -20.234 22.25 1.293 1 77.44 70 SER B N 1
ATOM 2580 C CA . SER B 1 70 ? -20.844 23.562 1.251 1 77.44 70 SER B CA 1
ATOM 2581 C C . SER B 1 70 ? -19.812 24.641 0.869 1 77.44 70 SER B C 1
ATOM 2583 O O . SER B 1 70 ? -18.688 24.609 1.346 1 77.44 70 SER B O 1
ATOM 2585 N N . PRO B 1 71 ? -20.219 25.516 -0.013 1 68.56 71 PRO B N 1
ATOM 2586 C CA . PRO B 1 71 ? -19.297 26.609 -0.328 1 68.56 71 PRO B CA 1
ATOM 2587 C C . PRO B 1 71 ? -19.016 27.5 0.878 1 68.56 71 PRO B C 1
ATOM 2589 O O . PRO B 1 71 ? -18.031 28.25 0.88 1 68.56 71 PRO B O 1
ATOM 2592 N N . HIS B 1 72 ? -19.953 27.484 1.793 1 65.56 72 HIS B N 1
ATOM 2593 C CA . HIS B 1 72 ? -19.844 28.344 2.967 1 65.56 72 HIS B CA 1
ATOM 2594 C C . HIS B 1 72 ? -19.219 27.578 4.141 1 65.56 72 HIS B C 1
ATOM 2596 O O . HIS B 1 72 ? -19.219 28.078 5.27 1 65.56 72 HIS B O 1
ATOM 2602 N N . GLN B 1 73 ? -18.891 26.328 3.678 1 61.31 73 GLN B N 1
ATOM 2603 C CA . GLN B 1 73 ? -18.297 25.516 4.738 1 61.31 73 GLN B CA 1
ATOM 2604 C C . GLN B 1 73 ? -17.078 26.219 5.348 1 61.31 73 GLN B C 1
ATOM 2606 O O . GLN B 1 73 ? -16.312 26.859 4.637 1 61.31 73 GLN B O 1
ATOM 2611 N N . LYS B 1 74 ? -17.297 26.578 6.641 1 51.62 74 LYS B N 1
ATOM 2612 C CA . LYS B 1 74 ? -16.141 27.141 7.355 1 51.62 74 LYS B CA 1
ATOM 2613 C C . LYS B 1 74 ? -14.859 26.422 6.977 1 51.62 74 LYS B C 1
ATOM 2615 O O . LYS B 1 74 ? -14.891 25.266 6.57 1 51.62 74 LYS B O 1
ATOM 2620 N N . LYS B 1 75 ? -13.82 27.125 7.074 1 51.62 75 LYS B N 1
ATOM 2621 C CA . LYS B 1 75 ? -12.461 26.656 6.805 1 51.62 75 LYS B CA 1
ATOM 2622 C C . LYS B 1 75 ? -12.258 25.234 7.32 1 51.62 75 LYS B C 1
ATOM 2624 O O . LYS B 1 75 ? -12.922 24.812 8.273 1 51.62 75 LYS B O 1
ATOM 2629 N N . SER B 1 76 ? -11.672 24.359 6.551 1 49.69 76 SER B N 1
ATOM 2630 C CA . SER B 1 76 ? -11.266 22.969 6.75 1 49.69 76 SER B CA 1
ATOM 2631 C C . SER B 1 76 ? -10.969 22.688 8.219 1 49.69 76 SER B C 1
ATOM 2633 O O . SER B 1 76 ? -11.062 21.547 8.664 1 49.69 76 SER B O 1
ATOM 2635 N N . SER B 1 77 ? -10.609 23.797 8.859 1 48.72 77 SER B N 1
ATOM 2636 C CA . SER B 1 77 ? -10.242 23.578 10.258 1 48.72 77 SER B CA 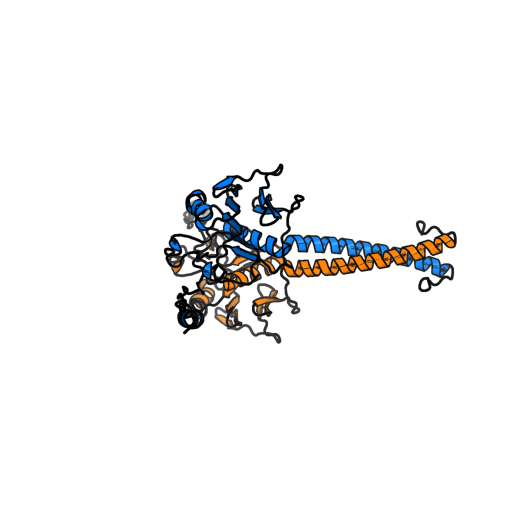1
ATOM 2637 C C . SER B 1 77 ? -11.414 23.047 11.062 1 48.72 77 SER B C 1
ATOM 2639 O O . SER B 1 77 ? -11.219 22.328 12.055 1 48.72 77 SER B O 1
ATOM 2641 N N . ASP B 1 78 ? -12.531 23.391 10.602 1 53.41 78 ASP B N 1
ATOM 2642 C CA . ASP B 1 78 ? -13.633 23.016 11.484 1 53.41 78 ASP B CA 1
ATOM 2643 C C . ASP B 1 78 ? -14.156 21.625 11.141 1 53.41 78 ASP B C 1
ATOM 2645 O O . ASP B 1 78 ? -14.852 21 11.945 1 53.41 78 ASP B O 1
ATOM 2649 N N . PHE B 1 79 ? -13.969 21.25 9.875 1 60.44 79 PHE B N 1
ATOM 2650 C CA . PHE B 1 79 ? -14.383 19.891 9.602 1 60.44 79 PHE B CA 1
ATOM 2651 C C . PHE B 1 79 ? -13.32 19.141 8.805 1 60.44 79 PHE B C 1
ATOM 2653 O O . PHE B 1 79 ? -13.172 19.375 7.602 1 60.44 79 PHE B O 1
ATOM 2660 N N . ARG B 1 80 ? -12.602 18.391 9.562 1 67.19 80 ARG B N 1
ATOM 2661 C CA . ARG B 1 80 ? -11.609 17.531 8.93 1 67.19 80 ARG B CA 1
ATOM 2662 C C . ARG B 1 80 ? -12.281 16.375 8.211 1 67.19 80 ARG B C 1
ATOM 2664 O O . ARG B 1 80 ? -13.328 15.883 8.641 1 67.19 80 ARG B O 1
ATOM 2671 N N . GLY B 1 81 ? -11.797 16.062 7.02 1 80.69 81 GLY B N 1
ATOM 2672 C CA . GLY B 1 81 ? -12.305 14.953 6.242 1 80.69 81 GLY B CA 1
ATOM 2673 C C . GLY B 1 81 ? -12.164 13.617 6.953 1 80.69 81 GLY B C 1
ATOM 2674 O O . GLY B 1 81 ? -11.445 13.516 7.949 1 80.69 81 GLY B O 1
ATOM 2675 N N . PRO B 1 82 ? -12.969 12.664 6.555 1 91.44 82 PRO B N 1
ATOM 2676 C CA . PRO B 1 82 ? -12.914 11.328 7.152 1 91.44 82 PRO B CA 1
ATOM 2677 C C . PRO B 1 82 ? -11.578 10.633 6.91 1 91.44 82 PRO B C 1
ATOM 2679 O O . PRO B 1 82 ? -10.875 10.945 5.941 1 91.44 82 PRO B O 1
ATOM 2682 N N . ASP B 1 83 ? -11.25 9.703 7.793 1 90.69 83 ASP B N 1
ATOM 2683 C CA . ASP B 1 83 ? -10.023 8.922 7.652 1 90.69 83 ASP B CA 1
ATOM 2684 C C . ASP B 1 83 ? -10.117 7.957 6.473 1 90.69 83 ASP B C 1
ATOM 2686 O O . ASP B 1 83 ? -9.117 7.688 5.801 1 90.69 83 ASP B O 1
ATOM 2690 N N . PHE B 1 84 ? -11.219 7.418 6.273 1 95.69 84 PHE B N 1
ATOM 2691 C CA . PHE B 1 84 ? -11.461 6.535 5.141 1 95.69 84 PHE B CA 1
ATOM 2692 C C . PHE B 1 84 ? -12.914 6.625 4.688 1 95.69 84 PHE B C 1
ATOM 2694 O O . PHE B 1 84 ? -13.828 6.672 5.516 1 95.69 84 PHE B O 1
ATOM 2701 N N . PHE B 1 85 ? -13.109 6.688 3.312 1 97.44 85 PHE B N 1
ATOM 2702 C CA . PHE B 1 85 ? -14.484 6.633 2.832 1 97.44 85 PHE B CA 1
ATOM 2703 C C . PHE B 1 85 ? -14.547 6.047 1.428 1 97.44 85 PHE B C 1
ATOM 2705 O O . PHE B 1 85 ? -13.531 5.984 0.729 1 97.44 85 PHE B O 1
ATOM 2712 N N . VAL B 1 86 ? -15.719 5.547 1.112 1 98.5 86 VAL B N 1
ATOM 2713 C CA . VAL B 1 86 ? -15.984 4.957 -0.198 1 98.5 86 VAL B CA 1
ATOM 2714 C C . VAL B 1 86 ? -17.234 5.59 -0.804 1 98.5 86 VAL B C 1
ATOM 2716 O O . VAL B 1 86 ? -18.234 5.789 -0.11 1 98.5 86 VAL B O 1
ATOM 2719 N N . VAL B 1 87 ? -17.109 5.957 -2.023 1 98.38 87 VAL B N 1
ATOM 2720 C CA . VAL B 1 87 ? -18.25 6.391 -2.814 1 98.38 87 VAL B CA 1
ATOM 2721 C C . VAL B 1 87 ? -18.5 5.395 -3.943 1 98.38 87 VAL B C 1
ATOM 2723 O O . VAL B 1 87 ? -17.594 5.07 -4.711 1 98.38 87 VAL B O 1
ATOM 2726 N N . LEU B 1 88 ? -19.719 4.891 -3.982 1 98.44 88 LEU B N 1
ATOM 2727 C CA . LEU B 1 88 ? -20.078 3.936 -5.023 1 98.44 88 LEU B CA 1
ATOM 2728 C C . LEU B 1 88 ? -20.719 4.645 -6.211 1 98.44 88 LEU B C 1
ATOM 2730 O O . LEU B 1 88 ? -21.141 5.801 -6.102 1 98.44 88 LEU B O 1
ATOM 2734 N N . ASP B 1 89 ? -20.734 3.982 -7.398 1 97.5 89 ASP B N 1
ATOM 2735 C CA . ASP B 1 89 ? -21.344 4.469 -8.633 1 97.5 89 ASP B CA 1
ATOM 2736 C C . ASP B 1 89 ? -20.734 5.801 -9.062 1 97.5 89 ASP B C 1
ATOM 2738 O O . ASP B 1 89 ? -21.453 6.77 -9.312 1 97.5 89 ASP B O 1
ATOM 2742 N N . THR B 1 90 ? -19.484 5.887 -8.969 1 97.38 90 THR B N 1
ATOM 2743 C CA . THR B 1 90 ? -18.672 6.996 -9.477 1 97.38 90 THR B CA 1
ATOM 2744 C C . THR B 1 90 ? -17.438 6.477 -10.211 1 97.38 90 THR B C 1
ATOM 2746 O O . THR B 1 90 ? -17.172 5.273 -10.203 1 97.38 90 THR B O 1
ATOM 2749 N N . GLU B 1 91 ? -16.719 7.363 -10.82 1 95.94 91 GLU B N 1
ATOM 2750 C CA . GLU B 1 91 ? -15.547 6.969 -11.602 1 95.94 91 GLU B CA 1
ATOM 2751 C C . GLU B 1 91 ? -14.328 6.754 -10.703 1 95.94 91 GLU B C 1
ATOM 2753 O O . GLU B 1 91 ? -14.062 7.559 -9.805 1 95.94 91 GLU B O 1
ATOM 2758 N N . ARG B 1 92 ? -13.719 5.656 -10.977 1 94 92 ARG B N 1
ATOM 2759 C CA . ARG B 1 92 ? -12.469 5.375 -10.281 1 94 92 ARG B CA 1
ATOM 2760 C C . ARG B 1 92 ? -11.32 6.195 -10.867 1 94 92 ARG B C 1
ATOM 2762 O O . ARG B 1 92 ? -10.695 5.785 -11.844 1 94 92 ARG B O 1
ATOM 2769 N N . ARG B 1 93 ? -11.055 7.289 -10.281 1 89.31 93 ARG B N 1
ATOM 2770 C CA . ARG B 1 93 ? -9.977 8.172 -10.711 1 89.31 93 ARG B CA 1
ATOM 2771 C C . ARG B 1 93 ? -9.398 8.945 -9.523 1 89.31 93 ARG B C 1
ATOM 2773 O O . ARG B 1 93 ? -10.047 9.07 -8.484 1 89.31 93 ARG B O 1
ATOM 2780 N N . SER B 1 94 ? -8.258 9.445 -9.68 1 82.88 94 SER B N 1
ATOM 2781 C CA . SER B 1 94 ? -7.621 10.234 -8.633 1 82.88 94 SER B CA 1
ATOM 2782 C C . SER B 1 94 ? -8.305 11.586 -8.453 1 82.88 94 SER B C 1
ATOM 2784 O O . SER B 1 94 ? -8.828 12.148 -9.414 1 82.88 94 SER B O 1
ATOM 2786 N N . ARG B 1 95 ? -8.352 12.031 -7.188 1 83.44 95 ARG B N 1
ATOM 2787 C CA . ARG B 1 95 ? -8.914 13.336 -6.848 1 83.44 95 ARG B CA 1
ATOM 2788 C C . ARG B 1 95 ? -8.047 14.055 -5.82 1 83.44 95 ARG B C 1
ATOM 2790 O O . ARG B 1 95 ? -7.438 13.414 -4.957 1 83.44 95 ARG B O 1
ATOM 2797 N N . LYS B 1 96 ? -8.062 15.344 -5.867 1 75.5 96 LYS B N 1
ATOM 2798 C CA . LYS B 1 96 ? -7.406 16.156 -4.848 1 75.5 96 LYS B CA 1
ATOM 2799 C C . LYS B 1 96 ? -8.266 16.281 -3.596 1 75.5 96 LYS B C 1
ATOM 2801 O O . LYS B 1 96 ? -7.754 16.484 -2.496 1 75.5 96 LYS B O 1
ATOM 2806 N N . SER B 1 97 ? -9.461 16.234 -3.807 1 83.25 97 SER B N 1
ATOM 2807 C CA . SER B 1 97 ? -10.5 16.281 -2.779 1 83.25 97 SER B CA 1
ATOM 2808 C C . SER B 1 97 ? -11.828 15.758 -3.307 1 83.25 97 SER B C 1
ATOM 2810 O O . SER B 1 97 ? -11.961 15.469 -4.496 1 83.25 97 SER B O 1
ATOM 2812 N N . TRP B 1 98 ? -12.742 15.555 -2.426 1 89.06 98 TRP B N 1
ATOM 2813 C CA . TRP B 1 98 ? -14.102 15.219 -2.854 1 89.06 98 TRP B CA 1
ATOM 2814 C C . TRP B 1 98 ? -15.023 16.438 -2.734 1 89.06 98 TRP B C 1
ATOM 2816 O O . TRP B 1 98 ? -15.445 16.797 -1.634 1 89.06 98 TRP B O 1
ATOM 2826 N N . VAL B 1 99 ? -15.25 17.016 -3.873 1 88 99 VAL B N 1
ATOM 2827 C CA . VAL B 1 99 ? -16.125 18.172 -3.92 1 88 99 VAL B CA 1
ATOM 2828 C C . VAL B 1 99 ? -17.531 17.734 -4.332 1 88 99 VAL B C 1
ATOM 2830 O O . VAL B 1 99 ? -17.797 17.5 -5.512 1 88 99 VAL B O 1
ATOM 2833 N N . VAL B 1 100 ? -18.484 17.781 -3.432 1 90 100 VAL B N 1
ATOM 2834 C CA . VAL B 1 100 ? -19.781 17.141 -3.584 1 90 100 VAL B CA 1
ATOM 2835 C C . VAL B 1 100 ? -20.5 17.719 -4.809 1 90 100 VAL B C 1
ATOM 2837 O O . VAL B 1 100 ? -21.062 16.969 -5.613 1 90 100 VAL B O 1
ATOM 2840 N N . TRP B 1 101 ? -20.438 19.016 -5.07 1 87.44 101 TRP B N 1
ATOM 2841 C CA . TRP B 1 101 ? -21.172 19.609 -6.176 1 87.44 101 TRP B CA 1
ATOM 2842 C C . TRP B 1 101 ? -20.453 19.375 -7.5 1 87.44 101 TRP B C 1
ATOM 2844 O O . TRP B 1 101 ? -21.031 19.547 -8.57 1 87.44 101 TRP B O 1
ATOM 2854 N N . GLU B 1 102 ? -19.219 18.969 -7.414 1 88.62 102 GLU B N 1
ATOM 2855 C CA . GLU B 1 102 ? -18.5 18.594 -8.633 1 88.62 102 GLU B CA 1
ATOM 2856 C C . GLU B 1 102 ? -18.656 17.109 -8.93 1 88.62 102 GLU B C 1
ATOM 2858 O O . GLU B 1 102 ? -18.281 16.641 -10 1 88.62 102 GLU B O 1
ATOM 2863 N N . GLU B 1 103 ? -19.234 16.422 -7.906 1 93.44 103 GLU B N 1
ATOM 2864 C CA . GLU B 1 103 ? -19.375 14.977 -8.016 1 93.44 103 GLU B CA 1
ATOM 2865 C C . GLU B 1 103 ? -20.844 14.578 -8.086 1 93.44 103 GLU B C 1
ATOM 2867 O O . GLU B 1 103 ? -21.25 13.547 -7.531 1 93.44 103 GLU B O 1
ATOM 2872 N N . GLY B 1 104 ? -21.625 15.469 -8.695 1 91.88 104 GLY B N 1
ATOM 2873 C CA . GLY B 1 104 ? -23.031 15.172 -8.914 1 91.88 104 GLY B CA 1
ATOM 2874 C C . GLY B 1 104 ? -23.844 15.164 -7.629 1 91.88 104 GLY B C 1
ATOM 2875 O O . GLY B 1 104 ? -24.875 14.5 -7.543 1 91.88 104 GLY B O 1
ATOM 2876 N N . GLY B 1 105 ? -23.266 15.742 -6.602 1 92.25 105 GLY B N 1
ATOM 2877 C CA . GLY B 1 105 ? -23.984 15.82 -5.336 1 92.25 105 GLY B CA 1
ATOM 2878 C C . GLY B 1 105 ? -23.828 14.57 -4.484 1 92.25 105 GLY B C 1
ATOM 2879 O O . GLY B 1 105 ? -24.5 14.422 -3.467 1 92.25 105 GLY B O 1
ATOM 2880 N N . LYS B 1 106 ? -22.922 13.695 -4.832 1 95.75 106 LYS B N 1
ATOM 2881 C CA . LYS B 1 106 ? -22.797 12.406 -4.16 1 95.75 106 LYS B CA 1
ATOM 2882 C C . LYS B 1 106 ? -21.969 12.523 -2.883 1 95.75 106 LYS B C 1
ATOM 2884 O O . LYS B 1 106 ? -20.938 13.195 -2.863 1 95.75 106 LYS B O 1
ATOM 2889 N N . TYR B 1 107 ? -22.516 11.945 -1.912 1 96.12 107 TYR B N 1
ATOM 2890 C CA . TYR B 1 107 ? -21.797 11.789 -0.65 1 96.12 107 TYR B CA 1
ATOM 2891 C C . TYR B 1 107 ? -21.281 10.359 -0.486 1 96.12 107 TYR B C 1
ATOM 2893 O O . TYR B 1 107 ? -21.688 9.461 -1.232 1 96.12 107 TYR B O 1
ATOM 2901 N N . PRO B 1 108 ? -20.438 10.125 0.48 1 97.81 108 PRO B N 1
ATOM 2902 C CA . PRO B 1 108 ? -19.906 8.773 0.684 1 97.81 108 PRO B CA 1
ATOM 2903 C C . PRO B 1 108 ? -20.984 7.773 1.088 1 97.81 108 PRO B C 1
ATOM 2905 O O . PRO B 1 108 ? -21.922 8.125 1.809 1 97.81 108 PRO B O 1
ATOM 2908 N N . ASN B 1 109 ? -20.766 6.582 0.619 1 98.69 109 ASN B N 1
ATOM 2909 C CA . ASN B 1 109 ? -21.641 5.484 1.017 1 98.69 109 ASN B CA 1
ATOM 2910 C C . ASN B 1 109 ? -21.234 4.91 2.373 1 98.69 109 ASN B C 1
ATOM 2912 O O . ASN B 1 109 ? -22.094 4.434 3.127 1 98.69 109 ASN B O 1
ATOM 2916 N N . ILE B 1 110 ? -19.938 4.941 2.615 1 98.75 110 ILE B N 1
ATOM 2917 C CA . ILE B 1 110 ? -19.406 4.469 3.889 1 98.75 110 ILE B CA 1
ATOM 2918 C C . ILE B 1 110 ? -18.281 5.383 4.344 1 98.75 110 ILE B C 1
ATOM 2920 O O . ILE B 1 110 ? -17.484 5.867 3.523 1 98.75 110 ILE B O 1
ATOM 2924 N N . ILE B 1 111 ? -18.234 5.621 5.629 1 98.44 111 ILE B N 1
ATOM 2925 C CA . ILE B 1 111 ? -17.141 6.363 6.258 1 98.44 111 ILE B CA 1
ATOM 2926 C C . ILE B 1 111 ? -16.609 5.574 7.449 1 98.44 111 ILE B C 1
ATOM 2928 O O . ILE B 1 111 ? -17.375 5 8.227 1 98.44 111 ILE B O 1
ATOM 2932 N N . VAL B 1 112 ? -15.305 5.496 7.559 1 98.44 112 VAL B N 1
ATOM 2933 C CA . VAL B 1 112 ? -14.617 4.934 8.711 1 98.44 112 VAL B CA 1
ATOM 2934 C C . VAL B 1 112 ? -13.711 5.988 9.344 1 98.44 112 VAL B C 1
ATOM 2936 O O . VAL B 1 112 ? -12.844 6.555 8.672 1 98.44 112 VAL B O 1
ATOM 2939 N N . GLU B 1 113 ? -13.938 6.32 10.578 1 96.38 113 GLU B N 1
ATOM 2940 C CA . GLU B 1 113 ? -13.055 7.207 11.328 1 96.38 113 GLU B CA 1
ATOM 2941 C C . GLU B 1 113 ? -12.102 6.41 12.219 1 96.38 113 GLU B C 1
ATOM 2943 O O . GLU B 1 113 ? -12.5 5.418 12.828 1 96.38 113 GLU B O 1
ATOM 2948 N N . LEU B 1 114 ? -10.93 6.746 12.242 1 94.69 114 LEU B N 1
ATOM 2949 C CA . LEU B 1 114 ? -9.953 6.184 13.164 1 94.69 114 LEU B CA 1
ATOM 2950 C C . LEU B 1 114 ? -9.789 7.078 14.391 1 94.69 114 LEU B C 1
ATOM 2952 O O . LEU B 1 114 ? -9.336 8.219 14.281 1 94.69 114 LEU B O 1
ATOM 2956 N N . LEU B 1 115 ? -10.133 6.523 15.477 1 93.81 115 LEU B N 1
ATOM 2957 C CA . LEU B 1 115 ? -10.125 7.293 16.719 1 93.81 115 LEU B CA 1
ATOM 2958 C C . LEU B 1 115 ? -8.703 7.508 17.219 1 93.81 115 LEU B C 1
ATOM 2960 O O . LEU B 1 115 ? -7.82 6.688 16.969 1 93.81 115 LEU B O 1
ATOM 2964 N N . SER B 1 116 ? -8.531 8.633 17.844 1 86.56 116 SER B N 1
ATOM 2965 C CA . SER B 1 116 ? -7.316 8.953 18.594 1 86.56 116 SER B CA 1
ATOM 2966 C C . SER B 1 116 ? -7.645 9.742 19.844 1 86.56 116 SER B C 1
ATOM 2968 O O . SER B 1 116 ? -8.797 10.117 20.078 1 86.56 116 SER B O 1
ATOM 2970 N N . SER B 1 117 ? -6.605 9.961 20.656 1 83.5 117 SER B N 1
ATOM 2971 C CA . SER B 1 117 ? -6.832 10.742 21.859 1 83.5 117 SER B CA 1
ATOM 2972 C C . SER B 1 117 ? -7.309 12.156 21.531 1 83.5 117 SER B C 1
ATOM 2974 O O . SER B 1 117 ? -8.109 12.734 22.25 1 83.5 117 SER B O 1
ATOM 2976 N N . SER B 1 118 ? -6.91 12.672 20.391 1 79.12 118 SER B N 1
ATOM 2977 C CA . SER B 1 118 ? -7.191 14.055 20.031 1 79.12 118 SER B CA 1
ATOM 2978 C C . SER B 1 118 ? -8.523 14.18 19.297 1 79.12 118 SER B C 1
ATOM 2980 O O . SER B 1 118 ? -9.156 15.234 19.312 1 79.12 118 SER B O 1
ATOM 2982 N N . THR B 1 119 ? -9.039 13.039 18.703 1 83.62 119 THR B N 1
ATOM 2983 C CA . THR B 1 119 ? -10.18 13.219 17.812 1 83.62 119 THR B CA 1
ATOM 2984 C C . THR B 1 119 ? -11.359 12.359 18.25 1 83.62 119 THR B C 1
ATOM 2986 O O . THR B 1 119 ? -12.477 12.531 17.75 1 83.62 119 THR B O 1
ATOM 2989 N N . ALA B 1 120 ? -11.141 11.531 19.203 1 90.31 120 ALA B N 1
ATOM 2990 C CA . ALA B 1 120 ? -12.148 10.547 19.562 1 90.31 120 ALA B CA 1
ATOM 2991 C C . ALA B 1 120 ? -13.477 11.219 19.906 1 90.31 120 ALA B C 1
ATOM 2993 O O . ALA B 1 120 ? -14.539 10.789 19.438 1 90.31 120 ALA B O 1
ATOM 2994 N N . LYS B 1 121 ? -13.453 12.195 20.734 1 91.44 121 LYS B N 1
ATOM 2995 C CA . LYS B 1 121 ? -14.68 12.883 21.125 1 91.44 121 LYS B CA 1
ATOM 2996 C C . LYS B 1 121 ? -15.383 13.492 19.922 1 91.44 121 LYS B C 1
ATOM 2998 O O . LYS B 1 121 ? -16.594 13.305 19.75 1 91.44 121 LYS B O 1
ATOM 3003 N N . THR B 1 122 ? -14.68 14.18 19.109 1 90.81 122 THR B N 1
ATOM 3004 C CA . THR B 1 122 ? -15.234 14.828 17.938 1 90.81 122 THR B CA 1
ATOM 3005 C C . THR B 1 122 ? -15.828 13.797 16.969 1 90.81 122 THR B C 1
ATOM 3007 O O . THR B 1 122 ? -16.906 14.008 16.406 1 90.81 122 THR B O 1
ATOM 3010 N N . ASP B 1 123 ? -15.219 12.641 16.797 1 92.12 123 ASP B N 1
ATOM 3011 C CA . ASP B 1 123 ? -15.648 11.594 15.883 1 92.12 123 ASP B CA 1
ATOM 3012 C C . ASP B 1 123 ? -16.922 10.906 16.391 1 92.12 123 ASP B C 1
ATOM 3014 O O . ASP B 1 123 ? -17.797 10.555 15.609 1 92.12 123 ASP B O 1
ATOM 3018 N N . ARG B 1 124 ? -16.969 10.852 17.656 1 94.69 124 ARG B N 1
ATOM 3019 C CA . ARG B 1 124 ? -18.109 10.148 18.266 1 94.69 124 ARG B CA 1
ATOM 3020 C C . ARG B 1 124 ? -19.328 11.047 18.328 1 94.69 124 ARG B C 1
ATOM 3022 O O . ARG B 1 124 ? -20.453 10.562 18.531 1 94.69 124 ARG B O 1
ATOM 3029 N N . THR B 1 125 ? -19.109 12.352 18.219 1 94 125 THR B N 1
ATOM 3030 C CA . THR B 1 125 ? -20.219 13.258 18.453 1 94 125 THR B CA 1
ATOM 3031 C C . THR B 1 125 ? -20.469 14.125 17.234 1 94 125 THR B C 1
ATOM 3033 O O . THR B 1 125 ? -21.188 13.719 16.312 1 94 125 THR B O 1
ATOM 3036 N N . GLU B 1 126 ? -19.641 15.172 17.078 1 91.69 126 GLU B N 1
ATOM 3037 C CA . GLU B 1 126 ? -19.891 16.188 16.047 1 91.69 126 GLU B CA 1
ATOM 3038 C C . GLU B 1 126 ? -19.828 15.57 14.656 1 91.69 126 GLU B C 1
ATOM 3040 O O . GLU B 1 126 ? -20.719 15.82 13.828 1 91.69 126 GLU B O 1
ATOM 3045 N N . LYS B 1 127 ? -18.844 14.789 14.43 1 93.88 127 LYS B N 1
ATOM 3046 C CA . LYS B 1 127 ? -18.719 14.203 13.094 1 93.88 127 LYS B CA 1
ATOM 3047 C C . LYS B 1 127 ? -19.844 13.203 12.828 1 93.88 127 LYS B C 1
ATOM 3049 O O . LYS B 1 127 ? -20.406 13.18 11.727 1 93.88 127 LYS B O 1
ATOM 3054 N N . LYS B 1 128 ? -20.094 12.438 13.82 1 96 128 LYS B N 1
ATOM 3055 C CA . LYS B 1 128 ? -21.203 11.5 13.664 1 96 128 LYS B CA 1
ATOM 3056 C C . LYS B 1 128 ? -22.5 12.234 13.312 1 96 128 LYS B C 1
ATOM 3058 O O . LYS B 1 128 ? -23.25 11.797 12.445 1 96 128 LYS B O 1
ATOM 3063 N N . LYS B 1 129 ? -22.734 13.328 13.938 1 94.88 129 LYS B N 1
ATOM 3064 C CA . LYS B 1 129 ? -23.922 14.133 13.68 1 94.88 129 LYS B CA 1
ATOM 3065 C C . LYS B 1 129 ? -23.922 14.656 12.25 1 94.88 129 LYS B C 1
ATOM 3067 O O . LYS B 1 129 ? -24.953 14.625 11.57 1 94.88 129 LYS B O 1
ATOM 3072 N N . ILE B 1 130 ? -22.828 15.109 11.789 1 93.25 130 ILE B N 1
ATOM 3073 C CA . ILE B 1 130 ? -22.703 15.641 10.438 1 93.25 130 ILE B CA 1
ATOM 3074 C C . ILE B 1 130 ? -22.969 14.531 9.422 1 93.25 130 ILE B C 1
ATOM 3076 O O . ILE B 1 130 ? -23.719 14.727 8.461 1 93.25 130 ILE B O 1
ATOM 3080 N N . TYR B 1 131 ? -22.422 13.344 9.672 1 97 131 TYR B N 1
ATOM 3081 C CA . TYR B 1 131 ? -22.578 12.227 8.75 1 97 131 TYR B CA 1
ATOM 3082 C C . TYR B 1 131 ? -24.016 11.719 8.758 1 97 131 TYR B C 1
ATOM 3084 O O . TYR B 1 131 ? -24.531 11.266 7.73 1 97 131 TYR B O 1
ATOM 3092 N N . GLN B 1 132 ? -24.625 11.906 9.922 1 97.25 132 GLN B N 1
ATOM 3093 C CA . GLN B 1 132 ? -26.016 11.477 10.047 1 97.25 132 GLN B CA 1
ATOM 3094 C C . GLN B 1 132 ? -26.969 12.484 9.422 1 97.25 132 GLN B C 1
ATOM 3096 O O . GLN B 1 132 ? -27.828 12.117 8.617 1 97.25 132 GLN B O 1
ATOM 3101 N N . GLU B 1 133 ? -26.781 13.734 9.664 1 95.62 133 GLU B N 1
ATOM 3102 C CA . GLU B 1 133 ? -27.812 14.734 9.406 1 95.62 133 GLU B CA 1
ATOM 3103 C C . GLU B 1 133 ? -27.562 15.461 8.086 1 95.62 133 GLU B C 1
ATOM 3105 O O . GLU B 1 133 ? -28.5 15.883 7.414 1 95.62 133 GLU B O 1
ATOM 3110 N N . ILE B 1 134 ? -26.328 15.602 7.812 1 92.12 134 ILE B N 1
ATOM 3111 C CA . ILE B 1 134 ? -26 16.406 6.637 1 92.12 134 ILE B CA 1
ATOM 3112 C C . ILE B 1 134 ? -25.625 15.484 5.477 1 92.12 134 ILE B C 1
ATOM 3114 O O . ILE B 1 134 ? -26.297 15.453 4.449 1 92.12 134 ILE B O 1
ATOM 3118 N N . PHE B 1 135 ? -24.625 14.617 5.723 1 95.44 135 PHE B N 1
ATOM 3119 C CA . PHE B 1 135 ? -24.172 13.742 4.645 1 95.44 135 PHE B CA 1
ATOM 3120 C C . PHE B 1 135 ? -25.203 12.648 4.371 1 95.44 135 PHE B C 1
ATOM 3122 O O . PHE B 1 135 ? -25.344 12.188 3.234 1 95.44 135 PHE B O 1
ATOM 3129 N N . ARG B 1 136 ? -25.844 12.234 5.488 1 97.5 136 ARG B N 1
ATOM 3130 C CA . ARG B 1 136 ? -26.719 11.078 5.445 1 97.5 136 ARG B CA 1
ATOM 3131 C C . ARG B 1 136 ? -26 9.852 4.891 1 97.5 136 ARG B C 1
ATOM 3133 O O . ARG B 1 136 ? -26.531 9.156 4.023 1 97.5 136 ARG B O 1
ATOM 3140 N N . THR B 1 137 ? -24.844 9.703 5.32 1 98.38 137 THR B N 1
ATOM 3141 C CA . THR B 1 137 ? -24.031 8.547 4.934 1 98.38 137 THR B CA 1
ATOM 3142 C C . THR B 1 137 ? -24.703 7.254 5.398 1 98.38 137 THR B C 1
ATOM 3144 O O . THR B 1 137 ? -25 7.098 6.582 1 98.38 137 THR B O 1
ATOM 3147 N N . PRO B 1 138 ? -24.875 6.332 4.539 1 98.75 138 PRO B N 1
ATOM 3148 C CA . PRO B 1 138 ? -25.625 5.113 4.887 1 98.75 138 PRO B CA 1
ATOM 3149 C C . PRO B 1 138 ? -24.969 4.336 6.027 1 98.75 138 PRO B C 1
ATOM 3151 O O . PRO B 1 138 ? -25.672 3.764 6.867 1 98.75 138 PRO B O 1
ATOM 3154 N N . GLU B 1 139 ? -23.656 4.305 6.062 1 98.88 139 GLU B N 1
ATOM 3155 C CA . GLU B 1 139 ? -22.969 3.527 7.082 1 98.88 139 GLU B CA 1
ATOM 3156 C C . GLU B 1 139 ? -21.781 4.297 7.648 1 98.88 139 GLU B C 1
ATOM 3158 O O . GLU B 1 139 ? -20.969 4.84 6.895 1 98.88 139 GLU B O 1
ATOM 3163 N N . TYR B 1 140 ? -21.672 4.34 8.953 1 98.81 140 TYR B N 1
ATOM 3164 C CA . TYR B 1 140 ? -20.594 5.004 9.664 1 98.81 140 TYR B CA 1
ATOM 3165 C C . TYR B 1 140 ? -19.922 4.055 10.656 1 98.81 140 TYR B C 1
ATOM 3167 O O . TYR B 1 140 ? -20.609 3.412 11.461 1 98.81 140 TYR B O 1
ATOM 3175 N N . PHE B 1 141 ? -18.594 3.898 10.531 1 98.81 141 PHE B N 1
ATOM 3176 C CA . PHE B 1 141 ? -17.812 3.08 11.453 1 98.81 141 PHE B CA 1
ATOM 3177 C C . PHE B 1 141 ? -16.734 3.91 12.125 1 98.81 141 PHE B C 1
ATOM 3179 O O . PHE B 1 141 ? -16.234 4.883 11.555 1 98.81 141 PHE B O 1
ATOM 3186 N N . TRP B 1 142 ? -16.375 3.541 13.312 1 98.25 142 TRP B N 1
ATOM 3187 C CA . TRP B 1 142 ? -15.125 4.043 13.875 1 98.25 142 TRP B CA 1
ATOM 3188 C C . TRP B 1 142 ? -14.297 2.904 14.461 1 98.25 142 TRP B C 1
ATOM 3190 O O . TRP B 1 142 ? -14.828 1.831 14.758 1 98.25 142 TRP B O 1
ATOM 3200 N N . PHE B 1 143 ? -13.023 3.078 14.492 1 98.31 143 PHE B N 1
ATOM 3201 C CA . PHE B 1 143 ? -12.055 2.105 14.984 1 98.31 143 PHE B CA 1
ATOM 3202 C C . PHE B 1 143 ? -10.891 2.805 15.68 1 98.31 143 PHE B C 1
ATOM 3204 O O . PHE B 1 143 ? -10.375 3.803 15.172 1 98.31 143 PHE B O 1
ATOM 3211 N N . ASP B 1 144 ? -10.555 2.316 16.812 1 96.31 144 ASP B N 1
ATOM 3212 C CA . ASP B 1 144 ? -9.383 2.807 17.531 1 96.31 144 ASP B CA 1
ATOM 3213 C C . ASP B 1 144 ? -8.211 1.846 17.391 1 96.31 144 ASP B C 1
ATOM 3215 O O . ASP B 1 144 ? -8.211 0.764 17.984 1 96.31 144 ASP B O 1
ATOM 3219 N N . PRO B 1 145 ? -7.234 2.264 16.703 1 92.75 145 PRO B N 1
ATOM 3220 C CA . PRO B 1 145 ? -6.109 1.354 16.469 1 92.75 145 PRO B CA 1
ATOM 3221 C C . PRO B 1 145 ? -5.363 1.006 17.766 1 92.75 145 PRO B C 1
ATOM 3223 O O . PRO B 1 145 ? -4.641 0.006 17.812 1 92.75 145 PRO B O 1
ATOM 3226 N N . GLU B 1 146 ? -5.48 1.771 18.797 1 89.69 146 GLU B N 1
ATOM 3227 C CA . GLU B 1 146 ? -4.777 1.526 20.047 1 89.69 146 GLU B CA 1
ATOM 3228 C C . GLU B 1 146 ? -5.609 0.653 20.984 1 89.69 146 GLU B C 1
ATOM 3230 O O . GLU B 1 146 ? -5.191 -0.45 21.344 1 89.69 146 GLU B O 1
ATOM 3235 N N . SER B 1 147 ? -6.766 1.04 21.266 1 94.5 147 SER B N 1
ATOM 3236 C CA . SER B 1 147 ? -7.605 0.321 22.219 1 94.5 147 SER B CA 1
ATOM 3237 C C . SER B 1 147 ? -8.398 -0.783 21.531 1 94.5 147 SER B C 1
ATOM 3239 O O . SER B 1 147 ? -8.977 -1.649 22.188 1 94.5 147 SER B O 1
ATOM 3241 N N . LEU B 1 148 ? -8.578 -0.788 20.234 1 96.75 148 LEU B N 1
ATOM 3242 C CA . LEU B 1 148 ? -9.297 -1.735 19.391 1 96.75 148 LEU B CA 1
ATOM 3243 C C . LEU B 1 148 ? -10.805 -1.58 19.562 1 96.75 148 LEU B C 1
ATOM 3245 O O . LEU B 1 148 ? -11.57 -2.486 19.234 1 96.75 148 LEU B O 1
ATOM 3249 N N . GLU B 1 149 ? -11.188 -0.482 20.141 1 97.25 149 GLU B N 1
ATOM 3250 C CA . GLU B 1 149 ? -12.609 -0.161 20.109 1 97.25 149 GLU B CA 1
ATOM 3251 C C . GLU B 1 149 ? -13.125 -0.092 18.672 1 97.25 149 GLU B C 1
ATOM 3253 O O . GLU B 1 149 ? -12.492 0.519 17.812 1 97.25 149 GLU B O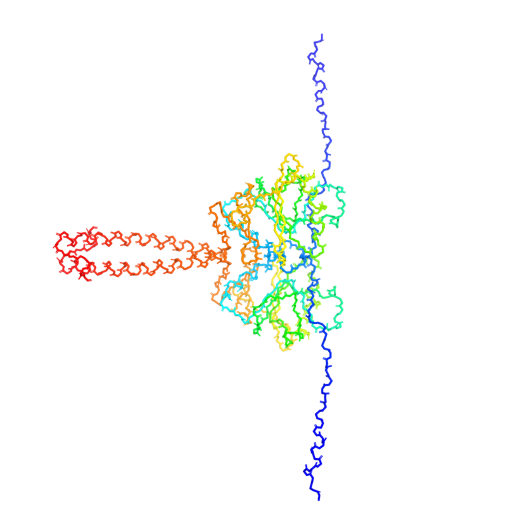 1
ATOM 3258 N N . PHE B 1 150 ? -14.242 -0.771 18.438 1 98.31 150 PHE B N 1
ATOM 3259 C CA . PHE B 1 150 ? -14.805 -0.844 17.094 1 98.31 150 PHE B CA 1
ATOM 3260 C C . PHE B 1 150 ? -16.328 -0.824 17.141 1 98.31 150 PHE B C 1
ATOM 3262 O O . PHE B 1 150 ? -16.938 -1.621 17.844 1 98.31 150 PHE B O 1
ATOM 3269 N N . GLN B 1 151 ? -16.891 0.138 16.375 1 98.38 151 GLN B N 1
ATOM 3270 C CA . GLN B 1 151 ? -18.344 0.26 16.297 1 98.38 151 GLN B CA 1
ATOM 3271 C C . GLN B 1 151 ? -18.797 0.677 14.906 1 98.38 151 GLN B C 1
ATOM 3273 O O . GLN B 1 151 ? -18.047 1.34 14.18 1 98.38 151 GLN B O 1
ATOM 3278 N N . GLY B 1 152 ? -19.953 0.255 14.562 1 98.75 152 GLY B N 1
ATOM 3279 C CA . GLY B 1 152 ? -20.562 0.609 13.289 1 98.75 152 GLY B CA 1
ATOM 3280 C C . GLY B 1 152 ? -22.031 0.976 13.414 1 98.75 152 GLY B C 1
ATOM 3281 O O . GLY B 1 152 ? -22.734 0.468 14.289 1 98.75 152 GLY B O 1
ATOM 3282 N N . PHE B 1 153 ? -22.453 1.825 12.523 1 98.88 153 PHE B N 1
ATOM 3283 C CA . PHE B 1 153 ? -23.828 2.312 12.516 1 98.88 153 PHE B CA 1
ATOM 3284 C C . PHE B 1 153 ? -24.406 2.32 11.109 1 98.88 153 PHE B C 1
ATOM 3286 O O . PHE B 1 153 ? -23.703 2.662 10.148 1 98.88 153 PHE B O 1
ATOM 3293 N N . ALA B 1 154 ? -25.656 1.988 11.023 1 98.81 154 ALA B N 1
ATOM 3294 C CA . ALA B 1 154 ? -26.406 2.109 9.781 1 98.81 154 ALA B CA 1
ATOM 3295 C C . ALA B 1 154 ? -27.469 3.211 9.891 1 98.81 154 ALA B C 1
ATOM 3297 O O . ALA B 1 154 ? -28.125 3.346 10.922 1 98.81 154 ALA B O 1
ATOM 3298 N N . LEU B 1 155 ? -27.531 3.969 8.844 1 98.75 155 LEU B N 1
ATOM 3299 C CA . LEU B 1 155 ? -28.562 5.012 8.828 1 98.75 155 LEU B CA 1
ATOM 3300 C C . LEU B 1 155 ? -29.938 4.422 8.516 1 98.75 155 LEU B C 1
ATOM 3302 O O . LEU B 1 155 ? -30.172 3.957 7.402 1 98.75 155 LEU B O 1
ATOM 3306 N N . ILE B 1 156 ? -30.797 4.43 9.492 1 98.06 156 ILE B N 1
ATOM 3307 C CA . ILE B 1 156 ? -32.156 3.91 9.352 1 98.06 156 ILE B CA 1
ATOM 3308 C C . ILE B 1 156 ? -33.156 5.016 9.664 1 98.06 156 ILE B C 1
ATOM 3310 O O . ILE B 1 156 ? -33.219 5.516 10.789 1 98.06 156 ILE B O 1
ATOM 3314 N N . GLN B 1 157 ? -33.938 5.406 8.656 1 96.88 157 GLN B N 1
ATOM 3315 C CA . GLN B 1 157 ? -34.938 6.457 8.781 1 96.88 157 GLN B CA 1
ATOM 3316 C C . GLN B 1 157 ? -34.344 7.719 9.398 1 96.88 157 GLN B C 1
ATOM 3318 O O . GLN B 1 157 ? -34.875 8.281 10.336 1 96.88 157 GLN B O 1
ATOM 3323 N N . GLY B 1 158 ? -33.188 8 9.078 1 96.88 158 GLY B N 1
ATOM 3324 C CA . GLY B 1 158 ? -32.562 9.273 9.391 1 96.88 158 GLY B CA 1
ATOM 3325 C C . GLY B 1 158 ? -31.734 9.242 10.672 1 96.88 158 GLY B C 1
ATOM 3326 O O . GLY B 1 158 ? -31.156 10.25 11.07 1 96.88 158 GLY B O 1
ATOM 3327 N N . THR B 1 159 ? -31.688 8.07 11.234 1 98.12 159 THR B N 1
ATOM 3328 C CA . THR B 1 159 ? -30.953 7.961 12.492 1 98.12 159 THR B CA 1
ATOM 3329 C C . THR B 1 159 ? -29.984 6.785 12.453 1 98.12 159 THR B C 1
ATOM 3331 O O . THR B 1 159 ? -30.328 5.699 11.984 1 98.12 159 THR B O 1
ATOM 3334 N N . TYR B 1 160 ? -28.797 7.035 12.953 1 98.56 160 TYR B N 1
ATOM 3335 C CA . TYR B 1 160 ? -27.812 5.961 13.031 1 98.56 160 TYR B CA 1
ATOM 3336 C C . TYR B 1 160 ? -28.203 4.941 14.094 1 98.56 160 TYR B C 1
ATOM 3338 O O . TYR B 1 160 ? -28.453 5.301 15.25 1 98.56 160 TYR B O 1
ATOM 3346 N N . GLN B 1 161 ? -28.328 3.742 13.688 1 98.75 161 GLN B N 1
ATOM 3347 C CA . GLN B 1 161 ? -28.547 2.615 14.586 1 98.75 161 GLN B CA 1
ATOM 3348 C C . GLN B 1 161 ? -27.328 1.683 14.602 1 98.75 161 GLN B C 1
ATOM 3350 O O . GLN B 1 161 ? -26.734 1.412 13.562 1 98.75 161 GLN B O 1
ATOM 3355 N N . PRO B 1 162 ? -27.016 1.208 15.781 1 98.62 162 PRO B N 1
ATOM 3356 C CA . PRO B 1 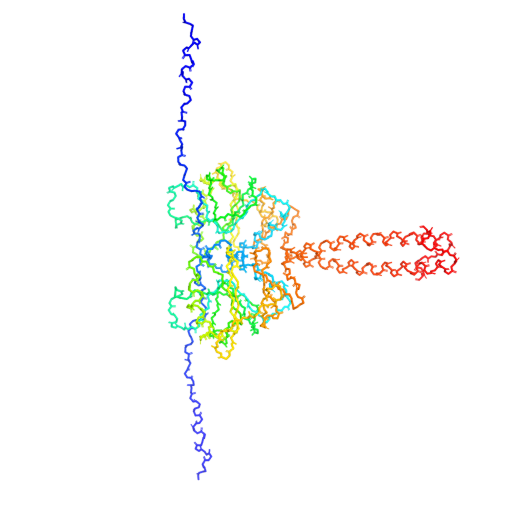162 ? -25.859 0.308 15.844 1 98.62 162 PRO B CA 1
ATOM 3357 C C . PRO B 1 162 ? -26.047 -0.958 15.016 1 98.62 162 PRO B C 1
ATOM 3359 O O . PRO B 1 162 ? -27.141 -1.518 14.977 1 98.62 162 PRO B O 1
ATOM 3362 N N . ILE B 1 163 ? -25 -1.329 14.297 1 98.75 163 ILE B N 1
ATOM 3363 C CA . ILE B 1 163 ? -25 -2.582 13.555 1 98.75 163 ILE B CA 1
ATOM 3364 C C . ILE B 1 163 ? -24.719 -3.746 14.5 1 98.75 163 ILE B C 1
ATOM 3366 O O . ILE B 1 163 ? -23.781 -3.686 15.297 1 98.75 163 ILE B O 1
ATOM 3370 N N . THR B 1 164 ? -25.5 -4.785 14.43 1 98.12 164 THR B N 1
ATOM 3371 C CA . THR B 1 164 ? -25.312 -5.961 15.273 1 98.12 164 THR B CA 1
ATOM 3372 C C . THR B 1 164 ? -24.188 -6.84 14.742 1 98.12 164 THR B C 1
ATOM 3374 O O . THR B 1 164 ? -24.188 -7.215 13.562 1 98.12 164 THR B O 1
ATOM 3377 N N . PRO B 1 165 ? -23.281 -7.148 15.555 1 98.19 165 PRO B N 1
ATOM 3378 C CA . PRO B 1 165 ? -22.188 -8.016 15.102 1 98.19 165 PRO B CA 1
ATOM 3379 C C . PRO B 1 165 ? -22.641 -9.461 14.898 1 98.19 165 PRO B C 1
ATOM 3381 O O . PRO B 1 165 ? -23.594 -9.914 15.523 1 98.19 165 PRO B O 1
ATOM 3384 N N . ASN B 1 166 ? -21.969 -10.102 14.023 1 97.75 166 ASN B N 1
ATOM 3385 C CA . ASN B 1 166 ? -22.172 -11.547 13.93 1 97.75 166 ASN B CA 1
ATOM 3386 C C . ASN B 1 166 ? -21.406 -12.289 15.023 1 97.75 166 ASN B C 1
ATOM 3388 O O . ASN B 1 166 ? -20.859 -11.664 15.938 1 97.75 166 ASN B O 1
ATOM 3392 N N . ASP B 1 167 ? -21.344 -13.609 14.898 1 96.31 167 ASP B N 1
ATOM 3393 C CA . ASP B 1 167 ? -20.766 -14.445 15.945 1 96.31 167 ASP B CA 1
ATOM 3394 C C . ASP B 1 167 ? -19.266 -14.195 16.078 1 96.31 167 ASP B C 1
ATOM 3396 O O . ASP B 1 167 ? -18.688 -14.414 17.156 1 96.31 167 ASP B O 1
ATOM 3400 N N . MET B 1 168 ? -18.703 -13.688 15.078 1 96.56 168 MET B N 1
ATOM 3401 C CA . MET B 1 168 ? -17.25 -13.453 15.086 1 96.56 168 MET B CA 1
ATOM 3402 C C . MET B 1 168 ? -16.938 -12 15.445 1 96.56 168 MET B C 1
ATOM 3404 O O . MET B 1 168 ? -15.789 -11.586 15.406 1 96.56 168 MET B O 1
ATOM 3408 N N . GLY B 1 169 ? -17.984 -11.242 15.695 1 97.12 169 GLY B N 1
ATOM 3409 C CA . GLY B 1 169 ? -17.781 -9.844 16.047 1 97.12 169 GLY B CA 1
ATOM 3410 C C . GLY B 1 169 ? -17.656 -8.93 14.844 1 97.12 169 GLY B C 1
ATOM 3411 O O . GLY B 1 169 ? -17.297 -7.762 14.984 1 97.12 169 GLY B O 1
ATOM 3412 N N . HIS B 1 170 ? -17.922 -9.438 13.711 1 98.62 170 HIS B N 1
ATOM 3413 C CA . HIS B 1 170 ? -17.828 -8.656 12.484 1 98.62 170 HIS B CA 1
ATOM 3414 C C . HIS B 1 170 ? -19.109 -7.867 12.234 1 98.62 170 HIS B C 1
ATOM 3416 O O . HIS B 1 170 ? -20.203 -8.312 12.586 1 98.62 170 HIS B O 1
ATOM 3422 N N . LEU B 1 171 ? -18.953 -6.715 11.641 1 98.88 171 LEU B N 1
ATOM 3423 C CA . LEU B 1 171 ? -20.094 -5.855 11.305 1 98.88 171 LEU B CA 1
ATOM 3424 C C . LEU B 1 171 ? -20.312 -5.816 9.797 1 98.88 171 LEU B C 1
ATOM 3426 O O . LEU B 1 171 ? -19.375 -5.566 9.031 1 98.88 171 LEU B O 1
ATOM 3430 N N . TRP B 1 172 ? -21.516 -5.973 9.367 1 98.75 172 TRP B N 1
ATOM 3431 C CA . TRP B 1 172 ? -21.859 -6.086 7.957 1 98.75 172 TRP B CA 1
ATOM 3432 C C . TRP B 1 172 ? -22.031 -4.711 7.324 1 98.75 172 TRP B C 1
ATOM 3434 O O . TRP B 1 172 ? -22.688 -3.836 7.887 1 98.75 172 TRP B O 1
ATOM 3444 N N . SER B 1 173 ? -21.391 -4.535 6.23 1 98.88 173 SER B N 1
ATOM 3445 C CA . SER B 1 173 ? -21.641 -3.383 5.371 1 98.88 173 SER B CA 1
ATOM 3446 C C . SER B 1 173 ? -22.453 -3.77 4.145 1 98.88 173 SER B C 1
ATOM 3448 O O . SER B 1 173 ? -21.953 -4.445 3.244 1 98.88 173 SER B O 1
ATOM 3450 N N . GLU B 1 174 ? -23.672 -3.307 4.129 1 98.62 174 GLU B N 1
ATOM 3451 C CA . GLU B 1 174 ? -24.516 -3.537 2.963 1 98.62 174 GLU B CA 1
ATOM 3452 C C . GLU B 1 174 ? -23.969 -2.805 1.737 1 98.62 174 GLU B C 1
ATOM 3454 O O . GLU B 1 174 ? -24.062 -3.309 0.616 1 98.62 174 GLU B O 1
ATOM 3459 N N . GLN B 1 175 ? -23.406 -1.663 1.924 1 98.62 175 GLN B N 1
ATOM 3460 C CA . GLN B 1 175 ? -22.875 -0.842 0.837 1 98.62 175 GLN B CA 1
ATOM 3461 C C . GLN B 1 175 ? -21.719 -1.536 0.134 1 98.62 175 GLN B C 1
ATOM 3463 O O . GLN B 1 175 ? -21.641 -1.55 -1.098 1 98.62 175 GLN B O 1
ATOM 3468 N N . LEU B 1 176 ? -20.859 -2.201 0.918 1 98.69 176 LEU B N 1
ATOM 3469 C CA . LEU B 1 176 ? -19.672 -2.822 0.346 1 98.69 176 LEU B CA 1
ATOM 3470 C C . LEU B 1 176 ? -19.906 -4.309 0.089 1 98.69 176 LEU B C 1
ATOM 3472 O O . LEU B 1 176 ? -19.125 -4.945 -0.628 1 98.69 176 LEU B O 1
ATOM 3476 N N . GLN B 1 177 ? -20.938 -4.824 0.671 1 98.69 177 GLN B N 1
ATOM 3477 C CA . GLN B 1 177 ? -21.172 -6.266 0.656 1 98.69 177 GLN B CA 1
ATOM 3478 C C . GLN B 1 177 ? -19.969 -7.023 1.23 1 98.69 177 GLN B C 1
ATOM 3480 O O . GLN B 1 177 ? -19.5 -7.992 0.635 1 98.69 177 GLN B O 1
ATOM 3485 N N . LEU B 1 178 ? -19.484 -6.516 2.344 1 98.88 178 LEU B N 1
ATOM 3486 C CA . LEU B 1 178 ? -18.359 -7.074 3.104 1 98.88 178 LEU B CA 1
ATOM 3487 C C . LEU B 1 178 ? -18.609 -6.934 4.602 1 98.88 178 LEU B C 1
ATOM 3489 O O . LEU B 1 178 ? -19.359 -6.062 5.035 1 98.88 178 LEU B O 1
ATOM 3493 N N . PHE B 1 179 ? -18.016 -7.754 5.32 1 98.88 179 PHE B N 1
ATOM 3494 C CA . PHE B 1 179 ? -17.906 -7.551 6.762 1 98.88 179 PHE B CA 1
ATOM 3495 C C . PHE B 1 179 ? -16.672 -6.734 7.109 1 98.88 179 PHE B C 1
ATOM 3497 O O . PHE B 1 179 ? -15.648 -6.828 6.426 1 98.88 179 PHE B O 1
ATOM 3504 N N . LEU B 1 180 ? -16.797 -5.918 8.086 1 98.88 180 LEU B N 1
ATOM 3505 C CA . LEU B 1 180 ? -15.641 -5.316 8.75 1 98.88 180 LEU B CA 1
ATOM 3506 C C . LEU B 1 180 ? -15.398 -5.953 10.117 1 98.88 180 LEU B C 1
ATOM 3508 O O . LEU B 1 180 ? -16.344 -6.219 10.852 1 98.88 180 LEU B O 1
ATOM 3512 N N . GLY B 1 181 ? -14.211 -6.246 10.406 1 98.81 181 GLY B N 1
ATOM 3513 C CA . GLY B 1 181 ? -13.844 -6.844 11.68 1 98.81 181 GLY B CA 1
ATOM 3514 C C . GLY B 1 181 ? -12.375 -6.684 12.016 1 98.81 181 GLY B C 1
ATOM 3515 O O . GLY B 1 181 ? -11.609 -6.141 11.211 1 98.81 181 GLY B O 1
ATOM 3516 N N . ILE B 1 182 ? -12.031 -7.121 13.203 1 98.56 182 ILE B N 1
ATOM 3517 C CA . ILE B 1 182 ? -10.656 -6.945 13.672 1 98.56 182 ILE B CA 1
ATOM 3518 C C . ILE B 1 182 ? -9.883 -8.25 13.5 1 98.56 182 ILE B C 1
ATOM 3520 O O . ILE B 1 182 ? -10.352 -9.312 13.914 1 98.56 182 ILE B O 1
ATOM 3524 N N . GLU B 1 183 ? -8.789 -8.188 12.844 1 97.81 183 GLU B N 1
ATOM 3525 C CA . GLU B 1 183 ? -7.836 -9.281 12.672 1 97.81 183 GLU B CA 1
ATOM 3526 C C . GLU B 1 183 ? -6.41 -8.812 12.938 1 97.81 183 GLU B C 1
ATOM 3528 O O . GLU B 1 183 ? -5.941 -7.852 12.328 1 97.81 183 GLU B O 1
ATOM 3533 N N . ASN B 1 184 ? -5.691 -9.461 13.906 1 96.06 184 ASN B N 1
ATOM 3534 C CA . ASN B 1 184 ? -4.324 -9.094 14.266 1 96.06 184 ASN B CA 1
ATOM 3535 C C . ASN B 1 184 ? -4.219 -7.613 14.625 1 96.06 184 ASN B C 1
ATOM 3537 O O . ASN B 1 184 ? -3.363 -6.902 14.094 1 96.06 184 ASN B O 1
ATOM 3541 N N . ARG B 1 185 ? -5.215 -7.133 15.336 1 96.38 185 ARG B N 1
ATOM 3542 C CA . ARG B 1 185 ? -5.281 -5.797 15.922 1 96.38 185 ARG B CA 1
ATOM 3543 C C . ARG B 1 185 ? -5.488 -4.738 14.844 1 96.38 185 ARG B C 1
ATOM 3545 O O . ARG B 1 185 ? -5.195 -3.561 15.062 1 96.38 185 ARG B O 1
ATOM 3552 N N . GLN B 1 186 ? -5.883 -5.137 13.68 1 97.75 186 GLN B N 1
ATOM 3553 C CA . GLN B 1 186 ? -6.18 -4.215 12.586 1 97.75 186 GLN B CA 1
ATOM 3554 C C . GLN B 1 186 ? -7.621 -4.359 12.117 1 97.75 186 GLN B C 1
ATOM 3556 O O . GLN B 1 186 ? -8.203 -5.445 12.203 1 97.75 186 GLN B O 1
ATOM 3561 N N .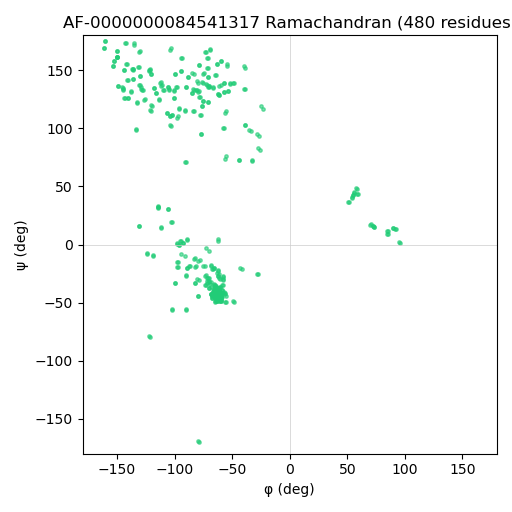 LEU B 1 187 ? -8.219 -3.285 11.688 1 98.62 187 LEU B N 1
ATOM 3562 C CA . LEU B 1 187 ? -9.523 -3.361 11.039 1 98.62 187 LEU B CA 1
ATOM 3563 C C . LEU B 1 187 ? -9.398 -3.896 9.617 1 98.62 187 LEU B C 1
ATOM 3565 O O . LEU B 1 187 ? -8.664 -3.334 8.805 1 98.62 187 LEU B O 1
ATOM 3569 N N . ARG B 1 188 ? -10.102 -4.957 9.312 1 98.75 188 ARG B N 1
ATOM 3570 C CA . ARG B 1 188 ? -9.984 -5.66 8.039 1 98.75 188 ARG B CA 1
ATOM 3571 C C . ARG B 1 188 ? -11.359 -5.906 7.426 1 98.75 188 ARG B C 1
ATOM 3573 O O . ARG B 1 188 ? -12.383 -5.734 8.086 1 98.75 188 ARG B O 1
ATOM 3580 N N . PHE B 1 189 ? -11.32 -6.262 6.176 1 98.88 189 PHE B N 1
ATOM 3581 C CA . PHE B 1 189 ? -12.531 -6.664 5.469 1 98.88 189 PHE B CA 1
ATOM 3582 C C . PHE B 1 189 ? -12.641 -8.18 5.402 1 98.88 189 PHE B C 1
ATOM 3584 O O . PHE B 1 189 ? -11.625 -8.883 5.301 1 98.88 189 PHE B O 1
ATOM 3591 N N . PHE B 1 190 ? -13.852 -8.625 5.441 1 98.81 190 PHE B N 1
ATOM 3592 C CA . PHE B 1 190 ? -14.18 -10.039 5.254 1 98.81 190 PHE B CA 1
ATOM 3593 C C . PHE B 1 190 ? -15.289 -10.203 4.223 1 98.81 190 PHE B C 1
ATOM 3595 O O . PHE B 1 190 ? -16.219 -9.398 4.176 1 98.81 190 PHE B O 1
ATOM 3602 N N . SER B 1 191 ? -15.172 -11.273 3.486 1 98.31 191 SER B N 1
ATOM 3603 C CA . SER B 1 191 ? -16.234 -11.602 2.535 1 98.31 191 SER B CA 1
ATOM 3604 C C . SER B 1 191 ? -17.5 -12.031 3.25 1 98.31 191 SER B C 1
ATOM 3606 O O . SER B 1 191 ? -17.5 -12.258 4.461 1 98.31 191 SER B O 1
ATOM 3608 N N . PRO B 1 192 ? -18.594 -12.109 2.494 1 97.94 192 PRO B N 1
ATOM 3609 C CA . PRO B 1 192 ? -19.859 -12.516 3.111 1 97.94 192 PRO B CA 1
ATOM 3610 C C . PRO B 1 192 ? -19.781 -13.891 3.77 1 97.94 192 PRO B C 1
ATOM 3612 O O . PRO B 1 192 ? -20.453 -14.141 4.766 1 97.94 192 PRO B O 1
ATOM 3615 N N . ASP B 1 193 ? -18.906 -14.688 3.264 1 97.25 193 ASP B N 1
ATOM 3616 C CA . ASP B 1 193 ? -18.766 -16.031 3.824 1 97.25 193 ASP B CA 1
ATOM 3617 C C . ASP B 1 193 ? -17.75 -16.047 4.961 1 97.25 193 ASP B C 1
ATOM 3619 O O . ASP B 1 193 ? -17.422 -17.109 5.488 1 97.25 193 ASP B O 1
ATOM 3623 N N . GLY B 1 194 ? -17.266 -14.898 5.309 1 96.06 194 GLY B N 1
ATOM 3624 C CA . GLY B 1 194 ? -16.438 -14.773 6.496 1 96.06 194 GLY B CA 1
ATOM 3625 C C . GLY B 1 194 ? -14.953 -14.938 6.203 1 96.06 194 GLY B C 1
ATOM 3626 O O . GLY B 1 194 ? -14.141 -15.055 7.125 1 96.06 194 GLY B O 1
ATOM 3627 N N . VAL B 1 195 ? -14.625 -14.891 4.992 1 97.75 195 VAL B N 1
ATOM 3628 C CA . VAL B 1 195 ? -13.227 -15.078 4.609 1 97.75 195 VAL B CA 1
ATOM 3629 C C . VAL B 1 195 ? -12.516 -13.727 4.594 1 97.75 195 VAL B C 1
ATOM 3631 O O . VAL B 1 195 ? -13.039 -12.742 4.066 1 97.75 195 VAL B O 1
ATOM 3634 N N . LEU B 1 196 ? -11.328 -13.695 5.152 1 98.56 196 LEU B N 1
ATOM 3635 C CA . LEU B 1 196 ? -10.516 -12.477 5.195 1 98.56 196 LEU B CA 1
ATOM 3636 C C . LEU B 1 196 ? -10.164 -12.008 3.787 1 98.56 196 LEU B C 1
ATOM 3638 O O . LEU B 1 196 ? -9.734 -12.812 2.953 1 98.56 196 LEU B O 1
ATOM 3642 N N . VAL B 1 197 ? -10.414 -10.766 3.539 1 98.5 197 VAL B N 1
ATOM 3643 C CA . VAL B 1 197 ? -9.977 -10.172 2.281 1 98.5 197 VAL B CA 1
ATOM 3644 C C . VAL B 1 197 ? -8.477 -9.906 2.328 1 98.5 197 VAL B C 1
ATOM 3646 O O . VAL B 1 197 ? -8.008 -9.102 3.143 1 98.5 197 VAL B O 1
ATOM 3649 N N . PRO B 1 198 ? -7.734 -10.508 1.46 1 98.06 198 PRO B N 1
ATOM 3650 C CA . PRO B 1 198 ? -6.277 -10.383 1.58 1 98.06 198 PRO B CA 1
ATOM 3651 C C . PRO B 1 198 ? -5.754 -9.055 1.051 1 98.06 198 PRO B C 1
ATOM 3653 O O . PRO B 1 198 ? -6.391 -8.43 0.199 1 98.06 198 PRO B O 1
ATOM 3656 N N . THR B 1 199 ? -4.625 -8.641 1.567 1 97.44 199 THR B N 1
ATOM 3657 C CA . THR B 1 199 ? -3.826 -7.594 0.942 1 97.44 199 THR B CA 1
ATOM 3658 C C . THR B 1 199 ? -3.139 -8.117 -0.317 1 97.44 199 THR B C 1
ATOM 3660 O O . THR B 1 199 ? -3.059 -9.328 -0.53 1 97.44 199 THR B O 1
ATOM 3663 N N . PRO B 1 200 ? -2.627 -7.18 -1.122 1 96.38 200 PRO B N 1
ATOM 3664 C CA . PRO B 1 200 ? -1.837 -7.652 -2.26 1 96.38 200 PRO B CA 1
ATOM 3665 C C . PRO B 1 200 ? -0.631 -8.492 -1.836 1 96.38 200 PRO B C 1
ATOM 3667 O O . PRO B 1 200 ? -0.297 -9.477 -2.496 1 96.38 200 PRO B O 1
ATOM 3670 N N . GLU B 1 201 ? 0.002 -8.102 -0.784 1 96.06 201 GLU B N 1
ATOM 3671 C CA . GLU B 1 201 ? 1.142 -8.859 -0.269 1 96.06 201 GLU B CA 1
ATOM 3672 C C . GLU B 1 201 ? 0.738 -10.281 0.1 1 96.06 201 GLU B C 1
ATOM 3674 O O . GLU B 1 201 ? 1.417 -11.242 -0.273 1 96.06 201 GLU B O 1
ATOM 3679 N N . GLU B 1 202 ? -0.357 -10.367 0.788 1 97.06 202 GLU B N 1
ATOM 3680 C CA . GLU B 1 202 ? -0.86 -11.672 1.2 1 97.06 202 GLU B CA 1
ATOM 3681 C C . GLU B 1 202 ? -1.259 -12.516 -0.008 1 97.06 202 GLU B C 1
ATOM 3683 O O . GLU B 1 202 ? -0.994 -13.719 -0.045 1 97.06 202 GLU B O 1
ATOM 3688 N N . SER B 1 203 ? -1.855 -11.891 -0.932 1 96.75 203 SER B N 1
ATOM 3689 C CA . SER B 1 203 ? -2.252 -12.57 -2.16 1 96.75 203 SER B CA 1
ATOM 3690 C C . SER B 1 203 ? -1.033 -13.055 -2.939 1 96.75 203 SER B C 1
ATOM 3692 O O . SER B 1 203 ? -1.025 -14.172 -3.457 1 96.75 203 SER B O 1
ATOM 3694 N N . ALA B 1 204 ? -0.097 -12.211 -3.012 1 96.44 204 ALA B N 1
ATOM 3695 C CA . ALA B 1 204 ? 1.125 -12.578 -3.725 1 96.44 204 ALA B CA 1
ATOM 3696 C C . ALA B 1 204 ? 1.805 -13.773 -3.074 1 96.44 204 ALA B C 1
ATOM 3698 O O . ALA B 1 204 ? 2.211 -14.719 -3.762 1 96.44 204 ALA B O 1
ATOM 3699 N N . THR B 1 205 ? 1.896 -13.711 -1.833 1 96.62 205 THR B N 1
ATOM 3700 C CA . THR B 1 205 ? 2.527 -14.797 -1.088 1 96.62 205 THR B CA 1
ATOM 3701 C C . THR B 1 205 ? 1.78 -16.109 -1.303 1 96.62 205 THR B C 1
ATOM 3703 O O . THR B 1 205 ? 2.396 -17.141 -1.565 1 96.62 205 THR B O 1
ATOM 3706 N N . GLU B 1 206 ? 0.516 -16.047 -1.175 1 96.5 206 GLU B N 1
ATOM 3707 C CA . GLU B 1 206 ? -0.295 -17.25 -1.368 1 96.5 206 GLU B CA 1
ATOM 3708 C C . GLU B 1 206 ? -0.189 -17.766 -2.801 1 96.5 206 GLU B C 1
ATOM 3710 O O . GLU B 1 206 ? -0.078 -18.969 -3.027 1 96.5 206 GLU B O 1
ATOM 3715 N N . ALA B 1 207 ? -0.237 -16.891 -3.701 1 96.12 207 ALA B N 1
ATOM 3716 C CA . ALA B 1 207 ? -0.135 -17.281 -5.105 1 96.12 207 ALA B CA 1
ATOM 3717 C C . ALA B 1 207 ? 1.212 -17.938 -5.395 1 96.12 207 ALA B C 1
ATOM 3719 O O . ALA B 1 207 ? 1.281 -18.938 -6.117 1 96.12 207 ALA B O 1
ATOM 3720 N N . GLN B 1 208 ? 2.203 -17.375 -4.863 1 95.38 208 GLN B N 1
ATOM 3721 C CA . GLN B 1 208 ? 3.535 -17.938 -5.043 1 95.38 208 GLN B CA 1
ATOM 3722 C C . GLN B 1 208 ? 3.631 -19.328 -4.414 1 95.38 208 GLN B C 1
ATOM 3724 O O . GLN B 1 208 ? 4.234 -20.234 -4.988 1 95.38 208 GLN B O 1
ATOM 3729 N N . ARG B 1 209 ? 3.078 -19.469 -3.303 1 96.69 209 ARG B N 1
ATOM 3730 C CA . ARG B 1 209 ? 3.047 -20.766 -2.643 1 96.69 209 ARG B CA 1
ATOM 3731 C C . ARG B 1 209 ? 2.312 -21.797 -3.498 1 96.69 209 ARG B C 1
ATOM 3733 O O . ARG B 1 209 ? 2.812 -22.906 -3.713 1 96.69 209 ARG B O 1
ATOM 3740 N N . GLN B 1 210 ? 1.19 -21.438 -3.965 1 96.81 210 GLN B N 1
ATOM 3741 C CA . GLN B 1 210 ? 0.405 -22.344 -4.809 1 96.81 210 GLN B CA 1
ATOM 3742 C C . GLN B 1 210 ? 1.147 -22.672 -6.098 1 96.81 210 GLN B C 1
ATOM 3744 O O . GLN B 1 210 ? 1.056 -23.797 -6.602 1 96.81 210 GLN B O 1
ATOM 3749 N N . LEU B 1 211 ? 1.775 -21.719 -6.574 1 96.31 211 LEU B N 1
ATOM 3750 C CA . LEU B 1 211 ? 2.574 -21.938 -7.77 1 96.31 211 LEU B CA 1
ATOM 3751 C C . LEU B 1 211 ? 3.668 -22.969 -7.508 1 96.31 211 LEU B C 1
ATOM 3753 O O . LEU B 1 211 ? 3.896 -23.859 -8.328 1 96.31 211 LEU B O 1
ATOM 3757 N N . GLY B 1 212 ? 4.309 -22.781 -6.418 1 96.12 212 GLY B N 1
ATOM 3758 C CA . GLY B 1 212 ? 5.305 -23.781 -6.043 1 96.12 212 GLY B CA 1
ATOM 3759 C C . GLY B 1 212 ? 4.746 -25.188 -5.965 1 96.12 212 GLY B C 1
ATOM 3760 O O . GLY B 1 212 ? 5.363 -26.141 -6.457 1 96.12 212 GLY B O 1
ATOM 3761 N N . ILE B 1 213 ? 3.684 -25.312 -5.418 1 96.75 213 ILE B N 1
ATOM 3762 C CA . ILE B 1 213 ? 3.018 -26.609 -5.289 1 96.75 213 ILE B CA 1
ATOM 3763 C C . ILE B 1 213 ? 2.682 -27.156 -6.676 1 96.75 213 ILE B C 1
ATOM 3765 O O . ILE B 1 213 ? 2.959 -28.328 -6.977 1 96.75 213 ILE B O 1
ATOM 3769 N N . ALA B 1 214 ? 2.121 -26.344 -7.441 1 96.62 214 ALA B N 1
ATOM 3770 C CA . ALA B 1 214 ? 1.722 -26.75 -8.789 1 96.62 214 ALA B CA 1
ATOM 3771 C C . ALA B 1 214 ? 2.93 -27.188 -9.609 1 96.62 214 ALA B C 1
ATOM 3773 O O . ALA B 1 214 ? 2.857 -28.156 -10.359 1 96.62 214 ALA B O 1
ATOM 3774 N N . GLN B 1 215 ? 3.916 -26.469 -9.453 1 96.31 215 GLN B N 1
ATOM 3775 C CA . GLN B 1 215 ? 5.129 -26.812 -10.188 1 96.31 215 GLN B CA 1
ATOM 3776 C C . GLN B 1 215 ? 5.688 -28.156 -9.734 1 96.31 215 GLN B C 1
ATOM 3778 O O . GLN B 1 215 ? 6.156 -28.953 -10.555 1 96.31 215 GLN B O 1
ATOM 3783 N N . ASN B 1 216 ? 5.633 -28.344 -8.5 1 97.12 216 ASN B N 1
ATOM 3784 C CA . ASN B 1 216 ? 6.062 -29.641 -7.977 1 97.12 216 ASN B CA 1
ATOM 3785 C C . ASN B 1 216 ? 5.176 -30.766 -8.484 1 97.12 216 ASN B C 1
ATOM 3787 O O . ASN B 1 216 ? 5.676 -31.828 -8.875 1 97.12 216 ASN B O 1
ATOM 3791 N N . GLU B 1 217 ? 3.943 -30.531 -8.422 1 96.81 217 GLU B N 1
ATOM 3792 C CA . GLU B 1 217 ? 3.006 -31.516 -8.945 1 96.81 217 GLU B CA 1
ATOM 3793 C C . GLU B 1 217 ? 3.238 -31.766 -10.43 1 96.81 217 GLU B C 1
ATOM 3795 O O . GLU B 1 217 ? 3.168 -32.906 -10.883 1 96.81 217 GLU B O 1
ATOM 3800 N N . LEU B 1 218 ? 3.443 -30.797 -11.102 1 96.69 218 LEU B N 1
ATOM 3801 C CA . LEU B 1 218 ? 3.719 -30.906 -12.531 1 96.69 218 LEU B CA 1
ATOM 3802 C C . LEU B 1 218 ? 4.957 -31.75 -12.781 1 96.69 218 LEU B C 1
ATOM 3804 O O . LEU B 1 218 ? 4.965 -32.594 -13.68 1 96.69 218 LEU B O 1
ATOM 3808 N N . ALA B 1 219 ? 5.961 -31.531 -12.039 1 96.94 219 ALA B N 1
ATOM 3809 C CA . ALA B 1 219 ? 7.188 -32.312 -12.172 1 96.94 219 ALA B CA 1
ATOM 3810 C C . ALA B 1 219 ? 6.926 -33.781 -11.898 1 96.94 219 ALA B C 1
ATOM 3812 O O . ALA B 1 219 ? 7.441 -34.656 -12.609 1 96.94 219 ALA B O 1
ATOM 3813 N N . ILE B 1 220 ? 6.176 -34.031 -10.93 1 96.5 220 ILE B N 1
ATOM 3814 C CA . ILE B 1 220 ? 5.84 -35.406 -10.562 1 96.5 220 ILE B CA 1
ATOM 3815 C C . ILE B 1 220 ? 5.055 -36.062 -11.703 1 96.5 220 ILE B C 1
ATOM 3817 O O . ILE B 1 220 ? 5.375 -37.188 -12.125 1 96.5 220 ILE B O 1
ATOM 3821 N N . GLU B 1 221 ? 4.051 -35.375 -12.188 1 95.75 221 GLU B N 1
ATOM 3822 C CA . GLU B 1 221 ? 3.211 -35.906 -13.258 1 95.75 221 GLU B CA 1
ATOM 3823 C C . GLU B 1 221 ? 4.023 -36.156 -14.523 1 95.75 221 GLU B C 1
ATOM 3825 O O . GLU B 1 221 ? 3.809 -37.125 -15.227 1 95.75 221 GLU B O 1
ATOM 3830 N N . ARG B 1 222 ? 4.93 -35.312 -14.781 1 96.25 222 ARG B N 1
ATOM 3831 C CA . ARG B 1 222 ? 5.785 -35.469 -15.953 1 96.25 222 ARG B CA 1
ATOM 3832 C C . ARG B 1 222 ? 6.684 -36.688 -15.82 1 96.25 222 ARG B C 1
ATOM 3834 O O . ARG B 1 222 ? 6.871 -37.438 -16.781 1 96.25 222 ARG B O 1
ATOM 3841 N N . GLN B 1 223 ? 7.152 -36.844 -14.719 1 96.12 223 GLN B N 1
ATOM 3842 C CA . GLN B 1 223 ? 8 -38 -14.477 1 96.12 223 GLN B CA 1
ATOM 3843 C C . GLN B 1 223 ? 7.215 -39.312 -14.633 1 96.12 223 GLN B C 1
ATOM 3845 O O . GLN B 1 223 ? 7.695 -40.25 -15.242 1 96.12 223 GLN B O 1
ATOM 3850 N N . GLN B 1 224 ? 6.055 -39.281 -14.078 1 95.5 224 GLN B N 1
ATOM 3851 C CA . GLN B 1 224 ? 5.199 -40.469 -14.195 1 95.5 224 GLN B CA 1
ATOM 3852 C C . GLN B 1 224 ? 4.824 -40.719 -15.648 1 95.5 224 GLN B C 1
ATOM 3854 O O . GLN B 1 224 ? 4.836 -41.875 -16.094 1 95.5 224 GLN B O 1
ATOM 3859 N N . LYS B 1 225 ? 4.52 -39.719 -16.297 1 95.75 225 LYS B N 1
ATOM 3860 C CA . LYS B 1 225 ? 4.184 -39.812 -17.719 1 95.75 225 LYS B CA 1
ATOM 3861 C C . LYS B 1 225 ? 5.355 -40.375 -18.516 1 95.75 225 LYS B C 1
ATOM 3863 O O . LYS B 1 225 ? 5.176 -41.25 -19.375 1 95.75 225 LYS B O 1
ATOM 3868 N N . ASP B 1 226 ? 6.434 -39.875 -18.203 1 95.88 226 ASP B N 1
ATOM 3869 C CA . ASP B 1 226 ? 7.633 -40.312 -18.891 1 95.88 226 ASP B CA 1
ATOM 3870 C C . ASP B 1 226 ? 7.891 -41.812 -18.641 1 95.88 226 ASP B C 1
ATOM 3872 O O . ASP B 1 226 ? 8.32 -42.531 -19.531 1 95.88 226 ASP B O 1
ATOM 3876 N N . GLN B 1 227 ? 7.645 -42.25 -17.453 1 95.88 227 GLN B N 1
ATOM 3877 C CA . GLN B 1 227 ? 7.809 -43.656 -17.109 1 95.88 227 GLN B CA 1
ATOM 3878 C C . GLN B 1 227 ? 6.84 -44.531 -17.906 1 95.88 227 GLN B C 1
ATOM 3880 O O . GLN B 1 227 ? 7.223 -45.594 -18.406 1 95.88 227 GLN B O 1
ATOM 3885 N N . LEU B 1 228 ? 5.641 -44.094 -17.984 1 95.81 228 LEU B N 1
ATOM 3886 C CA . LEU B 1 228 ? 4.629 -44.844 -18.734 1 95.81 228 LEU B CA 1
ATOM 3887 C C . LEU B 1 228 ? 4.973 -44.875 -20.219 1 95.81 228 LEU B C 1
ATOM 3889 O O . LEU B 1 228 ? 4.836 -45.906 -20.859 1 95.81 228 LEU B O 1
ATOM 3893 N N . ALA B 1 229 ? 5.414 -43.75 -20.703 1 96.25 229 ALA B N 1
ATOM 3894 C CA . ALA B 1 229 ? 5.801 -43.688 -22.109 1 96.25 229 ALA B CA 1
ATOM 3895 C C . ALA B 1 229 ? 6.973 -44.594 -22.422 1 96.25 229 ALA B C 1
ATOM 3897 O O . ALA B 1 229 ? 7.012 -45.25 -23.469 1 96.25 229 ALA B O 1
ATOM 3898 N N . ALA B 1 230 ? 7.879 -44.594 -21.531 1 96.12 230 ALA B N 1
ATOM 3899 C CA . ALA B 1 230 ? 9.039 -45.469 -21.703 1 96.12 230 ALA B CA 1
ATOM 3900 C C . ALA B 1 230 ? 8.633 -46.938 -21.766 1 96.12 230 ALA B C 1
ATOM 3902 O O . ALA B 1 230 ? 9.164 -47.688 -22.578 1 96.12 230 ALA B O 1
ATOM 3903 N N . LYS B 1 231 ? 7.73 -47.344 -20.906 1 95.31 231 LYS B N 1
ATOM 3904 C CA . LYS B 1 231 ? 7.25 -48.75 -20.891 1 95.31 231 LYS B CA 1
ATOM 3905 C C . LYS B 1 231 ? 6.535 -49.094 -22.203 1 95.31 231 LYS B C 1
ATOM 3907 O O . LYS B 1 231 ? 6.695 -50.188 -22.719 1 95.31 231 LYS B O 1
ATOM 3912 N N . LEU B 1 232 ? 5.789 -48.219 -22.719 1 95.31 232 LEU B N 1
ATOM 3913 C CA . LEU B 1 232 ? 5.09 -48.438 -23.969 1 95.31 232 LEU B CA 1
ATOM 3914 C C . LEU B 1 232 ? 6.074 -48.562 -25.125 1 95.31 232 LEU B C 1
ATOM 3916 O O . LEU B 1 232 ? 5.895 -49.406 -26 1 95.31 232 LEU B O 1
ATOM 3920 N N . ARG B 1 233 ? 7.074 -47.75 -25.094 1 95.44 233 ARG B N 1
ATOM 3921 C CA . ARG B 1 233 ? 8.109 -47.875 -26.125 1 95.44 233 ARG B CA 1
ATOM 3922 C C . ARG B 1 233 ? 8.797 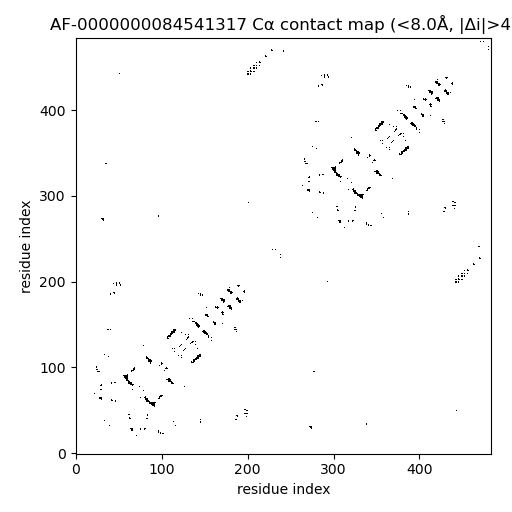-49.219 -26.078 1 95.44 233 ARG B C 1
ATOM 3924 O O . ARG B 1 233 ? 9.141 -49.781 -27.125 1 95.44 233 ARG B O 1
ATOM 3931 N N . GLU B 1 234 ? 9.023 -49.688 -24.891 1 95 234 GLU B N 1
ATOM 3932 C CA . GLU B 1 234 ? 9.594 -51.031 -24.703 1 95 234 GLU B CA 1
ATOM 3933 C C . GLU B 1 234 ? 8.719 -52.094 -25.359 1 95 234 GLU B C 1
ATOM 3935 O O . GLU B 1 234 ? 9.219 -53.125 -25.797 1 95 234 GLU B O 1
ATOM 3940 N N . LEU B 1 235 ? 7.449 -51.875 -25.422 1 92.94 235 LEU B N 1
ATOM 3941 C CA . LEU B 1 235 ? 6.488 -52.812 -25.953 1 92.94 235 LEU B CA 1
ATOM 3942 C C . LEU B 1 235 ? 6.23 -52.562 -27.438 1 92.94 235 LEU B C 1
ATOM 3944 O O . LEU B 1 235 ? 5.375 -53.219 -28.031 1 92.94 235 LEU B O 1
ATOM 3948 N N . GLY B 1 236 ? 6.926 -51.562 -28 1 93.19 236 GLY B N 1
ATOM 3949 C CA . GLY B 1 236 ? 6.863 -51.281 -29.438 1 93.19 236 GLY B CA 1
ATOM 3950 C C . GLY B 1 236 ? 5.758 -50.312 -29.812 1 93.19 236 GLY B C 1
ATOM 3951 O O . GLY B 1 236 ? 5.359 -50.25 -30.984 1 93.19 236 GLY B O 1
ATOM 3952 N N . ILE B 1 237 ? 5.188 -49.625 -28.797 1 94.06 237 ILE B N 1
ATOM 3953 C CA . ILE B 1 237 ? 4.098 -48.688 -29.047 1 94.06 237 ILE B CA 1
ATOM 3954 C C . ILE B 1 237 ? 4.613 -47.25 -28.953 1 94.06 237 ILE B C 1
ATOM 3956 O O . ILE B 1 237 ? 5.316 -46.906 -28.016 1 94.06 237 ILE B O 1
ATOM 3960 N N . ASP B 1 238 ? 4.262 -46.375 -29.906 1 94.38 238 ASP B N 1
ATOM 3961 C CA . ASP B 1 238 ? 4.641 -44.969 -29.891 1 94.38 238 ASP B CA 1
ATOM 3962 C C . ASP B 1 238 ? 3.68 -44.125 -29.031 1 94.38 238 ASP B C 1
ATOM 3964 O O . ASP B 1 238 ? 2.527 -43.906 -29.422 1 94.38 238 ASP B O 1
ATOM 3968 N N . PRO B 1 239 ? 4.191 -43.594 -28 1 93.44 239 PRO B N 1
ATOM 3969 C CA . PRO B 1 239 ? 3.307 -42.875 -27.094 1 93.44 239 PRO B CA 1
ATOM 3970 C C . PRO B 1 239 ? 2.766 -41.594 -27.703 1 93.44 239 PRO B C 1
ATOM 3972 O O . PRO B 1 239 ? 1.735 -41.062 -27.266 1 93.44 239 PRO B O 1
ATOM 3975 N N . GLU B 1 240 ? 3.385 -41.062 -28.75 1 89.62 240 GLU B N 1
ATOM 3976 C CA . GLU B 1 240 ? 2.965 -39.812 -29.328 1 89.62 240 GLU B CA 1
ATOM 3977 C C . GLU B 1 240 ? 1.802 -40 -30.297 1 89.62 240 GLU B C 1
ATOM 3979 O O . GLU B 1 240 ? 1.138 -39.062 -30.688 1 89.62 240 GLU B O 1
ATOM 3984 N N . GLN B 1 241 ? 1.517 -41.281 -30.641 1 84.75 241 GLN B N 1
ATOM 3985 C CA . GLN B 1 241 ? 0.478 -41.594 -31.625 1 84.75 241 GLN B CA 1
ATOM 3986 C C . GLN B 1 241 ? -0.792 -42.094 -30.938 1 84.75 241 GLN B C 1
ATOM 3988 O O . GLN B 1 241 ? -1.729 -42.531 -31.594 1 84.75 241 GLN B O 1
ATOM 3993 N N . LEU B 1 242 ? -0.791 -41.75 -29.688 1 78.12 242 LEU B N 1
ATOM 3994 C CA . LEU B 1 242 ? -1.973 -42.25 -28.969 1 78.12 242 LEU B CA 1
ATOM 3995 C C . LEU B 1 242 ? -3.031 -41.156 -28.891 1 78.12 242 LEU B C 1
ATOM 3997 O O . LEU B 1 242 ? -2.701 -39.969 -28.812 1 78.12 242 LEU B O 1
#

InterPro domains:
  IPR008538 Putative restriction endonuclease [PF05685] (5-178)
  IPR008538 Putative restriction endonuclease [cd06260] (50-165)
  IPR011335 Restriction endonuclease type II-like [SSF52980] (30-175)
  IPR012296 Nuclease, putative, TT1808 [G3DSA:3.90.1570.10] (1-168)

Sequence (484 aa):
MTVTEQLASLETSPEWEDIEFPPGDLESQELPLESYLHLQQILLLIKCLDWLWQDRNDYFDAGNLTIYYSPHQKKSSDFRGPDFFVVLDTERRSRKSWVVWEEGGKYPNIIVELLSSSTAKTDRTEKKKIYQEIFRTPEYFWFDPESLEFQGFALIQGTYQPITPNDMGHLWSEQLQLFLGIENRQLRFFSPDGVLVPTPEESATEAQRQLGIAQNELAIERQQKDQLAAKLRELGIDPEQLMTVTEQLASLETSPEWEDIEFPPGDLESQELPLESYLHLQQILLLIKCLDWLWQDRNDYFDAGNLTIYYSPHQKKSSDFRGPDFFVVLDTERRSRKSWVVWEEGGKYPNIIVELLSSSTAKTDRTEKKKIYQEIFRTPEYFWFDPESLEFQGFALIQGTYQPITPNDMGHLWSEQLQLFLGIENRQLRFFSPDGVLVPTPEESATEAQRQLGIAQNELAIERQQKDQLAAKLRELGIDPEQL

Foldseek 3Di:
DDPVVVVVVVPPVPPPPPPPDPDDQDAFPFDDDPDPLLVVQLVQAVQLLCVVCVVDFFKEKDAFAAEAQDPPPPDCVVPGDARIFMAGRFGYDDGRHHYCVVGVNAATQEGEHEDDPVCNVVLVPVVVCCCLAPNVHQKYWYAYLPVGDIWMFGHDPRDTDTADADPQRWGADPVSQWTWDDDPSHIFTHHPVGHTRDGPVRVVVVVVVVVVVVVVVVVVVVVVVVVVQVVCVVVVHHPVVD/DDPVVVVVVVPPPPPPPPPPDPDDQDAFPFDDDPDPLLVVQLVQAVQLLCVVCVVDFFKEKDAFAAEAQDPPPPDCVVPGDARIFMWGRFGYDDGRHHYCVVGVNAATQEGEHEDDPVCNVVLVPVVVCCCLAPNVHQKYWYA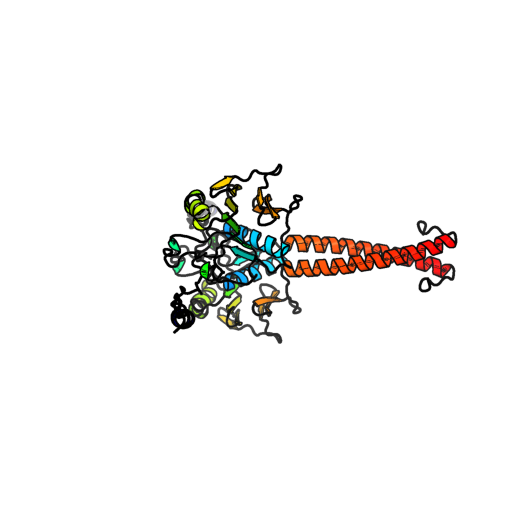YLPVGDIWMFGHDPRDTDTADADPQRWGADPPSQWTWDDDPSHIFTHHPVGHTRDGPVRVVVVVVVVVVVVVVVVVVVVVVVVVVQVVCVVVVHHPVVD

Radius of gyration: 30.97 Å; Cα contacts (8 Å, |Δi|>4): 743; chains: 2; bounding box: 113×93×84 Å

pLDDT: mean 86.75, std 17.47, range [33.78, 98.88]

Nearest PDB structures (foldseek):
  6okh-assembly1_B  TM=7.061E-01  e=1.470E-07  Leptospira borgpetersenii serovar Hardjo-bovis str. JB197
  8thx-assembly1_A  TM=5.703E-01  e=9.746E-01  Saccharomyces
  8gtc-assembly1_S  TM=3.999E-01  e=5.884E-01  Dinoroseobacter phage vB_DshS-R4C
  8qz0-assembly1_R  TM=4.530E-01  e=7.109E-01  Saccharomyces cerevisiae S288C
  6okh-assembly1_B  TM=7.062E-01  e=2.629E-07  Leptospira borgpetersenii serovar Hardjo-bovis str. JB197

Solvent-accessible surface area (backbone atoms only — not comparable to full-atom values): 27159 Å² total; per-residue (Å²): 139,66,77,72,67,66,58,62,69,66,61,61,63,74,73,73,68,79,73,79,69,71,91,64,90,51,74,46,67,43,70,32,68,92,38,68,68,54,46,53,52,35,51,49,49,52,47,25,49,47,56,75,44,61,90,59,56,47,31,39,70,48,56,53,39,21,64,45,82,49,95,78,54,66,62,54,84,76,56,68,37,50,38,25,38,33,29,68,82,36,68,56,65,91,69,61,36,44,39,19,81,74,52,82,62,52,58,47,42,32,39,36,39,68,43,42,95,88,41,32,68,49,54,70,40,61,47,43,47,43,36,39,71,70,57,51,28,45,28,46,32,40,34,22,72,82,82,62,49,72,50,43,26,34,51,53,95,72,38,72,37,77,54,74,54,50,98,84,59,29,33,75,34,80,87,74,61,28,24,39,33,77,54,96,77,35,78,41,48,19,38,82,86,65,45,73,54,54,40,36,56,53,43,20,52,51,26,44,51,51,29,53,50,44,51,51,49,36,51,51,47,48,51,52,32,50,53,49,39,51,55,37,45,75,73,73,41,65,68,86,78,107,139,66,78,70,66,63,59,60,68,66,61,61,63,74,71,73,68,80,72,78,70,71,89,64,90,51,74,46,69,42,69,33,68,93,38,69,68,54,48,52,52,37,49,48,48,51,46,24,50,48,56,75,44,60,91,59,57,47,30,39,71,48,55,53,39,22,64,45,82,50,94,77,52,66,62,54,85,78,56,68,36,50,38,27,38,32,30,68,82,36,68,57,64,90,68,61,36,45,39,19,81,75,52,82,62,52,59,46,42,34,40,37,37,66,43,43,95,89,43,34,68,48,53,70,41,61,47,42,47,43,37,39,72,69,58,52,28,46,29,45,33,42,34,21,73,82,84,62,50,72,52,42,26,35,53,53,96,74,36,73,36,78,55,72,54,49,98,86,60,29,33,76,33,80,86,74,60,27,24,38,33,77,55,95,78,35,77,41,47,19,38,82,88,66,44,75,56,55,40,37,56,53,42,19,51,51,27,44,51,51,32,53,52,44,52,51,50,36,53,52,48,49,52,53,32,50,53,48,39,51,54,36,45,75,73,73,40,63,67,86,78,107